Protein AF-0000000085042392 (afdb_homodimer)

Structure (mmCIF, N/CA/C/O backbone):
data_AF-0000000085042392-model_v1
#
loop_
_entity.id
_entity.type
_entity.pdbx_description
1 polymer 'Sialidase domain-containing protein'
#
loop_
_atom_site.group_PDB
_atom_site.id
_atom_site.type_symbol
_atom_site.label_atom_id
_atom_site.label_alt_id
_atom_site.label_comp_id
_atom_site.label_asym_id
_atom_site.label_entity_id
_atom_site.label_seq_id
_atom_site.pdbx_PDB_ins_code
_atom_site.Cartn_x
_atom_site.Cartn_y
_atom_site.Cartn_z
_atom_site.occupancy
_atom_site.B_iso_or_equiv
_atom_site.auth_seq_id
_atom_site.auth_comp_id
_atom_site.auth_asym_id
_atom_site.auth_atom_id
_atom_site.pdbx_PDB_model_num
ATOM 1 N N . MET A 1 1 ? -65.375 1.734 -68.625 1 25.61 1 MET A N 1
ATOM 2 C CA . MET A 1 1 ? -65.062 1.26 -67.25 1 25.61 1 MET A CA 1
ATOM 3 C C . MET A 1 1 ? -64.375 -0.072 -67.312 1 25.61 1 MET A C 1
ATOM 5 O O . MET A 1 1 ? -65 -1.135 -67.375 1 25.61 1 MET A O 1
ATOM 9 N N . ASN A 1 2 ? -63.219 -0.132 -68.188 1 26.47 2 ASN A N 1
ATOM 10 C CA . ASN A 1 2 ? -62.375 -1.138 -68.812 1 26.47 2 ASN A CA 1
ATOM 11 C C . ASN A 1 2 ? -61.531 -1.874 -67.812 1 26.47 2 ASN A C 1
ATOM 13 O O . ASN A 1 2 ? -60.75 -1.254 -67.125 1 26.47 2 ASN A O 1
ATOM 17 N N . GLN A 1 3 ? -61.969 -3.111 -67.312 1 27.36 3 GLN A N 1
ATOM 18 C CA . GLN A 1 3 ? -61.625 -4.137 -66.375 1 27.36 3 GLN A CA 1
ATOM 19 C C . GLN A 1 3 ? -60.312 -4.824 -66.688 1 27.36 3 GLN A C 1
ATOM 21 O O . GLN A 1 3 ? -60.281 -5.738 -67.5 1 27.36 3 GLN A O 1
ATOM 26 N N . ILE A 1 4 ? -59.125 -4.086 -66.812 1 27.56 4 ILE A N 1
ATOM 27 C CA . ILE A 1 4 ? -57.844 -4.637 -67.25 1 27.56 4 ILE A CA 1
ATOM 28 C C . ILE A 1 4 ? -57.344 -5.68 -66.312 1 27.56 4 ILE A C 1
ATOM 30 O O . ILE A 1 4 ? -57.125 -5.371 -65.125 1 27.56 4 ILE A O 1
ATOM 34 N N . LEU A 1 5 ? -57.594 -6.988 -66.5 1 26.55 5 LEU A N 1
ATOM 35 C CA . LEU A 1 5 ? -57.375 -8.242 -65.75 1 26.55 5 LEU A CA 1
ATOM 36 C C . LEU A 1 5 ? -55.906 -8.578 -65.688 1 26.55 5 LEU A C 1
ATOM 38 O O . LEU A 1 5 ? -55.281 -8.898 -66.75 1 26.55 5 LEU A O 1
ATOM 42 N N . MET A 1 6 ? -55 -7.723 -65.062 1 26.56 6 MET A N 1
ATOM 43 C CA . MET A 1 6 ? -53.562 -7.992 -65.188 1 26.56 6 MET A CA 1
ATOM 44 C C . MET A 1 6 ? -53.219 -9.32 -64.5 1 26.56 6 MET A C 1
ATOM 46 O O . MET A 1 6 ? -53.625 -9.578 -63.375 1 26.56 6 MET A O 1
ATOM 50 N N . LYS A 1 7 ? -52.781 -10.445 -65.25 1 25.84 7 LYS A N 1
ATOM 51 C CA . LYS A 1 7 ? -52.344 -11.828 -65.062 1 25.84 7 LYS A CA 1
ATOM 52 C C . LYS A 1 7 ? -51.125 -11.898 -64.125 1 25.84 7 LYS A C 1
ATOM 54 O O . LYS A 1 7 ? -50.062 -11.352 -64.5 1 25.84 7 LYS A O 1
ATOM 59 N N . ARG A 1 8 ? -51.25 -12.055 -62.75 1 28.36 8 ARG A N 1
ATOM 60 C CA . ARG A 1 8 ? -50.25 -12.133 -61.656 1 28.36 8 ARG A CA 1
ATOM 61 C C . ARG A 1 8 ? -49.375 -13.367 -61.781 1 28.36 8 ARG A C 1
ATOM 63 O O . ARG A 1 8 ? -49.875 -14.492 -61.75 1 28.36 8 ARG A O 1
ATOM 70 N N . ASN A 1 9 ? -48.406 -13.383 -62.75 1 26.75 9 ASN A N 1
ATOM 71 C CA . ASN A 1 9 ? -47.594 -14.555 -63.031 1 26.75 9 ASN A CA 1
ATOM 72 C C . ASN A 1 9 ? -46.938 -15.109 -61.75 1 26.75 9 ASN A C 1
ATOM 74 O O . ASN A 1 9 ? -46.25 -14.383 -61.062 1 26.75 9 ASN A O 1
ATOM 78 N N . PRO A 1 10 ? -47.375 -16.297 -61.125 1 31.27 10 PRO A N 1
ATOM 79 C CA . PRO A 1 10 ? -47.094 -17 -59.875 1 31.27 10 PRO A CA 1
ATOM 80 C C . PRO A 1 10 ? -45.656 -17.469 -59.75 1 31.27 10 PRO A C 1
ATOM 82 O O . PRO A 1 10 ? -45.219 -17.922 -58.688 1 31.27 10 PRO A O 1
ATOM 85 N N . ASN A 1 11 ? -44.906 -17.594 -60.875 1 30.03 11 ASN A N 1
ATOM 86 C CA 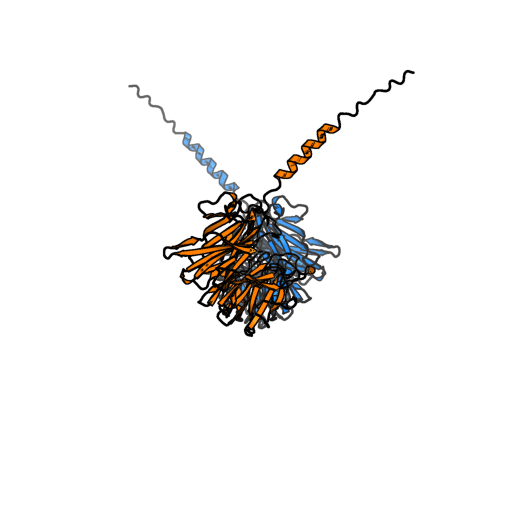. ASN A 1 11 ? -43.875 -18.625 -60.844 1 30.03 11 ASN A CA 1
ATOM 87 C C . ASN A 1 11 ? -42.688 -18.203 -59.969 1 30.03 11 ASN A C 1
ATOM 89 O O . ASN A 1 11 ? -41.656 -18.875 -59.969 1 30.03 11 ASN A O 1
ATOM 93 N N . LEU A 1 12 ? -42.531 -16.938 -59.5 1 32.19 12 LEU A N 1
ATOM 94 C CA . LEU A 1 12 ? -41.188 -16.578 -59.125 1 32.19 12 LEU A CA 1
ATOM 95 C C . LEU A 1 12 ? -40.812 -17.234 -57.812 1 32.19 12 LEU A C 1
ATOM 97 O O . LEU A 1 12 ? -39.75 -16.953 -57.25 1 32.19 12 LEU A O 1
ATOM 101 N N . PHE A 1 13 ? -41.656 -18.156 -57.219 1 31.3 13 PHE A N 1
ATOM 102 C CA . PHE A 1 13 ? -41.375 -18.5 -55.812 1 31.3 13 PHE A CA 1
ATOM 103 C C . PHE A 1 13 ? -40.188 -19.453 -55.719 1 31.3 13 PHE A C 1
ATOM 105 O O . PHE A 1 13 ? -39.75 -19.766 -54.594 1 31.3 13 PHE A O 1
ATOM 112 N N . LEU A 1 14 ? -39.844 -20.188 -56.781 1 32.56 14 LEU A N 1
ATOM 113 C CA . LEU A 1 14 ? -39.094 -21.391 -56.469 1 32.56 14 LEU A CA 1
ATOM 114 C C . LEU A 1 14 ? -37.656 -21.062 -56.062 1 32.56 14 LEU A C 1
ATOM 116 O O . LEU A 1 14 ? -36.969 -21.844 -55.406 1 32.56 14 LEU A O 1
ATOM 120 N N . VAL A 1 15 ? -37.094 -19.984 -56.594 1 33.81 15 VAL A N 1
ATOM 121 C CA . VAL A 1 15 ? -35.625 -19.984 -56.594 1 33.81 15 VAL A CA 1
ATOM 122 C C . VAL A 1 15 ? -35.094 -19.75 -55.188 1 33.81 15 VAL A C 1
ATOM 124 O O . VAL A 1 15 ? -33.875 -19.812 -54.938 1 33.81 15 VAL A O 1
ATOM 127 N N . PHE A 1 16 ? -35.938 -19.328 -54.25 1 33.69 16 PHE A N 1
ATOM 128 C CA . PHE A 1 16 ? -35.25 -18.781 -53.094 1 33.69 16 PHE A CA 1
ATOM 129 C C . PHE A 1 16 ? -34.719 -19.891 -52.188 1 33.69 16 PHE A C 1
ATOM 131 O O . PHE A 1 16 ? -34.094 -19.625 -51.156 1 33.69 16 PHE A O 1
ATOM 138 N N . SER A 1 17 ? -35.188 -21.156 -52.406 1 32.75 17 SER A N 1
ATOM 139 C CA . SER A 1 17 ? -34.938 -22.062 -51.281 1 32.75 17 SER A CA 1
ATOM 140 C C . SER A 1 17 ? -33.469 -22.531 -51.281 1 32.75 17 SER A C 1
ATOM 142 O O . SER A 1 17 ? -33 -23.141 -50.344 1 32.75 17 SER A O 1
ATOM 144 N N . ILE A 1 18 ? -32.875 -22.547 -52.469 1 36.5 18 ILE A N 1
ATOM 145 C CA . ILE A 1 18 ? -31.688 -23.391 -52.5 1 36.5 18 ILE A CA 1
ATOM 146 C C . ILE A 1 18 ? -30.547 -22.703 -51.781 1 36.5 18 ILE A C 1
ATOM 148 O O . ILE A 1 18 ? -29.516 -23.328 -51.469 1 36.5 18 ILE A O 1
ATOM 152 N N . VAL A 1 19 ? -30.594 -21.359 -51.688 1 37.34 19 VAL A N 1
ATOM 153 C CA . VAL A 1 19 ? -29.312 -20.781 -51.281 1 37.34 19 VAL A CA 1
ATOM 154 C C . VAL A 1 19 ? -29.062 -21.031 -49.812 1 37.34 19 VAL A C 1
ATOM 156 O O . VAL A 1 19 ? -27.984 -20.734 -49.281 1 37.34 19 VAL A O 1
ATOM 159 N N . PHE A 1 20 ? -30.094 -21.469 -49.062 1 37.03 20 PHE A N 1
ATOM 160 C CA . PHE A 1 20 ? -29.828 -21.438 -47.625 1 37.03 20 PHE A CA 1
ATOM 161 C C . PHE A 1 20 ? -28.891 -22.578 -47.25 1 37.03 20 PHE A C 1
ATOM 163 O O . PHE A 1 20 ? -28.422 -22.641 -46.094 1 37.03 20 PHE A O 1
ATOM 170 N N . LEU A 1 21 ? -28.844 -23.703 -48.031 1 38.41 21 LEU A N 1
ATOM 171 C CA . LEU A 1 21 ? -28.156 -24.844 -47.469 1 38.41 21 LEU A CA 1
ATOM 172 C C . LEU A 1 21 ? -26.641 -24.641 -47.5 1 38.41 21 LEU A C 1
ATOM 174 O O . LEU A 1 21 ? -25.891 -25.391 -46.875 1 38.41 21 LEU A O 1
ATOM 178 N N . ILE A 1 22 ? -26.156 -23.812 -48.438 1 36.5 22 ILE A N 1
ATOM 179 C CA . ILE A 1 22 ? -24.719 -23.922 -48.594 1 36.5 22 ILE A CA 1
ATOM 180 C C . ILE A 1 22 ? -24.016 -23.219 -47.438 1 36.5 22 ILE A C 1
ATOM 182 O O . ILE A 1 22 ? -22.844 -23.469 -47.156 1 36.5 22 ILE A O 1
ATOM 186 N N . CYS A 1 23 ? -24.641 -22.172 -46.875 1 34.97 23 CYS A N 1
ATOM 187 C CA . CYS A 1 23 ? -23.766 -21.391 -46.031 1 34.97 23 CYS A CA 1
ATOM 188 C C . CYS A 1 23 ? -23.5 -22.109 -44.719 1 34.97 23 CYS A C 1
ATOM 190 O O . CYS A 1 23 ? -22.844 -21.578 -43.812 1 34.97 23 CYS A O 1
ATOM 192 N N . GLN A 1 24 ? -24.266 -23.188 -44.406 1 36.84 24 GLN A N 1
ATOM 193 C CA . GLN A 1 24 ? -24.031 -23.688 -43.062 1 36.84 24 GLN A CA 1
ATOM 194 C C . GLN A 1 24 ? -22.656 -24.359 -42.938 1 36.84 24 GLN A C 1
ATOM 196 O O . GLN A 1 24 ? -22.188 -24.656 -41.844 1 36.84 24 GLN A O 1
ATOM 201 N N . SER A 1 25 ? -22.156 -24.844 -44.062 1 37.88 25 SER A N 1
ATOM 202 C CA . SER A 1 25 ? -21.031 -25.766 -43.906 1 37.88 25 SER A CA 1
ATOM 203 C C . SER A 1 25 ? -19.766 -25.016 -43.5 1 37.88 25 SER A C 1
ATOM 205 O O . SER A 1 25 ? -18.781 -25.625 -43.094 1 37.88 25 SER A O 1
ATOM 207 N N . LEU A 1 26 ? -19.703 -23.781 -43.906 1 36.84 26 LEU A N 1
ATOM 208 C CA . LEU A 1 26 ? -18.344 -23.25 -43.781 1 36.84 26 LEU A CA 1
ATOM 209 C C . LEU A 1 26 ? -17.984 -22.938 -42.344 1 36.84 26 LEU A C 1
ATOM 211 O O . LEU A 1 26 ? -16.828 -22.703 -42.031 1 36.84 26 LEU A O 1
ATOM 215 N N . TYR A 1 27 ? -19.047 -22.625 -41.625 1 37.25 27 TYR A N 1
ATOM 216 C CA . TYR A 1 27 ? -18.578 -22.234 -40.312 1 37.25 27 TYR A CA 1
ATOM 217 C C . TYR A 1 27 ? -18.203 -23.453 -39.469 1 37.25 27 TYR A C 1
ATOM 219 O O . TYR A 1 27 ? -18.156 -23.391 -38.25 1 37.25 27 TYR A O 1
ATOM 227 N N . GLY A 1 28 ? -18.406 -24.656 -40.062 1 35.84 28 GLY A N 1
ATOM 228 C CA . GLY A 1 28 ? -17.812 -25.656 -39.188 1 35.84 28 GLY A CA 1
ATOM 229 C C . GLY A 1 28 ? -16.359 -25.391 -38.875 1 35.84 28 GLY A C 1
ATOM 230 O O . GLY A 1 28 ? -15.469 -25.812 -39.625 1 35.84 28 GLY A O 1
ATOM 231 N N . GLN A 1 29 ? -15.961 -24.203 -38.562 1 38.69 29 GLN A N 1
ATOM 232 C CA . GLN A 1 29 ? -14.594 -24 -38.094 1 38.69 29 GLN A CA 1
ATOM 233 C C . GLN A 1 29 ? -14.094 -25.172 -37.281 1 38.69 29 GLN A C 1
ATOM 235 O O . GLN A 1 29 ? -14.797 -25.656 -36.375 1 38.69 29 GLN A O 1
ATOM 240 N N . ASP A 1 30 ? -13.094 -26.016 -37.719 1 40.88 30 ASP A N 1
ATOM 241 C CA . ASP A 1 30 ? -12.453 -27.203 -37.156 1 40.88 30 ASP A CA 1
ATOM 242 C C . ASP A 1 30 ? -12.234 -27.047 -35.625 1 40.88 30 ASP A C 1
ATOM 244 O O . ASP A 1 30 ? -11.43 -26.219 -35.219 1 40.88 30 ASP A O 1
ATOM 248 N N . LYS A 1 31 ? -13.211 -27.25 -34.781 1 52.38 31 LYS A N 1
ATOM 249 C CA . LYS A 1 31 ? -13.25 -27.422 -33.344 1 52.38 31 LYS A CA 1
ATOM 250 C C . LYS A 1 31 ? -11.992 -28.125 -32.844 1 52.38 31 LYS A C 1
ATOM 252 O O . LYS A 1 31 ? -11.789 -28.25 -31.625 1 52.38 31 LYS A O 1
ATOM 257 N N . ALA A 1 32 ? -11.07 -28.594 -33.719 1 55.59 32 ALA A N 1
ATOM 258 C CA . ALA A 1 32 ? -9.898 -29.312 -33.219 1 55.59 32 ALA A CA 1
ATOM 259 C C . ALA A 1 32 ? -8.633 -28.469 -33.344 1 55.59 32 ALA A C 1
ATOM 261 O O . ALA A 1 32 ? -7.523 -28.969 -33.156 1 55.59 32 ALA A O 1
ATOM 262 N N . ALA A 1 33 ? -8.68 -27.281 -33.812 1 59.25 33 ALA A N 1
ATOM 263 C CA . ALA A 1 33 ? -7.512 -26.422 -34 1 59.25 33 ALA A CA 1
ATOM 264 C C . ALA A 1 33 ? -6.719 -26.266 -32.719 1 59.25 33 ALA A C 1
ATOM 266 O O . ALA A 1 33 ? -5.5 -26.062 -32.75 1 59.25 33 ALA A O 1
ATOM 267 N N . PHE A 1 34 ? -7.414 -26.422 -31.5 1 65.38 34 PHE A N 1
ATOM 268 C CA . PHE A 1 34 ? -6.715 -26.297 -30.219 1 65.38 34 PHE A CA 1
ATOM 269 C C . PHE A 1 34 ? -5.754 -27.453 -30 1 65.38 34 PHE A C 1
ATOM 271 O O . PHE A 1 34 ? -4.891 -27.406 -29.125 1 65.38 34 PHE A O 1
ATOM 278 N N . LEU A 1 35 ? -5.859 -28.359 -30.844 1 68.5 35 LEU A N 1
ATOM 279 C CA . LEU A 1 35 ? -4.973 -29.516 -30.719 1 68.5 35 LEU A CA 1
ATOM 280 C C . LEU A 1 35 ? -3.688 -29.297 -31.516 1 68.5 35 LEU A C 1
ATOM 282 O O . LEU A 1 35 ? -2.723 -30.047 -31.359 1 68.5 35 LEU A O 1
ATOM 286 N N . ASN A 1 36 ? -3.701 -28.297 -32.375 1 72.81 36 ASN A N 1
ATOM 287 C CA . ASN A 1 36 ? -2.471 -28.031 -33.125 1 72.81 36 ASN A CA 1
ATOM 288 C C . ASN A 1 36 ? -1.4 -27.422 -32.219 1 72.81 36 ASN A C 1
ATOM 290 O O . ASN A 1 36 ? -1.707 -26.625 -31.328 1 72.81 36 ASN A O 1
ATOM 294 N N . PRO A 1 37 ? -0.2 -27.969 -32.469 1 76 37 PRO A N 1
ATOM 295 C CA . PRO A 1 37 ? 0.85 -27.375 -31.641 1 76 37 PRO A CA 1
ATOM 296 C C . PRO A 1 37 ? 0.938 -25.859 -31.797 1 76 37 PRO A C 1
ATOM 298 O O . PRO A 1 37 ? 0.854 -25.344 -32.906 1 76 37 PRO A O 1
ATOM 301 N N . PRO A 1 38 ? 1.05 -25.234 -30.703 1 80.12 38 PRO A N 1
ATOM 302 C CA . PRO A 1 38 ? 1.135 -23.766 -30.734 1 80.12 38 PRO A CA 1
ATOM 303 C C . PRO A 1 38 ? 2.455 -23.266 -31.328 1 80.12 38 PRO A C 1
ATOM 305 O O . PRO A 1 38 ? 3.445 -24 -31.328 1 80.12 38 PRO A O 1
ATOM 308 N N . LYS A 1 39 ? 2.42 -22.141 -31.734 1 87.12 39 LYS A N 1
ATOM 309 C CA . LYS A 1 39 ? 3.639 -21.5 -32.188 1 87.12 39 LYS A CA 1
ATOM 310 C C . LYS A 1 39 ? 4.398 -20.844 -31.047 1 87.12 39 LYS A C 1
ATOM 312 O O . LYS A 1 39 ? 3.807 -20.141 -30.234 1 87.12 39 LYS A O 1
ATOM 317 N N . VAL A 1 40 ? 5.621 -21.172 -30.953 1 93.38 40 VAL A N 1
ATOM 318 C CA . VAL A 1 40 ? 6.57 -20.5 -30.078 1 93.38 40 VAL A CA 1
ATOM 319 C C . VAL A 1 40 ? 7.359 -19.453 -30.875 1 93.38 40 VAL A C 1
ATOM 321 O O . VAL A 1 40 ? 8.102 -19.797 -31.797 1 93.38 40 VAL A O 1
ATOM 324 N N . ILE A 1 41 ? 7.203 -18.188 -30.531 1 94.88 41 ILE A N 1
ATOM 325 C CA . ILE A 1 41 ? 7.711 -17.094 -31.344 1 94.88 41 ILE A CA 1
ATOM 326 C C . ILE A 1 41 ? 8.789 -16.328 -30.562 1 94.88 41 ILE A C 1
ATOM 328 O O . ILE A 1 41 ? 8.492 -15.656 -29.578 1 94.88 41 ILE A O 1
ATOM 332 N N . PRO A 1 42 ? 10.008 -16.406 -31.078 1 94.81 42 PRO A N 1
ATOM 333 C CA . PRO A 1 42 ? 11.055 -15.641 -30.406 1 94.81 42 PRO A CA 1
ATOM 334 C C . PRO A 1 42 ? 10.844 -14.133 -30.531 1 94.81 42 PRO A C 1
ATOM 336 O O . PRO A 1 42 ? 10.141 -13.672 -31.438 1 94.81 42 PRO A O 1
ATOM 339 N N . VAL A 1 43 ? 11.469 -13.453 -29.625 1 94.44 43 VAL A N 1
ATOM 340 C CA . VAL A 1 43 ? 11.273 -12.016 -29.531 1 94.44 43 VAL A CA 1
ATOM 341 C C . VAL A 1 43 ? 11.594 -11.359 -30.875 1 94.44 43 VAL A C 1
ATOM 343 O O . VAL A 1 43 ? 10.961 -10.375 -31.266 1 94.44 43 VAL A O 1
ATOM 346 N N . SER A 1 44 ? 12.531 -11.805 -31.656 1 94.06 44 SER A N 1
ATOM 347 C CA . SER A 1 44 ? 12.93 -11.25 -32.938 1 94.06 44 SER A CA 1
ATOM 348 C C . SER A 1 44 ? 11.797 -11.344 -33.969 1 94.06 44 SER A C 1
ATOM 350 O O . SER A 1 44 ? 11.797 -10.625 -34.969 1 94.06 44 SER A O 1
ATOM 352 N N . ASP A 1 45 ? 10.875 -12.211 -33.75 1 95.06 45 ASP A N 1
ATOM 353 C CA . ASP A 1 45 ? 9.82 -12.477 -34.719 1 95.06 45 ASP A CA 1
ATOM 354 C C . ASP A 1 45 ? 8.469 -11.969 -34.219 1 95.06 45 ASP A C 1
ATOM 356 O O . ASP A 1 45 ? 7.426 -12.359 -34.719 1 95.06 45 ASP A O 1
ATOM 360 N N . TYR A 1 46 ? 8.477 -11.148 -33.156 1 94.81 46 TYR A N 1
ATOM 361 C CA . TYR A 1 46 ? 7.246 -10.586 -32.625 1 94.81 46 TYR A CA 1
ATOM 362 C C . TYR A 1 46 ? 6.461 -9.859 -33.719 1 94.81 46 TYR A C 1
ATOM 364 O O . TYR A 1 46 ? 7.035 -9.133 -34.531 1 94.81 46 TYR A O 1
ATOM 372 N N . GLU A 1 47 ? 5.234 -10.062 -33.75 1 93.94 47 GLU A N 1
ATOM 373 C CA . GLU A 1 47 ? 4.328 -9.25 -34.531 1 93.94 47 GLU A CA 1
ATOM 374 C C . GLU A 1 47 ? 3.848 -8.031 -33.75 1 93.94 47 GLU A C 1
ATOM 376 O O . GLU A 1 47 ? 4.102 -7.914 -32.562 1 93.94 47 GLU A O 1
ATOM 381 N N . ASP A 1 48 ? 3.09 -7.199 -34.438 1 93.25 48 ASP A N 1
ATOM 382 C CA . ASP A 1 48 ? 2.633 -5.949 -33.844 1 93.25 48 ASP A CA 1
ATOM 383 C C . ASP A 1 48 ? 1.831 -6.219 -32.562 1 93.25 48 ASP A C 1
ATOM 385 O O . ASP A 1 48 ? 1.988 -5.516 -31.562 1 93.25 48 ASP A O 1
ATOM 389 N N . TRP A 1 49 ? 1.036 -7.172 -32.594 1 92.62 49 TRP A N 1
ATOM 390 C CA . TRP A 1 49 ? 0.129 -7.391 -31.453 1 92.62 49 TRP A CA 1
ATOM 391 C C . TRP A 1 49 ? 0.855 -8.055 -30.297 1 92.62 49 TRP A C 1
ATOM 393 O O . TRP A 1 49 ? 0.292 -8.203 -29.203 1 92.62 49 TRP A O 1
ATOM 403 N N . HIS A 1 50 ? 2.104 -8.484 -30.516 1 94.44 50 HIS A N 1
ATOM 404 C CA . HIS A 1 50 ? 2.906 -9.031 -29.422 1 94.44 50 HIS A CA 1
ATOM 405 C C . HIS A 1 50 ? 3.697 -7.93 -28.719 1 94.44 50 HIS A C 1
ATOM 407 O O . HIS A 1 50 ? 4.234 -8.148 -27.625 1 94.44 50 HIS A O 1
ATOM 413 N N . GLN A 1 51 ? 3.832 -6.789 -29.375 1 94.38 51 GLN A N 1
ATOM 414 C CA . GLN A 1 51 ? 4.652 -5.707 -28.844 1 94.38 51 GLN A CA 1
ATOM 415 C C . GLN A 1 51 ? 4.059 -5.156 -27.547 1 94.38 51 GLN A C 1
ATOM 417 O O . GLN A 1 51 ? 2.844 -4.988 -27.438 1 94.38 51 GLN A O 1
ATOM 422 N N . ILE A 1 52 ? 4.938 -4.883 -26.625 1 94.19 52 ILE A N 1
ATOM 423 C CA . ILE A 1 52 ? 4.531 -4.473 -25.281 1 94.19 52 ILE A CA 1
ATOM 424 C C . ILE A 1 52 ? 3.65 -3.229 -25.375 1 94.19 52 ILE A C 1
ATOM 426 O O . ILE A 1 52 ? 2.668 -3.104 -24.641 1 94.19 52 ILE A O 1
ATOM 430 N N . GLU A 1 53 ? 3.912 -2.293 -26.25 1 91.88 53 GLU A N 1
ATOM 431 C CA . GLU A 1 53 ? 3.209 -1.018 -26.359 1 91.88 53 GLU A CA 1
ATOM 432 C C . GLU A 1 53 ? 1.765 -1.22 -26.812 1 91.88 53 GLU A C 1
ATOM 434 O O . GLU A 1 53 ? 0.924 -0.336 -26.625 1 91.88 53 GLU A O 1
ATOM 439 N N . ASN A 1 54 ? 1.498 -2.338 -27.438 1 94.5 54 ASN A N 1
ATOM 440 C CA . ASN A 1 54 ? 0.169 -2.572 -28 1 94.5 54 ASN A CA 1
ATOM 441 C C . ASN A 1 54 ? -0.683 -3.432 -27.062 1 94.5 54 ASN A C 1
ATOM 443 O O . ASN A 1 54 ? -1.863 -3.66 -27.328 1 94.5 54 ASN A O 1
ATOM 447 N N . ARG A 1 55 ? -0.125 -3.9 -25.984 1 96.19 55 ARG A N 1
ATOM 448 C CA . ARG A 1 55 ? -0.842 -4.77 -25.047 1 96.19 55 ARG A CA 1
ATOM 449 C C . ARG A 1 55 ? -1.864 -3.977 -24.234 1 96.19 55 ARG A C 1
ATOM 451 O O . ARG A 1 55 ? -1.601 -2.844 -23.844 1 96.19 55 ARG A O 1
ATOM 458 N N . LYS A 1 56 ? -3.029 -4.625 -24.016 1 96.81 56 LYS A N 1
ATOM 459 C CA . LYS A 1 56 ? -4.094 -4.016 -23.219 1 96.81 56 LYS A CA 1
ATOM 460 C C . LYS A 1 56 ? -4.449 -4.887 -22.016 1 96.81 56 LYS A C 1
ATOM 462 O O . LYS A 1 56 ? -5.32 -4.527 -21.234 1 96.81 56 LYS A O 1
ATOM 467 N N . PHE A 1 57 ? -3.723 -5.992 -21.953 1 96.75 57 PHE A N 1
ATOM 468 C CA . PHE A 1 57 ? -3.881 -6.926 -20.844 1 96.75 57 PHE A CA 1
ATOM 469 C C . PHE A 1 57 ? -2.553 -7.594 -20.5 1 96.75 57 PHE A C 1
ATOM 471 O O . PHE A 1 57 ? -1.812 -8.008 -21.391 1 96.75 57 PHE A O 1
ATOM 478 N N . SER A 1 58 ? -2.17 -7.73 -19.219 1 98 58 SER A N 1
ATOM 479 C CA . SER A 1 58 ? -1.052 -8.523 -18.719 1 98 58 SER A CA 1
ATOM 480 C C . SER A 1 58 ? -1.301 -8.992 -17.281 1 98 58 SER A C 1
ATOM 482 O O . SER A 1 58 ? -1.666 -8.188 -16.422 1 98 58 SER A O 1
ATOM 484 N N . GLY A 1 59 ? -1.191 -10.289 -17.078 1 97.94 59 GLY A N 1
ATOM 485 C CA . GLY A 1 59 ? -1.364 -10.742 -15.703 1 97.94 59 GLY A CA 1
ATOM 486 C C . GLY A 1 59 ? -1.191 -12.242 -15.547 1 97.94 59 GLY A C 1
ATOM 487 O O . GLY A 1 59 ? -0.827 -12.93 -16.5 1 97.94 59 GLY A O 1
ATOM 488 N N . ILE A 1 60 ? -1.308 -12.695 -14.312 1 98.06 60 ILE A N 1
ATOM 489 C CA . ILE A 1 60 ? -1.289 -14.102 -13.93 1 98.06 60 ILE A CA 1
ATOM 490 C C . ILE A 1 60 ? 0.116 -14.672 -14.117 1 98.06 60 ILE A C 1
ATOM 492 O O . ILE A 1 60 ? 0.324 -15.57 -14.93 1 98.06 60 ILE A O 1
ATOM 496 N N . SER A 1 61 ? 1.009 -14.234 -13.312 1 98.38 61 SER A N 1
ATOM 497 C CA . SER A 1 61 ? 2.428 -14.516 -13.508 1 98.38 61 SER A CA 1
ATOM 498 C C . SER A 1 61 ? 2.867 -15.734 -12.711 1 98.38 61 SER A C 1
ATOM 500 O O . SER A 1 61 ? 2.18 -16.156 -11.773 1 98.38 61 SER A O 1
ATOM 502 N N . SER A 1 62 ? 3.951 -16.281 -13.117 1 98.75 62 SER A N 1
ATOM 503 C CA . SER A 1 62 ? 4.703 -17.328 -12.438 1 98.75 62 SER A CA 1
ATOM 504 C C . SER A 1 62 ? 6.207 -17.062 -12.508 1 98.75 62 SER A C 1
ATOM 506 O O . SER A 1 62 ? 6.672 -16.328 -13.391 1 98.75 62 SER A O 1
ATOM 508 N N . LEU A 1 63 ? 6.938 -17.625 -11.547 1 98.69 63 LEU A N 1
ATOM 509 C CA . LEU A 1 63 ? 8.367 -17.375 -11.422 1 98.69 63 LEU A CA 1
ATOM 510 C C . LEU A 1 63 ? 9.125 -18.672 -11.133 1 98.69 63 LEU A C 1
ATOM 512 O O . LEU A 1 63 ? 8.688 -19.484 -10.32 1 98.69 63 LEU A O 1
ATOM 516 N N . ALA A 1 64 ? 10.188 -18.859 -11.805 1 98.31 64 ALA A N 1
ATOM 517 C CA . ALA A 1 64 ? 11.109 -19.969 -11.531 1 98.31 64 ALA A CA 1
ATOM 518 C C . ALA A 1 64 ? 12.562 -19.5 -11.625 1 98.31 64 ALA A C 1
ATOM 520 O O . ALA A 1 64 ? 12.891 -18.625 -12.438 1 98.31 64 ALA A O 1
ATOM 521 N N . ILE A 1 65 ? 13.422 -20.125 -10.812 1 97.38 65 ILE A N 1
ATOM 522 C CA . ILE A 1 65 ? 14.812 -19.703 -10.742 1 97.38 65 ILE A CA 1
ATOM 523 C C . ILE A 1 65 ? 15.734 -20.891 -10.953 1 97.38 65 ILE A C 1
ATOM 525 O O . ILE A 1 65 ? 15.703 -21.859 -10.172 1 97.38 65 ILE A O 1
ATOM 529 N N . GLN A 1 66 ? 16.5 -20.828 -11.984 1 94.94 66 GLN A N 1
ATOM 530 C CA . GLN A 1 66 ? 17.594 -21.781 -12.195 1 94.94 66 GLN A CA 1
ATOM 531 C C . GLN A 1 66 ? 18.875 -21.297 -11.508 1 94.94 66 GLN A C 1
ATOM 533 O O . GLN A 1 66 ? 19.734 -20.688 -12.133 1 94.94 66 GLN A O 1
ATOM 538 N N . GLU A 1 67 ? 19.031 -21.734 -10.367 1 90.88 67 GLU A N 1
ATOM 539 C CA . GLU A 1 67 ? 20.094 -21.188 -9.531 1 90.88 67 GLU A CA 1
ATOM 540 C C . GLU A 1 67 ? 21.469 -21.516 -10.102 1 90.88 67 GLU A C 1
ATOM 542 O O . GLU A 1 67 ? 22.375 -20.672 -10.094 1 90.88 67 GLU A O 1
ATOM 547 N N . ASP A 1 68 ? 21.656 -22.75 -10.539 1 88.75 68 ASP A N 1
ATOM 548 C CA . ASP A 1 68 ? 22.953 -23.203 -11.031 1 88.75 68 ASP A CA 1
ATOM 549 C C . ASP A 1 68 ? 23.375 -22.375 -12.25 1 88.75 68 ASP A C 1
ATOM 551 O O . ASP A 1 68 ? 24.578 -22.297 -12.555 1 88.75 68 ASP A O 1
ATOM 555 N N . LYS A 1 69 ? 22.406 -21.766 -12.875 1 89 69 LYS A N 1
ATOM 556 C CA . LYS A 1 69 ? 22.688 -20.984 -14.07 1 89 69 LYS A CA 1
ATOM 557 C C . LYS A 1 69 ? 22.562 -19.484 -13.789 1 89 69 LYS A C 1
ATOM 559 O O . LYS A 1 69 ? 22.875 -18.672 -14.656 1 89 69 LYS A O 1
ATOM 564 N N . GLY A 1 70 ? 22.031 -19.172 -12.625 1 90.56 70 GLY A N 1
ATOM 565 C CA . GLY A 1 70 ? 21.812 -17.766 -12.273 1 90.56 70 GLY A CA 1
ATOM 566 C C . GLY A 1 70 ? 20.719 -17.125 -13.109 1 90.56 70 GLY A C 1
ATOM 567 O O . GLY A 1 70 ? 20.734 -15.906 -13.32 1 90.56 70 GLY A O 1
ATOM 568 N N . GLU A 1 71 ? 19.812 -17.875 -13.648 1 94.75 71 GLU A N 1
ATOM 569 C CA . GLU A 1 71 ? 18.766 -17.375 -14.539 1 94.75 71 GLU A CA 1
ATOM 570 C C . GLU A 1 71 ? 17.406 -17.391 -13.859 1 94.75 71 GLU A C 1
ATOM 572 O O . GLU A 1 71 ? 17.016 -18.406 -13.266 1 94.75 71 GLU A O 1
ATOM 577 N N . PHE A 1 72 ? 16.719 -16.234 -13.891 1 97.12 72 PHE A N 1
ATOM 578 C CA . PHE A 1 72 ? 15.336 -16.125 -13.461 1 97.12 72 PHE A CA 1
ATOM 579 C C . PHE A 1 72 ? 14.391 -16.156 -14.656 1 97.12 72 PHE A C 1
ATOM 581 O O . PHE A 1 72 ? 14.688 -15.578 -15.703 1 97.12 72 PHE A O 1
ATOM 588 N N . TRP A 1 73 ? 13.297 -16.859 -14.492 1 97.88 73 TRP A N 1
ATOM 589 C CA . TRP A 1 73 ? 12.258 -16.922 -15.516 1 97.88 73 TRP A CA 1
ATOM 590 C C . TRP A 1 73 ? 10.914 -16.438 -14.969 1 97.88 73 TRP A C 1
ATOM 592 O O . TRP A 1 73 ? 10.531 -16.812 -13.852 1 97.88 73 TRP A O 1
ATOM 602 N N . ALA A 1 74 ? 10.289 -15.609 -15.68 1 98.75 74 ALA A N 1
ATOM 603 C CA . ALA A 1 74 ? 8.914 -15.219 -15.391 1 98.75 74 ALA A CA 1
ATOM 604 C C . ALA A 1 74 ? 8.023 -15.414 -16.609 1 98.75 74 ALA A C 1
ATOM 606 O O . ALA A 1 74 ? 8.43 -15.133 -17.734 1 98.75 74 ALA A O 1
ATOM 607 N N . VAL A 1 75 ? 6.84 -15.891 -16.391 1 98.75 75 VAL A N 1
ATOM 608 C CA . VAL A 1 75 ? 5.836 -16 -17.453 1 98.75 75 VAL A CA 1
ATOM 609 C C . VAL A 1 75 ? 4.547 -15.312 -17.016 1 98.75 75 VAL A C 1
ATOM 611 O O . VAL A 1 75 ? 4.258 -15.227 -15.82 1 98.75 75 VAL A O 1
ATOM 614 N N . TRP A 1 76 ? 3.846 -14.82 -17.922 1 98.62 76 TRP A N 1
ATOM 615 C CA . TRP A 1 76 ? 2.484 -14.32 -17.781 1 98.62 76 TRP A CA 1
ATOM 616 C C . TRP A 1 76 ? 1.747 -14.336 -19.109 1 98.62 76 TRP A C 1
ATOM 618 O O . TRP A 1 76 ? 2.275 -14.828 -20.109 1 98.62 76 TRP A O 1
ATOM 628 N N . TYR A 1 77 ? 0.518 -14.023 -19.109 1 97.31 77 TYR A N 1
ATOM 629 C CA . TYR A 1 77 ? -0.078 -13.875 -20.438 1 97.31 77 TYR A CA 1
ATOM 630 C C . TYR A 1 77 ? -0.583 -12.453 -20.656 1 97.31 77 TYR A C 1
ATOM 632 O O . TYR A 1 77 ? -0.782 -11.703 -19.688 1 97.31 77 TYR A O 1
ATOM 640 N N . ALA A 1 78 ? -0.646 -12.109 -21.906 1 97.12 78 ALA A N 1
ATOM 641 C CA . ALA A 1 78 ? -0.988 -10.773 -22.375 1 97.12 78 ALA A CA 1
ATOM 642 C C . ALA A 1 78 ? -1.954 -10.828 -23.547 1 97.12 78 ALA A C 1
ATOM 644 O O . ALA A 1 78 ? -2.369 -11.914 -23.969 1 97.12 78 ALA A O 1
ATOM 645 N N . GLY A 1 79 ? -2.383 -9.648 -23.984 1 95.44 79 GLY A N 1
ATOM 646 C CA . GLY A 1 79 ? -3.271 -9.57 -25.141 1 95.44 79 GLY A CA 1
ATOM 647 C C . GLY A 1 79 ? -3.498 -8.148 -25.609 1 95.44 79 GLY A C 1
ATOM 648 O O . GLY A 1 79 ? -3.236 -7.191 -24.891 1 95.44 79 GLY A O 1
ATOM 649 N N . ILE A 1 80 ? -4.047 -8.016 -26.797 1 94.25 80 ILE A N 1
ATOM 650 C CA . ILE A 1 80 ? -4.262 -6.715 -27.422 1 94.25 80 ILE A CA 1
ATOM 651 C C . ILE A 1 80 ? -5.66 -6.207 -27.094 1 94.25 80 ILE A C 1
ATOM 653 O O . ILE A 1 80 ? -6.031 -5.09 -27.453 1 94.25 80 ILE A O 1
ATOM 657 N N . SER A 1 81 ? -6.422 -6.996 -26.453 1 93.94 81 SER A N 1
ATOM 658 C CA . SER A 1 81 ? -7.695 -6.582 -25.875 1 93.94 81 SER A CA 1
ATOM 659 C C . SER A 1 81 ? -7.621 -6.531 -24.359 1 93.94 81 SER A C 1
ATOM 661 O O . SER A 1 81 ? -6.84 -7.262 -23.734 1 93.94 81 SER A O 1
ATOM 663 N N . PRO A 1 82 ? -8.375 -5.664 -23.766 1 95.38 82 PRO A N 1
ATOM 664 C CA . PRO A 1 82 ? -8.352 -5.562 -22.312 1 95.38 82 PRO A CA 1
ATOM 665 C C . PRO A 1 82 ? -9.211 -6.621 -21.625 1 95.38 82 PRO A C 1
ATOM 667 O O . PRO A 1 82 ? -10 -6.301 -20.734 1 95.38 82 PRO A O 1
ATOM 670 N N . ASP A 1 83 ? -9.047 -7.871 -22.078 1 92.25 83 ASP A N 1
ATOM 671 C CA . ASP A 1 83 ? -9.906 -8.945 -21.594 1 92.25 83 ASP A CA 1
ATOM 672 C C . ASP A 1 83 ? -9.18 -10.289 -21.641 1 92.25 83 ASP A C 1
ATOM 674 O O . ASP A 1 83 ? -8.141 -10.422 -22.297 1 92.25 83 ASP A O 1
ATOM 678 N N . GLU A 1 84 ? -9.711 -11.242 -20.906 1 92 84 GLU A N 1
ATOM 679 C CA . GLU A 1 84 ? -9.352 -12.641 -21.062 1 92 84 GLU A CA 1
ATOM 680 C C . GLU A 1 84 ? -10.141 -13.289 -22.203 1 92 84 GLU A C 1
ATOM 682 O O . GLU A 1 84 ? -11.242 -13.797 -21.984 1 92 84 GLU A O 1
ATOM 687 N N . ASP A 1 85 ? -9.516 -13.25 -23.391 1 90.94 85 ASP A N 1
ATOM 688 C CA . ASP A 1 85 ? -10.234 -13.703 -24.578 1 90.94 85 ASP A CA 1
ATOM 689 C C . ASP A 1 85 ? -9.281 -14.328 -25.594 1 90.94 85 ASP A C 1
ATOM 691 O O . ASP A 1 85 ? -8.156 -14.703 -25.25 1 90.94 85 ASP A O 1
ATOM 695 N N . GLU A 1 86 ? -9.781 -14.5 -26.781 1 89.06 86 GLU A N 1
ATOM 696 C CA . GLU A 1 86 ? -9.062 -15.234 -27.812 1 89.06 86 GLU A CA 1
ATOM 697 C C . GLU A 1 86 ? -7.766 -14.523 -28.203 1 89.06 86 GLU A C 1
ATOM 699 O O . GLU A 1 86 ? -6.906 -15.109 -28.859 1 89.06 86 GLU A O 1
ATOM 704 N N . ASN A 1 87 ? -7.586 -13.266 -27.766 1 90.94 87 ASN A N 1
ATOM 705 C CA . ASN A 1 87 ? -6.402 -12.492 -28.125 1 90.94 87 ASN A CA 1
ATOM 706 C C . ASN A 1 87 ? -5.254 -12.742 -27.156 1 90.94 87 ASN A C 1
ATOM 708 O O . ASN A 1 87 ? -4.184 -12.141 -27.297 1 90.94 87 ASN A O 1
ATOM 712 N N . ASN A 1 88 ? -5.406 -13.664 -26.281 1 94.44 88 ASN A N 1
ATOM 713 C CA . ASN A 1 88 ? -4.383 -13.875 -25.266 1 94.44 88 ASN A CA 1
ATOM 714 C C . ASN A 1 88 ? -3.27 -14.789 -25.781 1 94.44 88 ASN A C 1
ATOM 716 O O . ASN A 1 88 ? -3.527 -15.727 -26.531 1 94.44 88 ASN A O 1
ATOM 720 N N . TYR A 1 89 ? -2.088 -14.5 -25.312 1 95.94 89 TYR A N 1
ATOM 721 C CA . TYR A 1 89 ? -0.896 -15.305 -25.547 1 95.94 89 TYR A CA 1
ATOM 722 C C . TYR A 1 89 ? 0.017 -15.289 -24.328 1 95.94 89 TYR A C 1
ATOM 724 O O . TYR A 1 89 ? -0.102 -14.414 -23.469 1 95.94 89 TYR A O 1
ATOM 732 N N . VAL A 1 90 ? 0.893 -16.234 -24.234 1 97.75 90 VAL A N 1
ATOM 733 C CA . VAL A 1 90 ? 1.801 -16.359 -23.109 1 97.75 90 VAL A CA 1
ATOM 734 C C . VAL A 1 90 ? 3.107 -15.625 -23.406 1 97.75 90 VAL A C 1
ATOM 736 O O . VAL A 1 90 ? 3.627 -15.703 -24.516 1 97.75 90 VAL A O 1
ATOM 739 N N . VAL A 1 91 ? 3.648 -14.945 -22.422 1 98.44 91 VAL A N 1
ATOM 740 C CA . VAL A 1 91 ? 4.914 -14.227 -22.5 1 98.44 91 VAL A CA 1
ATOM 741 C C . VAL A 1 91 ? 5.934 -14.852 -21.562 1 98.44 91 VAL A C 1
ATOM 743 O O . VAL A 1 91 ? 5.613 -15.172 -20.406 1 98.44 91 VAL A O 1
ATOM 746 N N . LEU A 1 92 ? 7.117 -15.055 -22.062 1 98.31 92 LEU A N 1
ATOM 747 C CA . LEU A 1 92 ? 8.234 -15.523 -21.25 1 98.31 92 LEU A CA 1
ATOM 748 C C . LEU A 1 92 ? 9.344 -14.477 -21.203 1 98.31 92 LEU A C 1
ATOM 750 O O . LEU A 1 92 ? 9.766 -13.969 -22.234 1 98.31 92 LEU A O 1
ATOM 754 N N . SER A 1 93 ? 9.773 -14.148 -20 1 98 93 SER A N 1
ATOM 755 C CA . SER A 1 93 ? 10.883 -13.219 -19.781 1 98 93 SER A CA 1
ATOM 756 C C . SER A 1 93 ? 11.961 -13.852 -18.922 1 98 93 SER A C 1
ATOM 758 O O . SER A 1 93 ? 11.695 -14.789 -18.156 1 98 93 SER A O 1
ATOM 760 N N . SER A 1 94 ? 13.148 -13.344 -19.078 1 96.25 94 SER A N 1
ATOM 761 C CA . SER A 1 94 ? 14.266 -13.867 -18.281 1 96.25 94 SER A CA 1
ATOM 762 C C . SER A 1 94 ? 15.102 -12.734 -17.703 1 96.25 94 SER A C 1
ATOM 764 O O . SER A 1 94 ? 15.047 -11.602 -18.172 1 96.25 94 SER A O 1
ATOM 766 N N . SER A 1 95 ? 15.758 -12.969 -16.625 1 95.81 95 SER A N 1
ATOM 767 C CA . SER A 1 95 ? 16.703 -12.086 -15.945 1 95.81 95 SER A CA 1
ATOM 768 C C . SER A 1 95 ? 17.984 -12.828 -15.57 1 95.81 95 SER A C 1
ATOM 770 O O . SER A 1 95 ? 17.922 -13.953 -15.086 1 95.81 95 SER A O 1
ATOM 772 N N . THR A 1 96 ? 19.141 -12.172 -15.734 1 93.56 96 THR A N 1
ATOM 773 C CA . THR A 1 96 ? 20.438 -12.766 -15.375 1 93.56 96 THR A CA 1
ATOM 774 C C . THR A 1 96 ? 21.109 -11.961 -14.273 1 93.56 96 THR A C 1
ATOM 776 O O . THR A 1 96 ? 22.297 -12.156 -13.992 1 93.56 96 THR A O 1
ATOM 779 N N . ASP A 1 97 ? 20.438 -11.023 -13.742 1 94.69 97 ASP A N 1
ATOM 780 C CA . ASP A 1 97 ? 20.984 -10.172 -12.695 1 94.69 97 ASP A CA 1
ATOM 781 C C . ASP A 1 97 ? 20.094 -10.188 -11.453 1 94.69 97 ASP A C 1
ATOM 783 O O . ASP A 1 97 ? 19.859 -9.148 -10.836 1 94.69 97 ASP A O 1
ATOM 787 N N . LYS A 1 98 ? 19.484 -11.375 -11.211 1 93.62 98 LYS A N 1
ATOM 788 C CA . LYS A 1 98 ? 18.688 -11.648 -10.016 1 93.62 98 LYS A CA 1
ATOM 789 C C . LYS A 1 98 ? 17.422 -10.781 -10 1 93.62 98 LYS A C 1
ATOM 791 O O . LYS A 1 98 ? 17.016 -10.289 -8.945 1 93.62 98 LYS A O 1
ATOM 796 N N . GLY A 1 99 ? 16.891 -10.555 -11.125 1 94.69 99 GLY A N 1
ATOM 797 C CA . GLY A 1 99 ? 15.602 -9.906 -11.234 1 94.69 99 GLY A CA 1
ATOM 798 C C . GLY A 1 99 ? 15.703 -8.398 -11.336 1 94.69 99 GLY A C 1
ATOM 799 O O . GLY A 1 99 ? 14.688 -7.703 -11.367 1 94.69 99 GLY A O 1
ATOM 800 N N . GLU A 1 100 ? 16.875 -7.789 -11.406 1 90.44 100 GLU A N 1
ATOM 801 C CA . GLU A 1 100 ? 17.031 -6.344 -11.531 1 90.44 100 GLU A CA 1
ATOM 802 C C . GLU A 1 100 ? 16.531 -5.855 -12.891 1 90.44 100 GLU A C 1
ATOM 804 O O . GLU A 1 100 ? 15.93 -4.777 -12.984 1 90.44 100 GLU A O 1
ATOM 809 N N . THR A 1 101 ? 16.875 -6.617 -13.945 1 92.31 101 THR A N 1
ATOM 810 C CA . THR A 1 101 ? 16.391 -6.32 -15.281 1 92.31 101 THR A CA 1
ATOM 811 C C . THR A 1 101 ? 15.836 -7.582 -15.945 1 92.31 101 THR A C 1
ATOM 813 O O . THR A 1 101 ? 16.266 -8.695 -15.633 1 92.31 101 THR A O 1
ATOM 816 N N . TRP A 1 102 ? 14.883 -7.344 -16.797 1 95.06 102 TRP A N 1
ATOM 817 C CA . TRP A 1 102 ? 14.203 -8.453 -17.453 1 95.06 102 TRP A CA 1
ATOM 818 C C . TRP A 1 102 ? 14.109 -8.211 -18.969 1 95.06 102 TRP A C 1
ATOM 820 O O . TRP A 1 102 ? 13.992 -7.066 -19.406 1 95.06 102 TRP A O 1
ATOM 830 N N . LYS A 1 103 ? 14.188 -9.258 -19.672 1 93.81 103 LYS A N 1
ATOM 831 C CA . LYS A 1 103 ? 14.008 -9.219 -21.125 1 93.81 103 LYS A CA 1
ATOM 832 C C . LYS A 1 103 ? 13.07 -10.328 -21.594 1 93.81 103 LYS A C 1
ATOM 834 O O . LYS A 1 103 ? 13.219 -11.484 -21.203 1 93.81 103 LYS A O 1
ATOM 839 N N . GLU A 1 104 ? 12.117 -9.93 -22.344 1 96 104 GLU A N 1
ATOM 840 C CA . GLU A 1 104 ? 11.266 -10.945 -22.953 1 96 104 GLU A CA 1
ATOM 841 C C . GLU A 1 104 ? 12.055 -11.828 -23.922 1 96 104 GLU A C 1
ATOM 843 O O . GLU A 1 104 ? 12.922 -11.344 -24.656 1 96 104 GLU A O 1
ATOM 848 N N . THR A 1 105 ? 11.719 -13.086 -23.969 1 95.88 105 THR A N 1
ATOM 849 C CA . THR A 1 105 ? 12.477 -14.023 -24.781 1 95.88 105 THR A CA 1
ATOM 850 C C . THR A 1 105 ? 11.602 -14.602 -25.891 1 95.88 105 THR A C 1
ATOM 852 O O . THR A 1 105 ? 12.062 -14.797 -27.016 1 95.88 105 THR A O 1
ATOM 855 N N . LEU A 1 106 ? 10.414 -14.883 -25.625 1 96.69 106 LEU A N 1
ATOM 856 C CA . LEU A 1 106 ? 9.492 -15.438 -26.609 1 96.69 106 LEU A CA 1
ATOM 857 C C . LEU A 1 106 ? 8.047 -15.258 -26.156 1 96.69 106 LEU A C 1
ATOM 859 O O . LEU A 1 106 ? 7.793 -14.898 -25 1 96.69 106 LEU A O 1
ATOM 863 N N . VAL A 1 107 ? 7.129 -15.469 -27.062 1 97.5 107 VAL A N 1
ATOM 864 C CA . VAL A 1 107 ? 5.715 -15.617 -26.734 1 97.5 107 VAL A CA 1
ATOM 865 C C . VAL A 1 107 ? 5.195 -16.938 -27.297 1 97.5 107 VAL A C 1
ATOM 867 O O . VAL A 1 107 ? 5.773 -17.484 -28.234 1 97.5 107 VAL A O 1
ATOM 870 N N . ILE A 1 108 ? 4.223 -17.453 -26.688 1 96.62 108 ILE A N 1
ATOM 871 C CA . ILE A 1 108 ? 3.479 -18.594 -27.188 1 96.62 108 ILE A CA 1
ATOM 872 C C . ILE A 1 108 ? 2.09 -18.156 -27.641 1 96.62 108 ILE A C 1
ATOM 874 O O . ILE A 1 108 ? 1.253 -17.781 -26.812 1 96.62 108 ILE A O 1
ATOM 878 N N . ASP A 1 109 ? 1.856 -18.203 -28.859 1 93.69 109 ASP A N 1
ATOM 879 C CA . ASP A 1 109 ? 0.621 -17.75 -29.484 1 93.69 109 ASP A CA 1
ATOM 880 C C . ASP A 1 109 ? 0.134 -18.766 -30.531 1 93.69 109 ASP A C 1
ATOM 882 O O . ASP A 1 109 ? 0.625 -18.781 -31.656 1 93.69 109 ASP A O 1
ATOM 886 N N . PRO A 1 110 ? -0.805 -19.547 -30.172 1 86.31 110 PRO A N 1
ATOM 887 C CA . PRO A 1 110 ? -1.179 -20.672 -31.031 1 86.31 110 PRO A CA 1
ATOM 888 C C . PRO A 1 110 ? -1.694 -20.219 -32.406 1 86.31 110 PRO A C 1
ATOM 890 O O . PRO A 1 110 ? -1.465 -20.891 -33.406 1 86.31 110 PRO A O 1
ATOM 893 N N . ASP A 1 111 ? -2.441 -19.188 -32.469 1 80 111 ASP A N 1
ATOM 894 C CA . ASP A 1 111 ? -3.006 -18.984 -33.812 1 80 111 ASP A CA 1
ATOM 895 C C . ASP A 1 111 ? -3.115 -17.5 -34.125 1 80 111 ASP A C 1
ATOM 897 O O . ASP A 1 111 ? -3.889 -17.094 -35 1 80 111 ASP A O 1
ATOM 901 N N . GLY A 1 112 ? -2.344 -16.688 -33.344 1 77.88 112 GLY A N 1
ATOM 902 C CA . GLY A 1 112 ? -2.344 -15.266 -33.625 1 77.88 112 GLY A CA 1
ATOM 903 C C . GLY A 1 112 ? -3.695 -14.617 -33.406 1 77.88 112 GLY A C 1
ATOM 904 O O . GLY A 1 112 ? -4.172 -14.539 -32.281 1 77.88 112 GLY A O 1
ATOM 905 N N . GLY A 1 113 ? -4.375 -14.32 -34.438 1 73.81 113 GLY A N 1
ATOM 906 C CA . GLY A 1 113 ? -5.68 -13.672 -34.375 1 73.81 113 GLY A CA 1
ATOM 907 C C . GLY A 1 113 ? -6.836 -14.656 -34.438 1 73.81 113 GLY A C 1
ATOM 908 O O . GLY A 1 113 ? -7.988 -14.258 -34.594 1 73.81 113 GLY A O 1
ATOM 909 N N . GLY A 1 114 ? -6.5 -15.844 -34.25 1 79.25 114 GLY A N 1
ATOM 910 C CA . GLY A 1 114 ? -7.543 -16.859 -34.312 1 79.25 114 GLY A CA 1
ATOM 911 C C . GLY A 1 114 ? -8.266 -17.031 -32.969 1 79.25 114 GLY A C 1
ATOM 912 O O . GLY A 1 114 ? -8.219 -16.141 -32.125 1 79.25 114 GLY A O 1
ATOM 913 N N . MET A 1 115 ? -8.977 -18.188 -32.812 1 83.31 115 MET A N 1
ATOM 914 C CA . MET A 1 115 ? -9.883 -18.391 -31.672 1 83.31 115 MET A CA 1
ATOM 915 C C . MET A 1 115 ? -9.172 -19.109 -30.531 1 83.31 115 MET A C 1
ATOM 917 O O . MET A 1 115 ? -9.688 -19.172 -29.422 1 83.31 115 MET A O 1
ATOM 921 N N . VAL A 1 116 ? -8.023 -19.688 -30.875 1 87.56 116 VAL A N 1
ATOM 922 C CA . VAL A 1 116 ? -7.324 -20.469 -29.859 1 87.56 116 VAL A CA 1
ATOM 923 C C . VAL A 1 116 ? -6.402 -19.562 -29.047 1 87.56 116 VAL A C 1
ATOM 925 O O . VAL A 1 116 ? -5.547 -18.875 -29.609 1 87.56 116 VAL A O 1
ATOM 928 N N . ARG A 1 117 ? -6.566 -19.547 -27.734 1 90.31 117 ARG A N 1
ATOM 929 C CA . ARG A 1 117 ? -5.715 -18.719 -26.906 1 90.31 117 ARG A CA 1
ATOM 930 C C . ARG A 1 117 ? -4.77 -19.562 -26.062 1 90.31 117 ARG A C 1
ATOM 932 O O . ARG A 1 117 ? -5.047 -20.734 -25.797 1 90.31 117 ARG A O 1
ATOM 939 N N . ALA A 1 118 ? -3.654 -19.047 -25.734 1 94 118 ALA A N 1
ATOM 940 C CA . ALA A 1 118 ? -2.748 -19.547 -24.703 1 94 118 ALA A CA 1
ATOM 941 C C . ALA A 1 118 ? -2.807 -18.672 -23.453 1 94 118 ALA A C 1
ATOM 943 O O . ALA A 1 118 ? -2.732 -17.453 -23.531 1 94 118 ALA A O 1
ATOM 944 N N . PHE A 1 119 ? -2.992 -19.328 -22.359 1 94.31 119 PHE A N 1
ATOM 945 C CA . PHE A 1 119 ? -3.225 -18.547 -21.141 1 94.31 119 PHE A CA 1
ATOM 946 C C . PHE A 1 119 ? -2.873 -19.375 -19.906 1 94.31 119 PHE A C 1
ATOM 948 O O . PHE A 1 119 ? -2.52 -20.547 -20.016 1 94.31 119 PHE A O 1
ATOM 955 N N . ASP A 1 120 ? -2.842 -18.734 -18.703 1 96 120 ASP A N 1
ATOM 956 C CA . ASP A 1 120 ? -2.629 -19.312 -17.391 1 96 120 ASP A CA 1
ATOM 957 C C . ASP A 1 120 ? -1.34 -20.141 -17.359 1 96 120 ASP A C 1
ATOM 959 O O . ASP A 1 120 ? -1.355 -21.312 -17 1 96 120 ASP A O 1
ATOM 963 N N . PRO A 1 121 ? -0.258 -19.469 -17.625 1 98.06 121 PRO A N 1
ATOM 964 C CA . PRO A 1 121 ? 1.008 -20.203 -17.688 1 98.06 121 PRO A CA 1
ATOM 965 C C . PRO A 1 121 ? 1.601 -20.453 -16.297 1 98.06 121 PRO A C 1
ATOM 967 O O . PRO A 1 121 ? 1.201 -19.812 -15.32 1 98.06 121 PRO A O 1
ATOM 970 N N . GLU A 1 122 ? 2.469 -21.391 -16.266 1 98.56 122 GLU A N 1
ATOM 971 C CA . GLU A 1 122 ? 3.309 -21.75 -15.117 1 98.56 122 GLU A CA 1
ATOM 972 C C . GLU A 1 122 ? 4.734 -22.062 -15.555 1 98.56 122 GLU A C 1
ATOM 974 O O . GLU A 1 122 ? 4.945 -22.688 -16.594 1 98.56 122 GLU A O 1
ATOM 979 N N . VAL A 1 123 ? 5.707 -21.562 -14.805 1 98.56 123 VAL A N 1
ATOM 980 C CA . VAL A 1 123 ? 7.094 -21.906 -15.078 1 98.56 123 VAL A CA 1
ATOM 981 C C . VAL A 1 123 ? 7.707 -22.594 -13.859 1 98.56 123 VAL A C 1
ATOM 983 O O . VAL A 1 123 ? 7.434 -22.203 -12.719 1 98.56 123 VAL A O 1
ATOM 986 N N . TRP A 1 124 ? 8.523 -23.625 -14.141 1 98.25 124 TRP A N 1
ATOM 987 C CA . TRP A 1 124 ? 9.016 -24.516 -13.094 1 98.25 124 TRP A CA 1
ATOM 988 C C . TRP A 1 124 ? 10.375 -25.094 -13.461 1 98.25 124 TRP A C 1
ATOM 990 O O . TRP A 1 124 ? 10.633 -25.406 -14.625 1 98.25 124 TRP A O 1
ATOM 1000 N N . VAL A 1 125 ? 11.227 -25.156 -12.484 1 97.06 125 VAL A N 1
ATOM 1001 C CA . VAL A 1 125 ? 12.492 -25.859 -12.664 1 97.06 125 VAL A CA 1
ATOM 1002 C C . VAL A 1 125 ? 12.398 -27.25 -12.039 1 97.06 125 VAL A C 1
ATOM 1004 O O . VAL A 1 125 ? 12.164 -27.391 -10.844 1 97.06 125 VAL A O 1
ATOM 1007 N N . ASP A 1 126 ? 12.648 -28.234 -12.852 1 96.5 126 ASP A N 1
ATOM 1008 C CA . ASP A 1 126 ? 12.539 -29.609 -12.344 1 96.5 126 ASP A CA 1
ATOM 1009 C C . ASP A 1 126 ? 13.805 -30 -11.586 1 96.5 126 ASP A C 1
ATOM 1011 O O . ASP A 1 126 ? 14.781 -29.266 -11.562 1 96.5 126 ASP A O 1
ATOM 1015 N N . PRO A 1 127 ? 13.773 -31.203 -10.953 1 94.19 127 PRO A N 1
ATOM 1016 C CA . PRO A 1 127 ? 14.914 -31.625 -10.133 1 94.19 127 PRO A CA 1
ATOM 1017 C C . PRO A 1 127 ? 16.203 -31.797 -10.945 1 94.19 127 PRO A C 1
ATOM 1019 O O . PRO A 1 127 ? 17.297 -31.766 -10.391 1 94.19 127 PRO A O 1
ATOM 1022 N N . SER A 1 128 ? 16.109 -32 -12.227 1 92.56 128 SER A N 1
ATOM 1023 C CA . SER A 1 128 ? 17.297 -32.156 -13.055 1 92.56 128 SER A CA 1
ATOM 1024 C C . SER A 1 128 ? 17.844 -30.812 -13.516 1 92.56 128 SER A C 1
ATOM 1026 O O . SER A 1 128 ? 18.891 -30.766 -14.156 1 92.56 128 SER A O 1
ATOM 1028 N N . GLY A 1 129 ? 17.078 -29.75 -13.234 1 92.75 129 GLY A N 1
ATOM 1029 C CA . GLY A 1 129 ? 17.562 -28.406 -13.555 1 92.75 129 GLY A CA 1
ATOM 1030 C C . GLY A 1 129 ? 17 -27.875 -14.859 1 92.75 129 GLY A C 1
ATOM 1031 O O . GLY A 1 129 ? 17.344 -26.766 -15.281 1 92.75 129 GLY A O 1
ATOM 1032 N N . LYS A 1 130 ? 16.156 -28.578 -15.469 1 94.88 130 LYS A N 1
ATOM 1033 C CA . LYS A 1 130 ? 15.523 -28.094 -16.703 1 94.88 130 LYS A CA 1
ATOM 1034 C C . LYS A 1 130 ? 14.344 -27.188 -16.391 1 94.88 130 LYS A C 1
ATOM 1036 O O . LYS A 1 130 ? 13.656 -27.375 -15.383 1 94.88 130 LYS A O 1
ATOM 1041 N N . VAL A 1 131 ? 14.133 -26.25 -17.266 1 96.88 131 VAL A N 1
ATOM 1042 C CA . VAL A 1 131 ? 13.031 -25.312 -17.047 1 96.88 131 VAL A CA 1
ATOM 1043 C C . VAL A 1 131 ? 11.828 -25.719 -17.891 1 96.88 131 VAL A C 1
ATOM 1045 O O . VAL A 1 131 ? 11.961 -25.953 -19.094 1 96.88 131 VAL A O 1
ATOM 1048 N N . TRP A 1 132 ? 10.688 -25.859 -17.234 1 98 132 TRP A N 1
ATOM 1049 C CA . TRP A 1 132 ? 9.422 -26.156 -17.891 1 98 132 TRP A CA 1
ATOM 1050 C C . TRP A 1 132 ? 8.547 -24.906 -17.969 1 98 132 TRP A C 1
ATOM 1052 O O . TRP A 1 132 ? 8.438 -24.156 -16.984 1 98 132 TRP A O 1
ATOM 1062 N N . VAL A 1 133 ? 7.977 -24.672 -19.156 1 98.12 133 VAL A N 1
ATOM 1063 C CA . VAL A 1 133 ? 6.906 -23.688 -19.297 1 98.12 133 VAL A CA 1
ATOM 1064 C C . VAL A 1 133 ? 5.602 -24.406 -19.641 1 98.12 133 VAL A C 1
ATOM 1066 O O . VAL A 1 133 ? 5.508 -25.078 -20.672 1 98.12 133 VAL A O 1
ATOM 1069 N N . PHE A 1 134 ? 4.645 -24.281 -18.75 1 98.06 134 PHE A N 1
ATOM 1070 C CA . PHE A 1 134 ? 3.314 -24.828 -18.953 1 98.06 134 PHE A CA 1
ATOM 1071 C C . PHE A 1 134 ? 2.322 -23.75 -19.328 1 98.06 134 PHE A C 1
ATOM 1073 O O . PHE A 1 134 ? 2.463 -22.594 -18.906 1 98.06 134 PHE A O 1
ATOM 1080 N N . TRP A 1 135 ? 1.305 -24.125 -20.141 1 96.5 135 TRP A N 1
ATOM 1081 C CA . TRP A 1 135 ? 0.187 -23.219 -20.391 1 96.5 135 TRP A CA 1
ATOM 1082 C C . TRP A 1 135 ? -1.067 -24 -20.781 1 96.5 135 TRP A C 1
ATOM 1084 O O . TRP A 1 135 ? -0.995 -25.203 -21.078 1 96.5 135 TRP A O 1
ATOM 1094 N N . ALA A 1 136 ? -2.152 -23.297 -20.641 1 94.25 136 ALA A N 1
ATOM 1095 C CA . ALA A 1 136 ? -3.41 -23.828 -21.156 1 94.25 136 ALA A CA 1
ATOM 1096 C C . ALA A 1 136 ? -3.689 -23.297 -22.562 1 94.25 136 ALA A C 1
ATOM 1098 O O . ALA A 1 136 ? -3.42 -22.125 -22.844 1 94.25 136 ALA A O 1
ATOM 1099 N N . GLN A 1 137 ? -4.168 -24.172 -23.344 1 91.31 137 GLN A N 1
ATOM 1100 C CA . GLN A 1 137 ? -4.617 -23.812 -24.688 1 91.31 137 GLN A CA 1
ATOM 1101 C C . GLN A 1 137 ? -6.066 -24.234 -24.922 1 91.31 137 GLN A C 1
ATOM 1103 O O . GLN A 1 137 ? -6.441 -25.375 -24.641 1 91.31 137 GLN A O 1
ATOM 1108 N N . ALA A 1 138 ? -6.855 -23.188 -25.359 1 87.62 138 ALA A N 1
ATOM 1109 C CA . ALA A 1 138 ? -8.273 -23.469 -25.531 1 87.62 138 ALA A CA 1
ATOM 1110 C C . ALA A 1 138 ? -8.906 -22.531 -26.547 1 87.62 138 ALA A C 1
ATOM 1112 O O . ALA A 1 138 ? -8.328 -21.484 -26.875 1 87.62 138 ALA A O 1
ATOM 1113 N N . VAL A 1 139 ? -10.102 -22.812 -27.203 1 79.38 139 VAL A N 1
ATOM 1114 C CA . VAL A 1 139 ? -10.828 -21.969 -28.141 1 79.38 139 VAL A CA 1
ATOM 1115 C C . VAL A 1 139 ? -11.789 -21.062 -27.391 1 79.38 139 VAL A C 1
ATOM 1117 O O . VAL A 1 139 ? -12.031 -19.922 -27.797 1 79.38 139 VAL A O 1
ATOM 1120 N N . ASP A 1 140 ? -12.312 -21.422 -26.266 1 65.69 140 ASP A N 1
ATOM 1121 C CA . ASP A 1 140 ? -13.312 -20.578 -25.625 1 65.69 140 ASP A CA 1
ATOM 1122 C C . ASP A 1 140 ? -12.852 -20.141 -24.234 1 65.69 140 ASP A C 1
ATOM 1124 O O . ASP A 1 140 ? -11.867 -20.656 -23.719 1 65.69 140 ASP A O 1
ATOM 1128 N N . LYS A 1 141 ? -13.539 -18.969 -23.844 1 61.69 141 LYS A N 1
ATOM 1129 C CA . LYS A 1 141 ? -13.203 -18.391 -22.547 1 61.69 141 LYS A CA 1
ATOM 1130 C C . LYS A 1 141 ? -13.375 -19.406 -21.422 1 61.69 141 LYS A C 1
ATOM 1132 O O . LYS A 1 141 ? -12.695 -19.328 -20.391 1 61.69 141 LYS A O 1
ATOM 1137 N N . ASP A 1 142 ? -14.266 -20.281 -21.734 1 61.28 142 ASP A N 1
ATOM 1138 C CA . ASP A 1 142 ? -14.609 -21.188 -20.641 1 61.28 142 ASP A CA 1
ATOM 1139 C C . ASP A 1 142 ? -13.719 -22.422 -20.625 1 61.28 142 ASP A C 1
ATOM 1141 O O . ASP A 1 142 ? -13.758 -23.219 -19.688 1 61.28 142 ASP A O 1
ATOM 1145 N N . ALA A 1 143 ? -12.781 -22.469 -21.594 1 60.62 143 ALA A N 1
ATOM 1146 C CA . ALA A 1 143 ? -11.711 -23.453 -21.688 1 60.62 143 ALA A CA 1
ATOM 1147 C C . ALA A 1 143 ? -12.242 -24.875 -21.469 1 60.62 143 ALA A C 1
ATOM 1149 O O . ALA A 1 143 ? -11.547 -25.734 -20.922 1 60.62 143 ALA A O 1
ATOM 1150 N N . LYS A 1 144 ? -13.531 -25.078 -21.719 1 61.56 144 LYS A N 1
ATOM 1151 C CA . LYS A 1 144 ? -14.109 -26.406 -21.5 1 61.56 144 LYS A CA 1
ATOM 1152 C C . LYS A 1 144 ? -13.422 -27.453 -22.359 1 61.56 144 LYS A C 1
ATOM 1154 O O . LYS A 1 144 ? -13.352 -28.625 -21.984 1 61.56 144 LYS A O 1
ATOM 1159 N N . ILE A 1 145 ? -12.969 -26.953 -23.391 1 65.88 145 ILE A N 1
ATOM 1160 C CA . ILE A 1 145 ? -12.18 -27.797 -24.266 1 65.88 145 ILE A CA 1
ATOM 1161 C C . ILE A 1 145 ? -10.773 -27.234 -24.406 1 65.88 145 ILE A C 1
ATOM 1163 O O . ILE A 1 145 ? -10.586 -26.156 -25 1 65.88 145 ILE A O 1
ATOM 1167 N N . GLY A 1 146 ? -9.93 -27.688 -23.594 1 81.75 146 GLY A N 1
ATOM 1168 C CA . GLY A 1 146 ? -8.555 -27.219 -23.594 1 81.75 146 GLY A CA 1
ATOM 1169 C C . GLY A 1 146 ? -7.582 -28.234 -23.031 1 81.75 146 GLY A C 1
ATOM 1170 O O . GLY A 1 146 ? -7.961 -29.391 -22.766 1 81.75 146 GLY A O 1
ATOM 1171 N N . GLY A 1 147 ? -6.363 -27.953 -23.094 1 90.94 147 GLY A N 1
ATOM 1172 C CA . GLY A 1 147 ? -5.324 -28.828 -22.578 1 90.94 147 GLY A CA 1
ATOM 1173 C C . GLY A 1 147 ? -4.121 -28.078 -22.047 1 90.94 147 GLY A C 1
ATOM 1174 O O . GLY A 1 147 ? -3.902 -26.922 -22.391 1 90.94 147 GLY A O 1
ATOM 1175 N N . VAL A 1 148 ? -3.484 -28.812 -21.156 1 95 148 VAL A N 1
ATOM 1176 C CA . VAL A 1 148 ? -2.219 -28.328 -20.609 1 95 148 VAL A CA 1
ATOM 1177 C C . VAL A 1 148 ? -1.077 -28.703 -21.562 1 95 148 VAL A C 1
ATOM 1179 O O . VAL A 1 148 ? -0.921 -29.875 -21.906 1 95 148 VAL A O 1
ATOM 1182 N N . TRP A 1 149 ? -0.371 -27.703 -21.969 1 95.5 149 TRP A N 1
ATOM 1183 C CA . TRP A 1 149 ? 0.786 -27.875 -22.828 1 95.5 149 TRP A CA 1
ATOM 1184 C C . TRP A 1 149 ? 2.072 -27.469 -22.109 1 95.5 149 TRP A C 1
ATOM 1186 O O . TRP A 1 149 ? 2.033 -26.812 -21.078 1 95.5 149 TRP A O 1
ATOM 1196 N N . ALA A 1 150 ? 3.238 -27.969 -22.688 1 97.12 150 ALA A N 1
ATOM 1197 C CA . ALA A 1 150 ? 4.516 -27.562 -22.109 1 97.12 150 ALA A CA 1
ATOM 1198 C C . ALA A 1 150 ? 5.621 -27.547 -23.156 1 97.12 150 ALA A C 1
ATOM 1200 O O . ALA A 1 150 ? 5.547 -28.266 -24.156 1 97.12 150 ALA A O 1
ATOM 1201 N N . ILE A 1 151 ? 6.566 -26.703 -22.969 1 97.12 151 ILE A N 1
ATOM 1202 C CA . ILE A 1 151 ? 7.887 -26.797 -23.578 1 97.12 151 ILE A CA 1
ATOM 1203 C C . ILE A 1 151 ? 8.953 -26.906 -22.5 1 97.12 151 ILE A C 1
ATOM 1205 O O . ILE A 1 151 ? 8.734 -26.5 -21.359 1 97.12 151 ILE A O 1
ATOM 1209 N N . ILE A 1 152 ? 10.062 -27.531 -22.828 1 97.25 152 ILE A N 1
ATOM 1210 C CA . ILE A 1 152 ? 11.164 -27.766 -21.906 1 97.25 152 ILE A CA 1
ATOM 1211 C C . ILE A 1 152 ? 12.43 -27.062 -22.422 1 97.25 152 ILE A C 1
ATOM 1213 O O . ILE A 1 152 ? 12.82 -27.25 -23.562 1 97.25 152 ILE A O 1
ATOM 1217 N N . GLY A 1 153 ? 12.938 -26.234 -21.547 1 95.5 153 GLY A N 1
ATOM 1218 C CA . GLY A 1 153 ? 14.148 -25.516 -21.891 1 95.5 153 GLY A CA 1
ATOM 1219 C C . GLY A 1 153 ? 15.398 -26.109 -21.266 1 95.5 153 GLY A C 1
ATOM 1220 O O . GLY A 1 153 ? 15.406 -26.453 -20.094 1 95.5 153 GLY A O 1
ATOM 1221 N N . GLU A 1 154 ? 16.391 -26.25 -22.109 1 90.75 154 GLU A N 1
ATOM 1222 C CA . GLU A 1 154 ? 17.719 -26.625 -21.656 1 90.75 154 GLU A CA 1
ATOM 1223 C C . GLU A 1 154 ? 18.719 -25.5 -21.891 1 90.75 154 GLU A C 1
ATOM 1225 O O . GLU A 1 154 ? 18.953 -25.094 -23.031 1 90.75 154 GLU A O 1
ATOM 1230 N N . THR A 1 155 ? 19.141 -24.953 -20.828 1 82.81 155 THR A N 1
ATOM 1231 C CA . THR A 1 155 ? 20.062 -23.828 -20.906 1 82.81 155 THR A CA 1
ATOM 1232 C C . THR A 1 155 ? 21.5 -24.312 -20.984 1 82.81 155 THR A C 1
ATOM 1234 O O . THR A 1 155 ? 21.938 -25.125 -20.172 1 82.81 155 THR A O 1
ATOM 1237 N N . SER A 1 156 ? 22.156 -23.781 -22.062 1 78 156 SER A N 1
ATOM 1238 C CA . SER A 1 156 ? 23.562 -24.156 -22.25 1 78 156 SER A CA 1
ATOM 1239 C C . SER A 1 156 ? 24.484 -23.281 -21.406 1 78 156 SER A C 1
ATOM 1241 O O . SER A 1 156 ? 24.047 -22.266 -20.859 1 78 156 SER A O 1
ATOM 1243 N N . VAL A 1 157 ? 25.656 -23.75 -21.328 1 67.5 157 VAL A N 1
ATOM 1244 C CA . VAL A 1 157 ? 26.672 -23.078 -20.531 1 67.5 157 VAL A CA 1
ATOM 1245 C C . VAL A 1 157 ? 26.984 -21.719 -21.156 1 67.5 157 VAL A C 1
ATOM 1247 O O . VAL A 1 157 ? 27.312 -20.75 -20.438 1 67.5 157 VAL A O 1
ATOM 1250 N N . ASP A 1 158 ? 26.828 -21.547 -22.453 1 65.31 158 ASP A N 1
ATOM 1251 C CA . ASP A 1 158 ? 27.203 -20.312 -23.125 1 65.31 158 ASP A CA 1
ATOM 1252 C C . ASP A 1 158 ? 26.078 -19.281 -23.094 1 65.31 158 ASP A C 1
ATOM 1254 O O . ASP A 1 158 ? 26.188 -18.203 -23.672 1 65.31 158 ASP A O 1
ATOM 1258 N N . GLY A 1 159 ? 25.016 -19.469 -22.375 1 66.62 159 GLY A N 1
ATOM 1259 C CA . GLY A 1 159 ? 24.031 -18.453 -22.047 1 66.62 159 GLY A CA 1
ATOM 1260 C C . GLY A 1 159 ? 22.766 -18.547 -22.891 1 66.62 159 GLY A C 1
ATOM 1261 O O . GLY A 1 159 ? 21.781 -17.859 -22.641 1 66.62 159 GLY A O 1
ATOM 1262 N N . GLY A 1 160 ? 22.578 -19.547 -23.672 1 82.81 160 GLY A N 1
ATOM 1263 C CA . GLY A 1 160 ? 21.391 -19.703 -24.516 1 82.81 160 GLY A CA 1
ATOM 1264 C C . GLY A 1 160 ? 20.516 -20.859 -24.078 1 82.81 160 GLY A C 1
ATOM 1265 O O . GLY A 1 160 ? 20.984 -21.844 -23.5 1 82.81 160 GLY A O 1
ATOM 1266 N N . THR A 1 161 ? 19.188 -20.594 -24.203 1 89.44 161 THR A N 1
ATOM 1267 C CA . THR A 1 161 ? 18.234 -21.656 -23.875 1 89.44 161 THR A CA 1
ATOM 1268 C C . THR A 1 161 ? 17.578 -22.219 -25.141 1 89.44 161 THR A C 1
ATOM 1270 O O . THR A 1 161 ? 17.094 -21.453 -25.969 1 89.44 161 THR A O 1
ATOM 1273 N N . SER A 1 162 ? 17.781 -23.547 -25.297 1 92.5 162 SER A N 1
ATOM 1274 C CA . SER A 1 162 ? 17.062 -24.234 -26.359 1 92.5 162 SER A CA 1
ATOM 1275 C C . SER A 1 162 ? 15.773 -24.859 -25.828 1 92.5 162 SER A C 1
ATOM 1277 O O . SER A 1 162 ? 15.758 -25.469 -24.75 1 92.5 162 SER A O 1
ATOM 1279 N N . TRP A 1 163 ? 14.727 -24.719 -26.625 1 95.5 163 TRP A N 1
ATOM 1280 C CA . TRP A 1 163 ? 13.414 -25.188 -26.172 1 95.5 163 TRP A CA 1
ATOM 1281 C C . TRP A 1 163 ? 12.969 -26.406 -26.984 1 95.5 163 TRP A C 1
ATOM 1283 O O . TRP A 1 163 ? 13.188 -26.453 -28.203 1 95.5 163 TRP A O 1
ATOM 1293 N N . SER A 1 164 ? 12.336 -27.312 -26.359 1 95.69 164 SER A N 1
ATOM 1294 C CA . SER A 1 164 ? 11.734 -28.453 -27.031 1 95.69 164 SER A CA 1
ATOM 1295 C C . SER A 1 164 ? 10.5 -28.047 -27.828 1 95.69 164 SER A C 1
ATOM 1297 O O . SER A 1 164 ? 10.008 -26.922 -27.688 1 95.69 164 SER A O 1
ATOM 1299 N N . ALA A 1 165 ? 10.07 -29.016 -28.641 1 94.25 165 ALA A N 1
ATOM 1300 C CA . ALA A 1 165 ? 8.758 -28.844 -29.25 1 94.25 165 ALA A CA 1
ATOM 1301 C C . ALA A 1 165 ? 7.656 -28.875 -28.188 1 94.25 165 ALA A C 1
ATOM 1303 O O . ALA A 1 165 ? 7.781 -29.578 -27.188 1 94.25 165 ALA A O 1
ATOM 1304 N N . PRO A 1 166 ? 6.578 -28.094 -28.469 1 94.88 166 PRO A N 1
ATOM 1305 C CA . PRO A 1 166 ? 5.453 -28.172 -27.531 1 94.88 166 PRO A CA 1
ATOM 1306 C C . PRO A 1 166 ? 4.832 -29.562 -27.484 1 94.88 166 PRO A C 1
ATOM 1308 O O . PRO A 1 166 ? 4.734 -30.234 -28.5 1 94.88 166 PRO A O 1
ATOM 1311 N N . ARG A 1 167 ? 4.418 -29.922 -26.297 1 93.88 167 ARG A N 1
ATOM 1312 C CA . ARG A 1 167 ? 3.705 -31.188 -26.109 1 93.88 167 ARG A CA 1
ATOM 1313 C C . ARG A 1 167 ? 2.484 -31 -25.219 1 93.88 167 ARG A C 1
ATOM 1315 O O . ARG A 1 167 ? 2.531 -30.234 -24.25 1 93.88 167 ARG A O 1
ATOM 1322 N N . ARG A 1 168 ? 1.446 -31.672 -25.562 1 93.69 168 ARG A N 1
ATOM 1323 C CA . ARG A 1 168 ? 0.247 -31.703 -24.734 1 93.69 168 ARG A CA 1
ATOM 1324 C C . ARG A 1 168 ? 0.373 -32.719 -23.625 1 93.69 168 ARG A C 1
ATOM 1326 O O . ARG A 1 168 ? 0.761 -33.875 -23.875 1 93.69 168 ARG A O 1
ATOM 1333 N N . LEU A 1 169 ? -0.023 -32.375 -22.422 1 95.5 169 LEU A N 1
ATOM 1334 C CA . LEU A 1 169 ? 0.229 -33.25 -21.297 1 95.5 169 LEU A CA 1
ATOM 1335 C C . LEU A 1 169 ? -1.07 -33.844 -20.766 1 95.5 169 LEU A C 1
ATOM 1337 O O . LEU A 1 169 ? -1.105 -35.031 -20.391 1 95.5 169 LEU A O 1
ATOM 1341 N N . THR A 1 170 ? -2.047 -33.125 -20.703 1 93.38 170 THR A N 1
ATOM 1342 C CA . THR A 1 170 ? -3.322 -33.562 -20.141 1 93.38 170 THR A CA 1
ATOM 1343 C C . THR A 1 170 ? -4.43 -32.562 -20.484 1 93.38 170 THR A C 1
ATOM 1345 O O . THR A 1 170 ? -4.156 -31.484 -21 1 93.38 170 THR A O 1
ATOM 1348 N N . ASP A 1 171 ? -5.648 -32.969 -20.234 1 90.62 171 ASP A N 1
ATOM 1349 C CA . ASP A 1 171 ? -6.785 -32.062 -20.375 1 90.62 171 ASP A CA 1
ATOM 1350 C C . ASP A 1 171 ? -6.809 -31.047 -19.25 1 90.62 171 ASP A C 1
ATOM 1352 O O . ASP A 1 171 ? -6.441 -31.359 -18.109 1 90.62 171 ASP A O 1
ATOM 1356 N N . GLY A 1 172 ? -7.242 -29.875 -19.641 1 91.06 172 GLY A N 1
ATOM 1357 C CA . GLY A 1 172 ? -7.566 -28.906 -18.609 1 91.06 172 GLY A CA 1
ATOM 1358 C C . GLY A 1 172 ? -6.633 -27.719 -18.594 1 91.06 172 GLY A C 1
ATOM 1359 O O . GLY A 1 172 ? -6.012 -27.391 -19.609 1 91.06 172 GLY A O 1
ATOM 1360 N N . VAL A 1 173 ? -6.688 -26.984 -17.453 1 92.12 173 VAL A N 1
ATOM 1361 C CA . VAL A 1 173 ? -5.914 -25.781 -17.172 1 92.12 173 VAL A CA 1
ATOM 1362 C C . VAL A 1 173 ? -5.059 -25.984 -15.93 1 92.12 173 VAL A C 1
ATOM 1364 O O . VAL A 1 173 ? -5.523 -26.547 -14.938 1 92.12 173 VAL A O 1
ATOM 1367 N N . MET A 1 174 ? -3.84 -25.625 -16.047 1 90.94 174 MET A N 1
ATOM 1368 C CA . MET A 1 174 ? -2.92 -25.672 -14.914 1 90.94 174 MET A CA 1
ATOM 1369 C C . MET A 1 174 ? -2.152 -24.375 -14.773 1 90.94 174 MET A C 1
ATOM 1371 O O . MET A 1 174 ? -1.479 -23.938 -15.711 1 90.94 174 MET A O 1
ATOM 1375 N N . MET A 1 175 ? -2.266 -23.719 -13.562 1 88.81 175 MET A N 1
ATOM 1376 C CA . MET A 1 175 ? -1.561 -22.453 -13.375 1 88.81 175 MET A CA 1
ATOM 1377 C C . MET A 1 175 ? -0.913 -22.391 -11.992 1 88.81 175 MET A C 1
ATOM 1379 O O . MET A 1 175 ? -0.514 -21.312 -11.539 1 88.81 175 MET A O 1
ATOM 1383 N N . CYS A 1 176 ? -0.898 -23.547 -11.289 1 94.62 176 CYS A N 1
ATOM 1384 C CA . CYS A 1 176 ? -0.222 -23.625 -10 1 94.62 176 CYS A CA 1
ATOM 1385 C C . CYS A 1 176 ? 0.991 -24.547 -10.07 1 94.62 176 CYS A C 1
ATOM 1387 O O . CYS A 1 176 ? 1.024 -25.469 -10.883 1 94.62 176 CYS A O 1
ATOM 1389 N N . LYS A 1 177 ? 1.878 -24.328 -9.18 1 94.94 177 LYS A N 1
ATOM 1390 C CA . LYS A 1 177 ? 3.197 -24.953 -9.234 1 94.94 177 LYS A CA 1
ATOM 1391 C C . LYS A 1 177 ? 3.096 -26.469 -9.109 1 94.94 177 LYS A C 1
ATOM 1393 O O . LYS A 1 177 ? 2.334 -26.984 -8.281 1 94.94 177 LYS A O 1
ATOM 1398 N N . PRO A 1 178 ? 3.9 -27.234 -9.93 1 97.44 178 PRO A N 1
ATOM 1399 C CA . PRO A 1 178 ? 4.039 -28.672 -9.688 1 97.44 178 PRO A CA 1
ATOM 1400 C C . PRO A 1 178 ? 4.625 -28.969 -8.312 1 97.44 178 PRO A C 1
ATOM 1402 O O . PRO A 1 178 ? 5.281 -28.125 -7.707 1 97.44 178 PRO A O 1
ATOM 1405 N N . LEU A 1 179 ? 4.316 -30.188 -7.887 1 96 179 LEU A N 1
ATOM 1406 C CA . LEU A 1 179 ? 4.824 -30.703 -6.621 1 96 179 LEU A CA 1
ATOM 1407 C C . LEU A 1 179 ? 5.578 -32 -6.832 1 96 179 LEU A C 1
ATOM 1409 O O . LEU A 1 179 ? 5.137 -32.875 -7.598 1 96 179 LEU A O 1
ATOM 1413 N N . ILE A 1 180 ? 6.707 -32.125 -6.195 1 97.06 180 ILE A N 1
ATOM 1414 C CA . ILE A 1 180 ? 7.383 -33.406 -6.121 1 97.06 180 ILE A CA 1
ATOM 1415 C C . ILE A 1 180 ? 7.062 -34.062 -4.789 1 97.06 180 ILE A C 1
ATOM 1417 O O . ILE A 1 180 ? 7.371 -33.531 -3.723 1 97.06 180 ILE A O 1
ATOM 1421 N N . LEU A 1 181 ? 6.492 -35.219 -4.875 1 97.06 181 LEU A N 1
ATOM 1422 C CA . LEU A 1 181 ? 6.18 -35.969 -3.664 1 97.06 181 LEU A CA 1
ATOM 1423 C C . LEU A 1 181 ? 7.438 -36.594 -3.086 1 97.06 181 LEU A C 1
ATOM 1425 O O . LEU A 1 181 ? 8.445 -36.75 -3.781 1 97.06 181 LEU A O 1
ATOM 1429 N N . ASN A 1 182 ? 7.328 -37.031 -1.819 1 95.12 182 ASN A N 1
ATOM 1430 C CA . ASN A 1 182 ? 8.445 -37.688 -1.15 1 95.12 182 ASN A CA 1
ATOM 1431 C C . ASN A 1 182 ? 8.875 -38.938 -1.882 1 95.12 182 ASN A C 1
ATOM 1433 O O . ASN A 1 182 ? 10.055 -39.312 -1.865 1 95.12 182 ASN A O 1
ATOM 1437 N N . ASN A 1 183 ? 8.023 -39.562 -2.566 1 95.69 183 ASN A N 1
ATOM 1438 C CA . ASN A 1 183 ? 8.344 -40.812 -3.277 1 95.69 183 ASN A CA 1
ATOM 1439 C C . ASN A 1 183 ? 8.969 -40.531 -4.641 1 95.69 183 ASN A C 1
ATOM 1441 O O . ASN A 1 183 ? 9.25 -41.469 -5.402 1 95.69 183 ASN A O 1
ATOM 1445 N N . GLY A 1 184 ? 9.039 -39.25 -5.016 1 96.62 184 GLY A N 1
ATOM 1446 C CA . GLY A 1 184 ? 9.703 -38.875 -6.25 1 96.62 184 GLY A CA 1
ATOM 1447 C C . GLY A 1 184 ? 8.742 -38.594 -7.383 1 96.62 184 GLY A C 1
ATOM 1448 O O . GLY A 1 184 ? 9.148 -38.062 -8.43 1 96.62 184 GLY A O 1
ATOM 1449 N N . ASP A 1 185 ? 7.484 -38.906 -7.18 1 97.81 185 ASP A N 1
ATOM 1450 C CA . ASP A 1 185 ? 6.5 -38.625 -8.219 1 97.81 185 ASP A CA 1
ATOM 1451 C C . ASP A 1 185 ? 6.312 -37.125 -8.414 1 97.81 185 ASP A C 1
ATOM 1453 O O . ASP A 1 185 ? 6.332 -36.344 -7.449 1 97.81 185 ASP A O 1
ATOM 1457 N N . TRP A 1 186 ? 6.129 -36.75 -9.695 1 98.31 186 TRP A N 1
ATOM 1458 C CA . TRP A 1 186 ? 5.789 -35.375 -10.023 1 98.31 186 TRP A CA 1
ATOM 1459 C C . TRP A 1 186 ? 4.277 -35.188 -10.102 1 98.31 186 TRP A C 1
ATOM 1461 O O . TRP A 1 186 ? 3.576 -36 -10.688 1 98.31 186 TRP A O 1
ATOM 1471 N N . VAL A 1 187 ? 3.777 -34.125 -9.539 1 98.38 187 VAL A N 1
ATOM 1472 C CA . VAL A 1 187 ? 2.338 -33.906 -9.5 1 98.38 187 VAL A CA 1
ATOM 1473 C C . VAL A 1 187 ? 2.016 -32.562 -10.164 1 98.38 187 VAL A C 1
ATOM 1475 O O . VAL A 1 187 ? 2.631 -31.547 -9.844 1 98.38 187 VAL A O 1
ATOM 1478 N N . LEU A 1 188 ? 1.076 -32.562 -11.086 1 97.94 188 LEU A N 1
ATOM 1479 C CA . LEU A 1 188 ? 0.494 -31.359 -11.672 1 97.94 188 LEU A CA 1
ATOM 1480 C C . LEU A 1 188 ? -0.93 -31.156 -11.172 1 97.94 188 LEU A C 1
ATOM 1482 O O . LEU A 1 188 ? -1.761 -32.062 -11.242 1 97.94 188 LEU A O 1
ATOM 1486 N N . PRO A 1 189 ? -1.238 -29.953 -10.656 1 97.88 189 PRO A N 1
ATOM 1487 C CA . PRO A 1 189 ? -2.633 -29.609 -10.383 1 97.88 189 PRO A CA 1
ATOM 1488 C C . PRO A 1 189 ? -3.371 -29.094 -11.617 1 97.88 189 PRO A C 1
ATOM 1490 O O . PRO A 1 189 ? -3.268 -27.906 -11.953 1 97.88 189 PRO A O 1
ATOM 1493 N N . ALA A 1 190 ? -4.156 -29.891 -12.312 1 95.38 190 ALA A N 1
ATOM 1494 C CA . ALA A 1 190 ? -4.871 -29.516 -13.523 1 95.38 190 ALA A CA 1
ATOM 1495 C C . ALA A 1 190 ? -6.383 -29.625 -13.328 1 95.38 190 ALA A C 1
ATOM 1497 O O . ALA A 1 190 ? -6.863 -30.578 -12.711 1 95.38 190 ALA A O 1
ATOM 1498 N N . SER A 1 191 ? -7.051 -28.641 -13.852 1 93.44 191 SER A N 1
ATOM 1499 C CA . SER A 1 191 ? -8.508 -28.641 -13.727 1 93.44 191 SER A CA 1
ATOM 1500 C C . SER A 1 191 ? -9.18 -28.5 -15.086 1 93.44 191 SER A C 1
ATOM 1502 O O . SER A 1 191 ? -8.734 -27.703 -15.922 1 93.44 191 SER A O 1
ATOM 1504 N N . THR A 1 192 ? -10.297 -29.172 -15.297 1 89.25 192 THR A N 1
ATOM 1505 C CA . THR A 1 192 ? -11.078 -29 -16.516 1 89.25 192 THR A CA 1
ATOM 1506 C C . THR A 1 192 ? -12.211 -28 -16.297 1 89.25 192 THR A C 1
ATOM 1508 O O . THR A 1 192 ? -12.992 -27.734 -17.219 1 89.25 192 THR A O 1
ATOM 1511 N N . TRP A 1 193 ? -12.352 -27.406 -15.203 1 79.06 193 TRP A N 1
ATOM 1512 C CA . TRP A 1 193 ? -13.328 -26.406 -14.797 1 79.06 193 TRP A CA 1
ATOM 1513 C C . TRP A 1 193 ? -14.742 -26.859 -15.117 1 79.06 193 TRP A C 1
ATOM 1515 O O . TRP A 1 193 ? -15.672 -26.047 -15.164 1 79.06 193 TRP A O 1
ATOM 1525 N N . ARG A 1 194 ? -14.93 -28.016 -15.523 1 72.25 194 ARG A N 1
ATOM 1526 C CA . ARG A 1 194 ? -16.25 -28.531 -15.852 1 72.25 194 ARG A CA 1
ATOM 1527 C C . ARG A 1 194 ? -17.094 -28.734 -14.594 1 72.25 194 ARG A C 1
ATOM 1529 O O . ARG A 1 194 ? -16.562 -28.938 -13.508 1 72.25 194 ARG A O 1
ATOM 1536 N N . GLU A 1 195 ? -18.375 -28.375 -14.906 1 65.94 195 GLU A N 1
ATOM 1537 C CA . GLU A 1 195 ? -19.328 -28.547 -13.812 1 65.94 195 GLU A CA 1
ATOM 1538 C C . GLU A 1 195 ? -19.516 -30.016 -13.477 1 65.94 195 GLU A C 1
ATOM 1540 O O . GLU A 1 195 ? -20.344 -30.359 -12.641 1 65.94 195 GLU A O 1
ATOM 1545 N N . THR A 1 196 ? -18.625 -30.781 -14.242 1 64.88 196 THR A N 1
ATOM 1546 C CA . THR A 1 196 ? -18.688 -32.188 -13.906 1 64.88 196 THR A CA 1
ATOM 1547 C C . THR A 1 196 ? -17.828 -32.5 -12.688 1 64.88 196 THR A C 1
ATOM 1549 O O . THR A 1 196 ? -16.984 -31.703 -12.297 1 64.88 196 THR A O 1
ATOM 1552 N N . ASP A 1 197 ? -18 -33.719 -12.008 1 67.38 197 ASP A N 1
ATOM 1553 C CA . ASP A 1 197 ? -17.453 -34.062 -10.711 1 67.38 197 ASP A CA 1
ATOM 1554 C C . ASP A 1 197 ? -15.961 -34.406 -10.812 1 67.38 197 ASP A C 1
ATOM 1556 O O . ASP A 1 197 ? -15.484 -34.812 -11.867 1 67.38 197 ASP A O 1
ATOM 1560 N N . HIS A 1 198 ? -15.078 -34.031 -10.047 1 82.06 198 HIS A N 1
ATOM 1561 C CA . HIS A 1 198 ? -13.68 -34.312 -9.727 1 82.06 198 HIS A CA 1
ATOM 1562 C C . HIS A 1 198 ? -12.742 -33.625 -10.7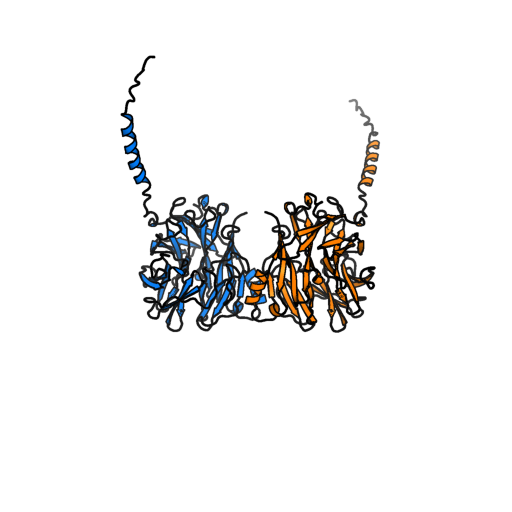11 1 82.06 198 HIS A C 1
ATOM 1564 O O . HIS A 1 198 ? -11.789 -34.219 -11.195 1 82.06 198 HIS A O 1
ATOM 1570 N N . SER A 1 199 ? -13.188 -32.375 -11.141 1 89.5 199 SER A N 1
ATOM 1571 C CA . SER A 1 199 ? -12.453 -31.625 -12.148 1 89.5 199 SER A CA 1
ATOM 1572 C C . SER A 1 199 ? -11.141 -31.078 -11.594 1 89.5 199 SER A C 1
ATOM 1574 O O . SER A 1 199 ? -10.234 -30.719 -12.352 1 89.5 199 SER A O 1
ATOM 1576 N N . ALA A 1 200 ? -11 -30.953 -10.344 1 95 200 ALA A N 1
ATOM 1577 C CA . ALA A 1 200 ? -9.727 -30.562 -9.742 1 95 200 ALA A CA 1
ATOM 1578 C C . ALA A 1 200 ? -8.797 -31.766 -9.602 1 95 200 ALA A C 1
ATOM 1580 O O . ALA A 1 200 ? -8.672 -32.344 -8.523 1 95 200 ALA A O 1
ATOM 1581 N N . LYS A 1 201 ? -8.055 -32.031 -10.641 1 95.81 201 LYS A N 1
ATOM 1582 C CA . LYS A 1 201 ? -7.379 -33.312 -10.812 1 95.81 201 LYS A CA 1
ATOM 1583 C C . LYS A 1 201 ? -5.957 -33.25 -10.266 1 95.81 201 LYS A C 1
ATOM 1585 O O . LYS A 1 201 ? -5.324 -32.188 -10.266 1 95.81 201 LYS A O 1
ATOM 1590 N N . MET A 1 202 ? -5.566 -34.406 -9.797 1 97.81 202 MET A N 1
ATOM 1591 C CA . MET A 1 202 ? -4.156 -34.688 -9.555 1 97.81 202 MET A CA 1
ATOM 1592 C C . MET A 1 202 ? -3.566 -35.531 -10.688 1 97.81 202 MET A C 1
ATOM 1594 O O . MET A 1 202 ? -3.906 -36.688 -10.836 1 97.81 202 MET A O 1
ATOM 1598 N N . VAL A 1 203 ? -2.711 -34.875 -11.477 1 98.12 203 VAL A N 1
ATOM 1599 C CA . VAL A 1 203 ? -2.047 -35.531 -12.594 1 98.12 203 VAL A CA 1
ATOM 1600 C C . VAL A 1 203 ? -0.61 -35.875 -12.211 1 98.12 203 VAL A C 1
ATOM 1602 O O . VAL A 1 203 ? 0.142 -35.031 -11.75 1 98.12 203 VAL A O 1
ATOM 1605 N N . VAL A 1 204 ? -0.238 -37.125 -12.445 1 98.5 204 VAL A N 1
ATOM 1606 C CA . VAL A 1 204 ? 1.008 -37.594 -11.852 1 98.5 204 VAL A CA 1
ATOM 1607 C C . VAL A 1 204 ? 1.916 -38.156 -12.945 1 98.5 204 VAL A C 1
ATOM 1609 O O . VAL A 1 204 ? 1.448 -38.844 -13.852 1 98.5 204 VAL A O 1
ATOM 1612 N N . SER A 1 205 ? 3.141 -37.844 -12.875 1 98.62 205 SER A N 1
ATOM 1613 C CA . SER A 1 205 ? 4.195 -38.5 -13.641 1 98.62 205 SER A CA 1
ATOM 1614 C C . SER A 1 205 ? 5.121 -39.312 -12.734 1 98.62 205 SER A C 1
ATOM 1616 O O . SER A 1 205 ? 5.664 -38.781 -11.766 1 98.62 205 SER A O 1
ATOM 1618 N N . LYS A 1 206 ? 5.348 -40.562 -13.086 1 97.81 206 LYS A N 1
ATOM 1619 C CA . LYS A 1 206 ? 6.246 -41.438 -12.344 1 97.81 206 LYS A CA 1
ATOM 1620 C C . LYS A 1 206 ? 7.574 -41.594 -13.07 1 97.81 206 LYS A C 1
ATOM 1622 O O . LYS A 1 206 ? 8.438 -42.375 -12.633 1 97.81 206 LYS A O 1
ATOM 1627 N N . ASP A 1 207 ? 7.754 -40.969 -14.219 1 98.06 207 ASP A N 1
ATOM 1628 C CA . ASP A 1 207 ? 8.938 -41.125 -15.055 1 98.06 207 ASP A CA 1
ATOM 1629 C C . ASP A 1 207 ? 9.555 -39.781 -15.414 1 98.06 207 ASP A C 1
ATOM 1631 O O . ASP A 1 207 ? 10 -39.594 -16.547 1 98.06 207 ASP A O 1
ATOM 1635 N N . GLN A 1 208 ? 9.438 -38.875 -14.492 1 96.75 208 GLN A N 1
ATOM 1636 C CA . GLN A 1 208 ? 10.102 -37.562 -14.57 1 96.75 208 GLN A CA 1
ATOM 1637 C C . GLN A 1 208 ? 9.586 -36.75 -15.766 1 96.75 208 GLN A C 1
ATOM 1639 O O . GLN A 1 208 ? 10.367 -36.188 -16.531 1 96.75 208 GLN A O 1
ATOM 1644 N N . GLY A 1 209 ? 8.289 -36.812 -15.945 1 97.12 209 GLY A N 1
ATOM 1645 C CA . GLY A 1 209 ? 7.625 -35.906 -16.859 1 97.12 209 GLY A CA 1
ATOM 1646 C C . GLY A 1 209 ? 7.434 -36.5 -18.25 1 97.12 209 GLY A C 1
ATOM 1647 O O . GLY A 1 209 ? 6.926 -35.812 -19.156 1 97.12 209 GLY A O 1
ATOM 1648 N N . LYS A 1 210 ? 7.812 -37.75 -18.5 1 96.69 210 LYS A N 1
ATOM 1649 C CA . LYS A 1 210 ? 7.641 -38.344 -19.828 1 96.69 210 LYS A CA 1
ATOM 1650 C C . LYS A 1 210 ? 6.176 -38.656 -20.094 1 96.69 210 LYS A C 1
ATOM 1652 O O . LYS A 1 210 ? 5.672 -38.438 -21.188 1 96.69 210 LYS A O 1
ATOM 1657 N N . THR A 1 211 ? 5.578 -39.25 -19.141 1 97.56 211 THR A N 1
ATOM 1658 C CA . THR A 1 211 ? 4.156 -39.562 -19.25 1 97.56 211 THR A CA 1
ATOM 1659 C C . THR A 1 211 ? 3.398 -39.062 -18.016 1 97.56 211 THR A C 1
ATOM 1661 O O . THR A 1 211 ? 3.984 -38.906 -16.953 1 97.56 211 THR A O 1
ATOM 1664 N N . TRP A 1 212 ? 2.139 -38.812 -18.188 1 97.69 212 TRP A N 1
ATOM 1665 C CA . TRP A 1 212 ? 1.284 -38.25 -17.141 1 97.69 212 TRP A CA 1
ATOM 1666 C C . TRP A 1 212 ? -0.052 -38.969 -17.094 1 97.69 212 TRP A C 1
ATOM 1668 O O . TRP A 1 212 ? -0.629 -39.312 -18.125 1 97.69 212 TRP A O 1
ATOM 1678 N N . GLU A 1 213 ? -0.534 -39.219 -15.93 1 97.44 213 GLU A N 1
ATOM 1679 C CA . GLU A 1 213 ? -1.821 -39.875 -15.734 1 97.44 213 GLU A CA 1
ATOM 1680 C C . GLU A 1 213 ? -2.615 -39.219 -14.609 1 97.44 213 GLU A C 1
ATOM 1682 O O . GLU A 1 213 ? -2.047 -38.844 -13.586 1 97.44 213 GLU A O 1
ATOM 1687 N N . VAL A 1 214 ? -3.906 -39.125 -14.766 1 96.56 214 VAL A N 1
ATOM 1688 C CA . VAL A 1 214 ? -4.789 -38.656 -13.711 1 96.56 214 VAL A CA 1
ATOM 1689 C C . VAL A 1 214 ? -4.934 -39.75 -12.633 1 96.56 214 VAL A C 1
ATOM 1691 O O . VAL A 1 214 ? -5.355 -40.875 -12.93 1 96.56 214 VAL A O 1
ATOM 1694 N N . VAL A 1 215 ? -4.648 -39.406 -11.422 1 97.25 215 VAL A N 1
ATOM 1695 C CA . VAL A 1 215 ? -4.715 -40.375 -10.344 1 97.25 215 VAL A CA 1
ATOM 1696 C C . VAL A 1 215 ? -6 -40.156 -9.539 1 97.25 215 VAL A C 1
ATOM 1698 O O . VAL A 1 215 ? -6.555 -41.125 -8.984 1 97.25 215 VAL A O 1
ATOM 1701 N N . GLY A 1 216 ? -6.461 -39.062 -9.5 1 95.75 216 GLY A N 1
ATOM 1702 C CA . GLY A 1 216 ? -7.648 -38.656 -8.766 1 95.75 216 GLY A CA 1
ATOM 1703 C C . GLY A 1 216 ? -7.996 -37.188 -8.953 1 95.75 216 GLY A C 1
ATOM 1704 O O . GLY A 1 216 ? -7.402 -36.5 -9.789 1 95.75 216 GLY A O 1
ATOM 1705 N N . GLY A 1 217 ? -9.055 -36.812 -8.211 1 95.88 217 GLY A N 1
ATOM 1706 C CA . GLY A 1 217 ? -9.508 -35.438 -8.266 1 95.88 217 GLY A CA 1
ATOM 1707 C C . GLY A 1 217 ? -10.469 -35.062 -7.145 1 95.88 217 GLY A C 1
ATOM 1708 O O . GLY A 1 217 ? -11.273 -35.906 -6.723 1 95.88 217 GLY A O 1
ATOM 1709 N N . VAL A 1 218 ? -10.367 -33.875 -6.707 1 96.5 218 VAL A N 1
ATOM 1710 C CA . VAL A 1 218 ? -11.281 -33.375 -5.68 1 96.5 218 VAL A CA 1
ATOM 1711 C C . VAL A 1 218 ? -12.625 -33.031 -6.309 1 96.5 218 VAL A C 1
ATOM 1713 O O . VAL A 1 218 ? -12.68 -32.344 -7.34 1 96.5 218 VAL A O 1
ATOM 1716 N N . HIS A 1 219 ? -13.68 -33.5 -5.691 1 95 219 HIS A N 1
ATOM 1717 C CA . HIS A 1 219 ? -15.008 -33.062 -6.105 1 95 219 HIS A CA 1
ATOM 1718 C C . HIS A 1 219 ? -15.352 -31.688 -5.531 1 95 219 HIS A C 1
ATOM 1720 O O . HIS A 1 219 ? -15.352 -31.5 -4.312 1 95 219 HIS A O 1
ATOM 1726 N N . VAL A 1 220 ? -15.633 -30.812 -6.418 1 95.19 220 VAL A N 1
ATOM 1727 C CA . VAL A 1 220 ? -16.109 -29.484 -6.023 1 95.19 220 VAL A CA 1
ATOM 1728 C C . VAL A 1 220 ? -17.562 -29.297 -6.438 1 95.19 220 VAL A C 1
ATOM 1730 O O . VAL A 1 220 ? -17.875 -29.25 -7.629 1 95.19 220 VAL A O 1
ATOM 1733 N N . PRO A 1 221 ? -18.422 -29.141 -5.473 1 92.94 221 PRO A N 1
ATOM 1734 C CA . PRO A 1 221 ? -19.828 -28.906 -5.84 1 92.94 221 PRO A CA 1
ATOM 1735 C C . PRO A 1 221 ? -20.016 -27.656 -6.699 1 92.94 221 PRO A C 1
ATOM 1737 O O . PRO A 1 221 ? -19.344 -26.641 -6.48 1 92.94 221 PRO A O 1
ATOM 1740 N N . LYS A 1 222 ? -20.938 -27.766 -7.609 1 91.44 222 LYS A N 1
ATOM 1741 C CA . LYS A 1 222 ? -21.203 -26.719 -8.586 1 91.44 222 LYS A CA 1
ATOM 1742 C C . LYS A 1 222 ? -21.453 -25.375 -7.898 1 91.44 222 LYS A C 1
ATOM 1744 O O . LYS A 1 222 ? -21 -24.328 -8.375 1 91.44 222 LYS A O 1
ATOM 1749 N N . GLU A 1 223 ? -22.094 -25.406 -6.832 1 92.12 223 GLU A N 1
ATOM 1750 C CA . GLU A 1 223 ? -22.516 -24.172 -6.156 1 92.12 223 GLU A CA 1
ATOM 1751 C C . GLU A 1 223 ? -21.328 -23.422 -5.582 1 92.12 223 GLU A C 1
ATOM 1753 O O . GLU A 1 223 ? -21.406 -22.219 -5.316 1 92.12 223 GLU A O 1
ATOM 1758 N N . PHE A 1 224 ? -20.234 -24.172 -5.438 1 93.69 224 PHE A N 1
ATOM 1759 C CA . PHE A 1 224 ? -19.062 -23.562 -4.82 1 93.69 224 PHE A CA 1
ATOM 1760 C C . PHE A 1 224 ? -17.938 -23.375 -5.836 1 93.69 224 PHE A C 1
ATOM 1762 O O . PHE A 1 224 ? -16.938 -22.734 -5.547 1 93.69 224 PHE A O 1
ATOM 1769 N N . ARG A 1 225 ? -18.031 -23.875 -6.973 1 93.06 225 ARG A N 1
ATOM 1770 C CA . ARG A 1 225 ? -16.922 -23.984 -7.91 1 93.06 225 ARG A CA 1
ATOM 1771 C C . ARG A 1 225 ? -16.547 -22.609 -8.469 1 93.06 225 ARG A C 1
ATOM 1773 O O . ARG A 1 225 ? -17.422 -21.844 -8.867 1 93.06 225 ARG A O 1
ATOM 1780 N N . SER A 1 226 ? -15.328 -22.297 -8.43 1 93.81 226 SER A N 1
ATOM 1781 C CA . SER A 1 226 ? -14.734 -21.141 -9.078 1 93.81 226 SER A CA 1
ATOM 1782 C C . SER A 1 226 ? -13.312 -21.422 -9.539 1 93.81 226 SER A C 1
ATOM 1784 O O . SER A 1 226 ? -12.352 -21.078 -8.852 1 93.81 226 SER A O 1
ATOM 1786 N N . PHE A 1 227 ? -13.047 -22 -10.625 1 91.75 227 PHE A N 1
ATOM 1787 C CA . PHE A 1 227 ? -11.82 -22.203 -11.406 1 91.75 227 PHE A CA 1
ATOM 1788 C C . PHE A 1 227 ? -10.859 -23.141 -10.68 1 91.75 227 PHE A C 1
ATOM 1790 O O . PHE A 1 227 ? -9.805 -23.484 -11.211 1 91.75 227 PHE A O 1
ATOM 1797 N N . ASP A 1 228 ? -11.047 -23.5 -9.414 1 94.56 228 ASP A N 1
ATOM 1798 C CA . ASP A 1 228 ? -10.305 -24.5 -8.648 1 94.56 228 ASP A CA 1
ATOM 1799 C C . ASP A 1 228 ? -8.906 -24 -8.297 1 94.56 228 ASP A C 1
ATOM 1801 O O . ASP A 1 228 ? -8.656 -23.562 -7.172 1 94.56 228 ASP A O 1
ATOM 1805 N N . GLU A 1 229 ? -8.047 -23.844 -9.297 1 96.44 229 GLU A N 1
ATOM 1806 C CA . GLU A 1 229 ? -6.688 -23.344 -9.094 1 96.44 229 GLU A CA 1
ATOM 1807 C C . GLU A 1 229 ? -6.047 -23.984 -7.855 1 96.44 229 GLU A C 1
ATOM 1809 O O . GLU A 1 229 ? -5.535 -23.266 -6.988 1 96.44 229 GLU A O 1
ATOM 1814 N N . HIS A 1 230 ? -6.078 -25.344 -7.824 1 97.81 230 HIS A N 1
ATOM 1815 C CA . HIS A 1 230 ? -5.762 -26.047 -6.594 1 97.81 230 HIS A CA 1
ATOM 1816 C C . HIS A 1 230 ? -4.254 -26.234 -6.434 1 97.81 230 HIS A C 1
ATOM 1818 O O . HIS A 1 230 ? -3.527 -26.312 -7.426 1 97.81 230 HIS A O 1
ATOM 1824 N N . HIS A 1 231 ? -3.844 -26.266 -5.195 1 98.12 231 HIS A N 1
ATOM 1825 C CA . HIS A 1 231 ? -2.518 -26.641 -4.715 1 98.12 231 HIS A CA 1
ATOM 1826 C C . HIS A 1 231 ? -2.561 -27.953 -3.938 1 98.12 231 HIS A C 1
ATOM 1828 O O . HIS A 1 231 ? -3.586 -28.281 -3.34 1 98.12 231 HIS A O 1
ATOM 1834 N N . PHE A 1 232 ? -1.438 -28.625 -3.979 1 98.19 232 PHE A N 1
ATOM 1835 C CA . PHE A 1 232 ? -1.265 -29.781 -3.111 1 98.19 232 PHE A CA 1
ATOM 1836 C C . PHE A 1 232 ? -0.113 -29.562 -2.137 1 98.19 232 PHE A C 1
ATOM 1838 O O . PHE A 1 232 ? 0.913 -28.984 -2.5 1 98.19 232 PHE A O 1
ATOM 1845 N N . VAL A 1 233 ? -0.293 -30.062 -0.95 1 98.38 233 VAL A N 1
ATOM 1846 C CA . VAL A 1 233 ? 0.752 -30.141 0.065 1 98.38 233 VAL A CA 1
ATOM 1847 C C . VAL A 1 233 ? 0.854 -31.562 0.597 1 98.38 233 VAL A C 1
ATOM 1849 O O . VAL A 1 233 ? -0.159 -32.188 0.943 1 98.38 233 VAL A O 1
ATOM 1852 N N . GLU A 1 234 ? 2.016 -32.094 0.502 1 98.25 234 GLU A N 1
ATOM 1853 C CA . GLU A 1 234 ? 2.244 -33.344 1.233 1 98.25 234 GLU A CA 1
ATOM 1854 C C . GLU A 1 234 ? 2.559 -33.062 2.701 1 98.25 234 GLU A C 1
ATOM 1856 O O . GLU A 1 234 ? 3.631 -32.531 3.029 1 98.25 234 GLU A O 1
ATOM 1861 N N . LYS A 1 235 ? 1.646 -33.438 3.525 1 98.12 235 LYS A N 1
ATOM 1862 C CA . LYS A 1 235 ? 1.781 -33.188 4.953 1 98.12 235 LYS A CA 1
ATOM 1863 C C . LYS A 1 235 ? 2.822 -34.094 5.594 1 98.12 235 LYS A C 1
ATOM 1865 O O . LYS A 1 235 ? 3.186 -35.125 5.02 1 98.12 235 LYS A O 1
ATOM 1870 N N . GLU A 1 236 ? 3.236 -33.781 6.816 1 96.06 236 GLU A N 1
ATOM 1871 C CA . GLU A 1 236 ? 4.266 -34.531 7.523 1 96.06 236 GLU A CA 1
ATOM 1872 C C . GLU A 1 236 ? 3.777 -35.938 7.883 1 96.06 236 GLU A C 1
ATOM 1874 O O . GLU A 1 236 ? 4.57 -36.875 7.949 1 96.06 236 GLU A O 1
ATOM 1879 N N . ASP A 1 237 ? 2.533 -36.094 8.047 1 96.12 237 ASP A N 1
ATOM 1880 C CA . ASP A 1 237 ? 1.982 -37.375 8.414 1 96.12 237 ASP A CA 1
ATOM 1881 C C . ASP A 1 237 ? 1.739 -38.25 7.18 1 96.12 237 ASP A C 1
ATOM 1883 O O . ASP A 1 237 ? 1.187 -39.344 7.281 1 96.12 237 ASP A O 1
ATOM 1887 N N . GLY A 1 238 ? 2.021 -37.688 6.027 1 94.75 238 GLY A N 1
ATOM 1888 C CA . GLY A 1 238 ? 1.927 -38.438 4.797 1 94.75 238 GLY A CA 1
ATOM 1889 C C . GLY A 1 238 ? 0.652 -38.188 4.02 1 94.75 238 GLY A C 1
ATOM 1890 O O . GLY A 1 238 ? 0.547 -38.531 2.846 1 94.75 238 GLY A O 1
ATOM 1891 N N . LYS A 1 239 ? -0.302 -37.562 4.637 1 97.62 239 LYS A N 1
ATOM 1892 C CA . LYS A 1 239 ? -1.528 -37.219 3.928 1 97.62 239 LYS A CA 1
ATOM 1893 C C . LYS A 1 239 ? -1.275 -36.094 2.916 1 97.62 239 LYS A C 1
ATOM 1895 O O . LYS A 1 239 ? -0.378 -35.281 3.104 1 97.62 239 LYS A O 1
ATOM 1900 N N . LEU A 1 240 ? -2.078 -36.188 1.844 1 98.56 240 LEU A N 1
ATOM 1901 C CA . LEU A 1 240 ? -2.074 -35.062 0.905 1 98.56 240 LEU A CA 1
ATOM 1902 C C . LEU A 1 240 ? -3.18 -34.094 1.242 1 98.56 240 LEU A C 1
ATOM 1904 O O . LEU A 1 240 ? -4.309 -34.469 1.543 1 98.56 240 LEU A O 1
ATOM 1908 N N . TRP A 1 241 ? -2.809 -32.844 1.332 1 98.81 241 TRP A N 1
ATOM 1909 C CA . TRP A 1 241 ? -3.695 -31.719 1.576 1 98.81 241 TRP A CA 1
ATOM 1910 C C . TRP A 1 241 ? -3.9 -30.906 0.304 1 98.81 241 TRP A C 1
ATOM 1912 O O . TRP A 1 241 ? -2.934 -30.438 -0.303 1 98.81 241 TRP A O 1
ATOM 1922 N N . ALA A 1 242 ? -5.18 -30.859 -0.172 1 98.56 242 ALA A N 1
ATOM 1923 C CA . ALA A 1 242 ? -5.527 -30.016 -1.317 1 98.56 242 ALA A CA 1
ATOM 1924 C C . ALA A 1 242 ? -6.211 -28.734 -0.869 1 98.56 242 ALA A C 1
ATOM 1926 O O . ALA A 1 242 ? -7.113 -28.766 -0.027 1 98.56 242 ALA A O 1
ATOM 1927 N N . LEU A 1 243 ? -5.746 -27.625 -1.357 1 98.69 243 LEU A N 1
ATOM 1928 C CA . LEU A 1 243 ? -6.383 -26.312 -1.188 1 98.69 243 LEU A CA 1
ATOM 1929 C C . LEU A 1 243 ? -6.82 -25.75 -2.533 1 98.69 243 LEU A C 1
ATOM 1931 O O . LEU A 1 243 ? -6.039 -25.719 -3.486 1 98.69 243 LEU A O 1
ATOM 1935 N N . LEU A 1 244 ? -8.094 -25.297 -2.57 1 97.88 244 LEU A N 1
ATOM 1936 C CA . LEU A 1 244 ? -8.672 -24.906 -3.854 1 97.88 244 LEU A CA 1
ATOM 1937 C C . LEU A 1 244 ? -9.289 -23.516 -3.781 1 97.88 244 LEU A C 1
ATOM 1939 O O . LEU A 1 244 ? -9.766 -23.094 -2.723 1 97.88 244 LEU A O 1
ATOM 1943 N N . ARG A 1 245 ? -9.297 -22.844 -4.918 1 97.88 245 ARG A N 1
ATOM 1944 C CA . ARG A 1 245 ? -10.117 -21.641 -5.082 1 97.88 245 ARG A CA 1
ATOM 1945 C C . ARG A 1 245 ? -11.586 -22.016 -5.262 1 97.88 245 ARG A C 1
ATOM 1947 O O . ARG A 1 245 ? -11.93 -22.812 -6.129 1 97.88 245 ARG A O 1
ATOM 1954 N N . THR A 1 246 ? -12.445 -21.469 -4.484 1 96.88 246 THR A N 1
ATOM 1955 C CA . THR A 1 246 ? -13.891 -21.609 -4.594 1 96.88 246 THR A CA 1
ATOM 1956 C C . THR A 1 246 ? -14.578 -20.25 -4.512 1 96.88 246 THR A C 1
ATOM 1958 O O . THR A 1 246 ? -13.906 -19.234 -4.348 1 96.88 246 THR A O 1
ATOM 1961 N N . LYS A 1 247 ? -15.891 -20.297 -4.641 1 96.62 247 LYS A N 1
ATOM 1962 C CA . LYS A 1 247 ? -16.656 -19.062 -4.574 1 96.62 247 LYS A CA 1
ATOM 1963 C C . LYS A 1 247 ? -16.516 -18.391 -3.209 1 96.62 247 LYS A C 1
ATOM 1965 O O . LYS A 1 247 ? -16.5 -17.172 -3.107 1 96.62 247 LYS A O 1
ATOM 1970 N N . TYR A 1 248 ? -16.312 -19.188 -2.189 1 96.88 248 TYR A N 1
ATOM 1971 C CA . TYR A 1 248 ? -16.234 -18.625 -0.849 1 96.88 248 TYR A CA 1
ATOM 1972 C C . TYR A 1 248 ? -14.781 -18.391 -0.438 1 96.88 248 TYR A C 1
ATOM 1974 O O . TYR A 1 248 ? -14.508 -17.953 0.685 1 96.88 248 TYR A O 1
ATOM 1982 N N . GLY A 1 249 ? -13.867 -18.688 -1.257 1 97.94 249 GLY A N 1
ATOM 1983 C CA . GLY A 1 249 ? -12.453 -18.547 -0.947 1 97.94 249 GLY A CA 1
ATOM 1984 C C . GLY A 1 249 ? -11.688 -19.844 -1.059 1 97.94 249 GLY A C 1
ATOM 1985 O O . GLY A 1 249 ? -11.742 -20.516 -2.092 1 97.94 249 GLY A O 1
ATOM 1986 N N . ILE A 1 250 ? -11.008 -20.219 0.03 1 98.62 250 ILE A N 1
ATOM 1987 C CA . ILE A 1 250 ? -10.195 -21.438 -0.018 1 98.62 250 ILE A CA 1
ATOM 1988 C C . ILE A 1 250 ? -11 -22.625 0.502 1 98.62 250 ILE A C 1
ATOM 1990 O O . ILE A 1 250 ? -11.508 -22.594 1.627 1 98.62 250 ILE A O 1
ATOM 1994 N N . GLY A 1 251 ? -11.195 -23.578 -0.362 1 98.38 251 GLY A N 1
ATOM 1995 C CA . GLY A 1 251 ? -11.656 -24.891 0.062 1 98.38 251 GLY A CA 1
ATOM 1996 C C . GLY A 1 251 ? -10.523 -25.859 0.306 1 98.38 251 GLY A C 1
ATOM 1997 O O . GLY A 1 251 ? -9.445 -25.734 -0.272 1 98.38 251 GLY A O 1
ATOM 1998 N N . GLU A 1 252 ? -10.789 -26.891 1.15 1 98.56 252 GLU A N 1
ATOM 1999 C CA . GLU A 1 252 ? -9.727 -27.859 1.428 1 98.56 252 GLU A CA 1
ATOM 2000 C C . GLU A 1 252 ? -10.273 -29.281 1.425 1 98.56 252 GLU A C 1
ATOM 2002 O O . GLU A 1 252 ? -11.453 -29.516 1.704 1 98.56 252 GLU A O 1
ATOM 2007 N N . SER A 1 253 ? -9.523 -30.156 1.055 1 98.5 253 SER A N 1
ATOM 2008 C CA . SER A 1 253 ? -9.766 -31.594 1.014 1 98.5 253 SER A CA 1
ATOM 2009 C C . SER A 1 253 ? -8.484 -32.375 1.304 1 98.5 253 SER A C 1
ATOM 2011 O O . SER A 1 253 ? -7.383 -31.844 1.165 1 98.5 253 SER A O 1
ATOM 2013 N N . TYR A 1 254 ? -8.68 -33.656 1.678 1 98.62 254 TYR A N 1
ATOM 2014 C CA . TYR A 1 254 ? -7.535 -34.469 2.08 1 98.62 254 TYR A CA 1
ATOM 2015 C C . TYR A 1 254 ? -7.586 -35.844 1.419 1 98.62 254 TYR A C 1
ATOM 2017 O O . TYR A 1 254 ? -8.664 -36.375 1.146 1 98.62 254 TYR A O 1
ATOM 2025 N N . SER A 1 255 ? -6.457 -36.375 1.162 1 98.69 255 SER A N 1
ATOM 2026 C CA . SER A 1 255 ? -6.312 -37.719 0.674 1 98.69 255 SER A CA 1
ATOM 2027 C C . SER A 1 255 ? -5.367 -38.531 1.559 1 98.69 255 SER A C 1
ATOM 2029 O O . SER A 1 255 ? -4.281 -38.062 1.906 1 98.69 255 SER A O 1
ATOM 2031 N N . SER A 1 256 ? -5.75 -39.781 1.865 1 98 256 SER A N 1
ATOM 2032 C CA . SER A 1 256 ? -4.922 -40.688 2.658 1 98 256 SER A CA 1
ATOM 2033 C C . SER A 1 256 ? -4.383 -41.812 1.809 1 98 256 SER A C 1
ATOM 2035 O O . SER A 1 256 ? -3.748 -42.75 2.328 1 98 256 SER A O 1
ATOM 2037 N N . ASP A 1 257 ? -4.641 -41.812 0.532 1 97.62 257 ASP A N 1
ATOM 2038 C CA . ASP A 1 257 ? -4.227 -42.906 -0.348 1 97.62 257 ASP A CA 1
ATOM 2039 C C . ASP A 1 257 ? -3.475 -42.375 -1.565 1 97.62 257 ASP A C 1
ATOM 2041 O O . ASP A 1 257 ? -3.715 -42.812 -2.691 1 97.62 257 ASP A O 1
ATOM 2045 N N . SER A 1 258 ? -2.682 -41.344 -1.332 1 95.5 258 SER A N 1
ATOM 2046 C CA . SER A 1 258 ? -1.753 -40.781 -2.307 1 95.5 258 SER A CA 1
ATOM 2047 C C . SER A 1 258 ? -2.496 -40.156 -3.482 1 95.5 258 SER A C 1
ATOM 2049 O O . SER A 1 258 ? -2.072 -40.281 -4.633 1 95.5 258 SER A O 1
ATOM 2051 N N . GLY A 1 259 ? -3.67 -39.594 -3.236 1 97.38 259 GLY A N 1
ATOM 2052 C CA . GLY A 1 259 ? -4.359 -38.781 -4.207 1 97.38 259 GLY A CA 1
ATOM 2053 C C . GLY A 1 259 ? -5.438 -39.5 -4.973 1 97.38 259 GLY A C 1
ATOM 2054 O O . GLY A 1 259 ? -6.133 -38.938 -5.805 1 97.38 259 GLY A O 1
ATOM 2055 N N . LYS A 1 260 ? -5.68 -40.781 -4.707 1 97.12 260 LYS A N 1
ATOM 2056 C CA . LYS A 1 260 ? -6.676 -41.562 -5.441 1 97.12 260 LYS A CA 1
ATOM 2057 C C . LYS A 1 260 ? -8.094 -41.156 -5.062 1 97.12 260 LYS A C 1
ATOM 2059 O O . LYS A 1 260 ? -8.969 -41.062 -5.926 1 97.12 260 LYS A O 1
ATOM 2064 N N . THR A 1 261 ? -8.258 -41 -3.803 1 97.5 261 THR A N 1
ATOM 2065 C CA . THR A 1 261 ? -9.539 -40.5 -3.316 1 97.5 261 THR A CA 1
ATOM 2066 C C . THR A 1 261 ? -9.344 -39.312 -2.375 1 97.5 261 THR A C 1
ATOM 2068 O O . THR A 1 261 ? -8.281 -39.188 -1.766 1 97.5 261 THR A O 1
ATOM 2071 N N . TRP A 1 262 ? -10.391 -38.5 -2.318 1 98.06 262 TRP A N 1
ATOM 2072 C CA . TRP A 1 262 ? -10.312 -37.281 -1.544 1 98.06 262 TRP A CA 1
ATOM 2073 C C . TRP A 1 262 ? -11.555 -37.094 -0.681 1 98.06 262 TRP A C 1
ATOM 2075 O O . TRP A 1 262 ? -12.656 -37.469 -1.078 1 98.06 262 TRP A O 1
ATOM 2085 N N . SER A 1 263 ? -11.359 -36.5 0.501 1 98.12 263 SER A N 1
ATOM 2086 C CA . SER A 1 263 ? -12.492 -36.188 1.369 1 98.12 263 SER A CA 1
ATOM 2087 C C . SER A 1 263 ? -13.375 -35.125 0.752 1 98.12 263 SER A C 1
ATOM 2089 O O . SER A 1 263 ? -12.969 -34.438 -0.201 1 98.12 263 SER A O 1
ATOM 2091 N N . ALA A 1 264 ? -14.562 -34.969 1.309 1 97 264 ALA A N 1
ATOM 2092 C CA . ALA A 1 264 ? -15.461 -33.906 0.862 1 97 264 ALA A CA 1
ATOM 2093 C C . ALA A 1 264 ? -14.82 -32.531 1.049 1 97 264 ALA A C 1
ATOM 2095 O O . ALA A 1 264 ? -14.125 -32.312 2.039 1 97 264 ALA A O 1
ATOM 2096 N N . LEU A 1 265 ? -15.125 -31.688 0.093 1 97.06 265 LEU A N 1
ATOM 2097 C CA . LEU A 1 265 ? -14.594 -30.328 0.155 1 97.06 265 LEU A CA 1
ATOM 2098 C C . LEU A 1 265 ? -15.195 -29.562 1.323 1 97.06 265 LEU A C 1
ATOM 2100 O O . LEU A 1 265 ? -16.406 -29.594 1.529 1 97.06 265 LEU A O 1
ATOM 2104 N N . GLU A 1 266 ? -14.352 -28.859 2.086 1 98 266 GLU A N 1
ATOM 2105 C CA . GLU A 1 266 ? -14.789 -28.016 3.184 1 98 266 GLU A CA 1
ATOM 2106 C C . GLU A 1 266 ? -14.18 -26.609 3.068 1 98 266 GLU A C 1
ATOM 2108 O O . GLU A 1 266 ? -13.062 -26.453 2.58 1 98 266 GLU A O 1
ATOM 2113 N N . GLU A 1 267 ? -14.945 -25.672 3.502 1 98 267 GLU A N 1
ATOM 2114 C CA . GLU A 1 267 ? -14.398 -24.312 3.545 1 98 267 GLU A CA 1
ATOM 2115 C C . GLU A 1 267 ? -13.266 -24.203 4.559 1 98 267 GLU A C 1
ATOM 2117 O O . GLU A 1 267 ? -13.398 -24.656 5.699 1 98 267 GLU A O 1
ATOM 2122 N N . SER A 1 268 ? -12.164 -23.688 4.176 1 98.31 268 SER A N 1
ATOM 2123 C CA . SER A 1 268 ? -11.008 -23.516 5.059 1 98.31 268 SER A CA 1
ATOM 2124 C C . SER A 1 268 ? -11.234 -22.375 6.035 1 98.31 268 SER A C 1
ATOM 2126 O O . SER A 1 268 ? -11.961 -21.422 5.734 1 98.31 268 SER A O 1
ATOM 2128 N N . PHE A 1 269 ? -10.531 -22.406 7.195 1 97.5 269 PHE A N 1
ATOM 2129 C CA . PHE A 1 269 ? -10.547 -21.281 8.133 1 97.5 269 PHE A CA 1
ATOM 2130 C C . PHE A 1 269 ? -9.695 -20.125 7.613 1 97.5 269 PHE A C 1
ATOM 2132 O O . PHE A 1 269 ? -9.766 -19.016 8.133 1 97.5 269 PHE A O 1
ATOM 2139 N N . ILE A 1 270 ? -8.836 -20.375 6.656 1 97.75 270 ILE A N 1
ATOM 2140 C CA . ILE A 1 270 ? -8.031 -19.344 6.012 1 97.75 270 ILE A CA 1
ATOM 2141 C C . ILE A 1 270 ? -8.922 -18.484 5.117 1 97.75 270 ILE A C 1
ATOM 2143 O O . ILE A 1 270 ? -9.305 -18.906 4.023 1 97.75 270 ILE A O 1
ATOM 2147 N N . ALA A 1 271 ? -9.18 -17.266 5.559 1 96.56 271 ALA A N 1
ATOM 2148 C CA . ALA A 1 271 ? -10.031 -16.359 4.793 1 96.56 271 ALA A CA 1
ATOM 2149 C C . ALA A 1 271 ? -9.312 -15.828 3.562 1 96.56 271 ALA A C 1
ATOM 2151 O O . ALA A 1 271 ? -8.18 -15.344 3.662 1 96.56 271 ALA A O 1
ATOM 2152 N N . HIS A 1 272 ? -9.922 -15.922 2.441 1 98.06 272 HIS A N 1
ATOM 2153 C CA . HIS A 1 272 ? -9.328 -15.516 1.173 1 98.06 272 HIS A CA 1
ATOM 2154 C C . HIS A 1 272 ? -10.406 -15.211 0.132 1 98.06 272 HIS A C 1
ATOM 2156 O O . HIS A 1 272 ? -11.469 -15.836 0.141 1 98.06 272 HIS A O 1
ATOM 2162 N N . PRO A 1 273 ? -10.188 -14.18 -0.688 1 98.06 273 PRO A N 1
ATOM 2163 C CA . PRO A 1 273 ? -11.141 -14.023 -1.791 1 98.06 273 PRO A CA 1
ATOM 2164 C C . PRO A 1 273 ? -11.062 -15.172 -2.797 1 98.06 273 PRO A C 1
ATOM 2166 O O . PRO A 1 273 ? -10.156 -16 -2.727 1 98.06 273 PRO A O 1
ATOM 2169 N N . SER A 1 274 ? -12.055 -15.219 -3.707 1 98 274 SER A N 1
ATOM 2170 C CA . SER A 1 274 ? -12.008 -16.188 -4.793 1 98 274 SER A CA 1
ATOM 2171 C C . SER A 1 274 ? -10.898 -15.852 -5.785 1 98 274 SER A C 1
ATOM 2173 O O . SER A 1 274 ? -11.156 -15.242 -6.828 1 98 274 SER A O 1
ATOM 2175 N N . ALA A 1 275 ? -9.711 -16.219 -5.473 1 97.81 275 ALA A N 1
ATOM 2176 C CA . ALA A 1 275 ? -8.516 -15.914 -6.254 1 97.81 275 ALA A CA 1
ATOM 2177 C C . ALA A 1 275 ? -7.398 -16.906 -5.953 1 97.81 275 ALA A C 1
ATOM 2179 O O . ALA A 1 275 ? -7.457 -17.641 -4.965 1 97.81 275 ALA A O 1
ATOM 2180 N N . ARG A 1 276 ? -6.414 -16.859 -6.793 1 97.81 276 ARG A N 1
ATOM 2181 C CA . ARG A 1 276 ? -5.254 -17.734 -6.609 1 97.81 276 ARG A CA 1
ATOM 2182 C C . ARG A 1 276 ? -4.426 -17.281 -5.41 1 97.81 276 ARG A C 1
ATOM 2184 O O . ARG A 1 276 ? -4.223 -16.094 -5.191 1 97.81 276 ARG A O 1
ATOM 2191 N N . PHE A 1 277 ? -3.975 -18.188 -4.605 1 98.62 277 PHE A N 1
ATOM 2192 C CA . PHE A 1 277 ? -2.979 -18.047 -3.551 1 98.62 277 PHE A CA 1
ATOM 2193 C C . PHE A 1 277 ? -1.764 -18.922 -3.824 1 98.62 277 PHE A C 1
ATOM 2195 O O . PHE A 1 277 ? -1.67 -19.547 -4.883 1 98.62 277 PHE A O 1
ATOM 2202 N N . PHE A 1 278 ? -0.741 -18.859 -2.967 1 98.69 278 PHE A N 1
ATOM 2203 C CA . PHE A 1 278 ? 0.471 -19.656 -3.125 1 98.69 278 PHE A CA 1
ATOM 2204 C C . PHE A 1 278 ? 0.847 -20.344 -1.817 1 98.69 278 PHE A C 1
ATOM 2206 O O . PHE A 1 278 ? 0.871 -19.703 -0.762 1 98.69 278 PHE A O 1
ATOM 2213 N N . ILE A 1 279 ? 1.104 -21.609 -1.85 1 98.81 279 ILE A N 1
ATOM 2214 C CA . ILE A 1 279 ? 1.515 -22.344 -0.66 1 98.81 279 ILE A CA 1
ATOM 2215 C C . ILE A 1 279 ? 2.586 -23.375 -1.031 1 98.81 279 ILE A C 1
ATOM 2217 O O . ILE A 1 279 ? 2.455 -24.078 -2.029 1 98.81 279 ILE A O 1
ATOM 2221 N N . ARG A 1 280 ? 3.615 -23.406 -0.206 1 98 280 ARG A N 1
ATOM 2222 C CA . ARG A 1 280 ? 4.715 -24.344 -0.432 1 98 280 ARG A CA 1
ATOM 2223 C C . ARG A 1 280 ? 5.438 -24.656 0.872 1 98 280 ARG A C 1
ATOM 2225 O O . ARG A 1 280 ? 5.473 -23.844 1.789 1 98 280 ARG A O 1
ATOM 2232 N N . ARG A 1 281 ? 5.977 -25.906 0.897 1 98.06 281 ARG A N 1
ATOM 2233 C CA . ARG A 1 281 ? 6.898 -26.234 1.977 1 98.06 281 ARG A CA 1
ATOM 2234 C C . ARG A 1 281 ? 8.273 -25.641 1.725 1 98.06 281 ARG A C 1
ATOM 2236 O O . ARG A 1 281 ? 8.812 -25.75 0.622 1 98.06 281 ARG A O 1
ATOM 2243 N N . LEU A 1 282 ? 8.812 -25 2.764 1 98.25 282 LEU A N 1
ATOM 2244 C CA . LEU A 1 282 ? 10.133 -24.391 2.676 1 98.25 282 LEU A CA 1
ATOM 2245 C C . LEU A 1 282 ? 11.219 -25.375 3.104 1 98.25 282 LEU A C 1
ATOM 2247 O O . LEU A 1 282 ? 10.914 -26.453 3.613 1 98.25 282 LEU A O 1
ATOM 2251 N N . GLN A 1 283 ? 12.492 -24.953 2.891 1 97.25 283 GLN A N 1
ATOM 2252 C CA . GLN A 1 283 ? 13.641 -25.781 3.248 1 97.25 283 GLN A CA 1
ATOM 2253 C C . GLN A 1 283 ? 13.672 -26.062 4.746 1 97.25 283 GLN A C 1
ATOM 2255 O O . GLN A 1 283 ? 14.109 -27.125 5.172 1 97.25 283 GLN A O 1
ATOM 2260 N N . SER A 1 284 ? 13.18 -25.188 5.531 1 97.88 284 SER A N 1
ATOM 2261 C CA . SER A 1 284 ? 13.148 -25.344 6.98 1 97.88 284 SER A CA 1
ATOM 2262 C C . SER A 1 284 ? 12.164 -26.422 7.402 1 97.88 284 SER A C 1
ATOM 2264 O O . SER A 1 284 ? 12.195 -26.875 8.547 1 97.88 284 SER A O 1
ATOM 2266 N N . GLY A 1 285 ? 11.281 -26.797 6.52 1 97.94 285 GLY A N 1
ATOM 2267 C CA . GLY A 1 285 ? 10.172 -27.688 6.84 1 97.94 285 GLY A CA 1
ATOM 2268 C C . GLY A 1 285 ? 8.883 -26.938 7.125 1 97.94 285 GLY A C 1
ATOM 2269 O O . GLY A 1 285 ? 7.805 -27.547 7.133 1 97.94 285 GLY A O 1
ATOM 2270 N N . ASN A 1 286 ? 8.977 -25.656 7.34 1 98.44 286 ASN A N 1
ATOM 2271 C CA . ASN A 1 286 ? 7.777 -24.844 7.566 1 98.44 286 ASN A CA 1
ATOM 2272 C C . ASN A 1 286 ? 6.996 -24.625 6.277 1 98.44 286 ASN A C 1
ATOM 2274 O O . ASN A 1 286 ? 7.531 -24.812 5.184 1 98.44 286 ASN A O 1
ATOM 2278 N N . LEU A 1 287 ? 5.699 -24.281 6.422 1 98.69 287 LEU A N 1
ATOM 2279 C CA . LEU A 1 287 ? 4.887 -23.938 5.258 1 98.69 287 LEU A CA 1
ATOM 2280 C C . LEU A 1 287 ? 4.844 -22.438 5.047 1 98.69 287 LEU A C 1
ATOM 2282 O O . LEU A 1 287 ? 4.68 -21.672 6.008 1 98.69 287 LEU A O 1
ATOM 2286 N N . LEU A 1 288 ? 5.043 -22.047 3.838 1 98.62 288 LEU A N 1
ATOM 2287 C CA . LEU A 1 288 ? 4.809 -20.672 3.389 1 98.62 288 LEU A CA 1
ATOM 2288 C C . LEU A 1 288 ? 3.434 -20.547 2.74 1 98.62 288 LEU A C 1
ATOM 2290 O O . LEU A 1 288 ? 3.059 -21.375 1.902 1 98.62 288 LEU A O 1
ATOM 2294 N N . LEU A 1 289 ? 2.668 -19.562 3.141 1 98.62 289 LEU A N 1
ATOM 2295 C CA . LEU A 1 289 ? 1.414 -19.188 2.5 1 98.62 289 LEU A CA 1
ATOM 2296 C C . LEU A 1 289 ? 1.448 -17.719 2.074 1 98.62 289 LEU A C 1
ATOM 2298 O O . LEU A 1 289 ? 1.776 -16.844 2.877 1 98.62 289 LEU A O 1
ATOM 2302 N N . VAL A 1 290 ? 1.249 -17.422 0.835 1 98.5 290 VAL A N 1
ATOM 2303 C CA . VAL A 1 290 ? 1.062 -16.078 0.335 1 98.5 290 VAL A CA 1
ATOM 2304 C C . VAL A 1 290 ? -0.379 -15.883 -0.133 1 98.5 290 VAL A C 1
ATOM 2306 O O . VAL A 1 290 ? -0.844 -16.594 -1.027 1 98.5 290 VAL A O 1
ATOM 2309 N N . LYS A 1 291 ? -1.07 -14.969 0.445 1 98.12 291 LYS A N 1
ATOM 2310 C CA . LYS A 1 291 ? -2.49 -14.758 0.177 1 98.12 291 LYS A CA 1
ATOM 2311 C C . LYS A 1 291 ? -2.879 -13.297 0.393 1 98.12 291 LYS A C 1
ATOM 2313 O O . LYS A 1 291 ? -2.033 -12.477 0.742 1 98.12 291 LYS A O 1
ATOM 2318 N N . HIS A 1 292 ? -4.176 -13.094 0.077 1 97.31 292 HIS A N 1
ATOM 2319 C CA . HIS A 1 292 ? -4.695 -11.75 0.299 1 97.31 292 HIS A CA 1
ATOM 2320 C C . HIS A 1 292 ? -5.227 -11.586 1.719 1 97.31 292 HIS A C 1
ATOM 2322 O O . HIS A 1 292 ? -6.012 -12.414 2.189 1 97.31 292 HIS A O 1
ATOM 2328 N N . GLY A 1 293 ? -4.734 -10.516 2.412 1 94.31 293 GLY A N 1
ATOM 2329 C CA . GLY A 1 293 ? -5.246 -10.148 3.723 1 94.31 293 GLY A CA 1
ATOM 2330 C C . GLY A 1 293 ? -4.723 -11.031 4.84 1 94.31 293 GLY A C 1
ATOM 2331 O O . GLY A 1 293 ? -4.082 -12.047 4.582 1 94.31 293 GLY A O 1
ATOM 2332 N N . PRO A 1 294 ? -5.012 -10.703 6.086 1 92.75 294 PRO A N 1
ATOM 2333 C CA . PRO A 1 294 ? -4.691 -11.539 7.238 1 92.75 294 PRO A CA 1
ATOM 2334 C C . PRO A 1 294 ? -5.414 -12.883 7.211 1 92.75 294 PRO A C 1
ATOM 2336 O O . PRO A 1 294 ? -6.398 -13.047 6.484 1 92.75 294 PRO A O 1
ATOM 2339 N N . ILE A 1 295 ? -4.961 -13.773 8.016 1 94.25 295 ILE A N 1
ATOM 2340 C CA . ILE A 1 295 ? -5.43 -15.156 7.973 1 94.25 295 ILE A CA 1
ATOM 2341 C C . ILE A 1 295 ? -6.945 -15.195 8.148 1 94.25 295 ILE A C 1
ATOM 2343 O O . ILE A 1 295 ? -7.633 -15.984 7.504 1 94.25 295 ILE A O 1
ATOM 2347 N N . SER A 1 296 ? -7.5 -14.273 9 1 92.44 296 SER A N 1
ATOM 2348 C CA . SER A 1 296 ? -8.906 -14.391 9.375 1 92.44 296 SER A CA 1
ATOM 2349 C C . SER A 1 296 ? -9.742 -13.281 8.742 1 92.44 296 SER A C 1
ATOM 2351 O O . SER A 1 296 ? -10.906 -13.086 9.109 1 92.44 296 SER A O 1
ATOM 2353 N N . VAL A 1 297 ? -9.148 -12.539 7.871 1 92.31 297 VAL A N 1
ATOM 2354 C CA . VAL A 1 297 ? -9.852 -11.406 7.273 1 92.31 297 VAL A CA 1
ATOM 2355 C C . VAL A 1 297 ? -9.898 -11.57 5.758 1 92.31 297 VAL A C 1
ATOM 2357 O O . VAL A 1 297 ? -8.867 -11.766 5.117 1 92.31 297 VAL A O 1
ATOM 2360 N N . LYS A 1 298 ? -11.039 -11.531 5.234 1 93.25 298 LYS A N 1
ATOM 2361 C CA . LYS A 1 298 ? -11.203 -11.562 3.783 1 93.25 298 LYS A CA 1
ATOM 2362 C C . LYS A 1 298 ? -11.109 -10.164 3.191 1 93.25 298 LYS A C 1
ATOM 2364 O O . LYS A 1 298 ? -11.805 -9.25 3.635 1 93.25 298 LYS A O 1
ATOM 2369 N N . THR A 1 299 ? -10.219 -10.023 2.375 1 93.12 299 THR A N 1
ATOM 2370 C CA . THR A 1 299 ? -10.125 -8.812 1.568 1 93.12 299 THR A CA 1
ATOM 2371 C C . THR A 1 299 ? -10.461 -9.109 0.109 1 93.12 299 THR A C 1
ATOM 2373 O O . THR A 1 299 ? -10.727 -10.25 -0.254 1 93.12 299 THR A O 1
ATOM 2376 N N . GLY A 1 300 ? -10.586 -8.133 -0.757 1 94.94 300 GLY A N 1
ATOM 2377 C CA . GLY A 1 300 ? -10.484 -8.367 -2.189 1 94.94 300 GLY A CA 1
ATOM 2378 C C . GLY A 1 300 ? -9.07 -8.633 -2.65 1 94.94 300 GLY A C 1
ATOM 2379 O O . GLY A 1 300 ? -8.211 -9.016 -1.849 1 94.94 300 GLY A O 1
ATOM 2380 N N . ARG A 1 301 ? -8.852 -8.547 -3.848 1 96.62 301 ARG A N 1
ATOM 2381 C CA . ARG A 1 301 ? -7.5 -8.688 -4.383 1 96.62 301 ARG A CA 1
ATOM 2382 C C . ARG A 1 301 ? -6.637 -7.488 -4.012 1 96.62 301 ARG A C 1
ATOM 2384 O O . ARG A 1 301 ? -6.352 -6.637 -4.855 1 96.62 301 ARG A O 1
ATOM 2391 N N . SER A 1 302 ? -6.316 -7.477 -2.771 1 94.94 302 SER A N 1
ATOM 2392 C CA . SER A 1 302 ? -5.473 -6.461 -2.154 1 94.94 302 SER A CA 1
ATOM 2393 C C . SER A 1 302 ? -4.73 -7.016 -0.943 1 94.94 302 SER A C 1
ATOM 2395 O O . SER A 1 302 ? -4.977 -8.148 -0.525 1 94.94 302 SER A O 1
ATOM 2397 N N . HIS A 1 303 ? -3.771 -6.273 -0.358 1 93.75 303 HIS A N 1
ATOM 2398 C CA . HIS A 1 303 ? -3.049 -6.629 0.857 1 93.75 303 HIS A CA 1
ATOM 2399 C C . HIS A 1 303 ? -2.416 -8.008 0.738 1 93.75 303 HIS A C 1
ATOM 2401 O O . HIS A 1 303 ? -2.627 -8.875 1.595 1 93.75 303 HIS A O 1
ATOM 2407 N N . MET A 1 304 ? -1.624 -8.156 -0.229 1 95.81 304 MET A N 1
ATOM 2408 C CA . MET A 1 304 ? -0.923 -9.43 -0.353 1 95.81 304 MET A CA 1
ATOM 2409 C C . MET A 1 304 ? 0.058 -9.625 0.798 1 95.81 304 MET A C 1
ATOM 2411 O O . MET A 1 304 ? 0.9 -8.766 1.055 1 95.81 304 MET A O 1
ATOM 2415 N N . MET A 1 305 ? -0.04 -10.773 1.455 1 94.94 305 MET A N 1
ATOM 2416 C CA . MET A 1 305 ? 0.761 -11.047 2.645 1 94.94 305 MET A CA 1
ATOM 2417 C C . MET A 1 305 ? 1.376 -12.438 2.58 1 94.94 305 MET A C 1
ATOM 2419 O O . MET A 1 305 ? 0.862 -13.312 1.884 1 94.94 305 MET A O 1
ATOM 2423 N N . ALA A 1 306 ? 2.443 -12.594 3.305 1 95.62 306 ALA A N 1
ATOM 2424 C CA . ALA A 1 306 ? 3.105 -13.891 3.457 1 95.62 306 ALA A CA 1
ATOM 2425 C C . ALA A 1 306 ? 3.047 -14.367 4.906 1 95.62 306 ALA A C 1
ATOM 2427 O O . ALA A 1 306 ? 3.242 -13.578 5.836 1 95.62 306 ALA A O 1
ATOM 2428 N N . PHE A 1 307 ? 2.793 -15.672 5.082 1 96 307 PHE A N 1
ATOM 2429 C CA . PHE A 1 307 ? 2.668 -16.281 6.398 1 96 307 PHE A CA 1
ATOM 2430 C C . PHE A 1 307 ? 3.521 -17.547 6.496 1 96 307 PHE A C 1
ATOM 2432 O O . PHE A 1 307 ? 3.791 -18.188 5.488 1 96 307 PHE A O 1
ATOM 2439 N N . ILE A 1 308 ? 3.877 -17.891 7.73 1 96.94 308 ILE A N 1
ATOM 2440 C CA . ILE A 1 308 ? 4.598 -19.125 8.023 1 96.94 308 ILE A CA 1
ATOM 2441 C C . ILE A 1 308 ? 3.775 -20 8.977 1 96.94 308 ILE A C 1
ATOM 2443 O O . ILE A 1 308 ? 3.191 -19.484 9.938 1 96.94 308 ILE A O 1
ATOM 2447 N N . SER A 1 309 ? 3.648 -21.234 8.672 1 98.31 309 SER A N 1
ATOM 2448 C CA . SER A 1 309 ? 3.148 -22.234 9.617 1 98.31 309 SER A CA 1
ATOM 2449 C C . SER A 1 309 ? 4.254 -23.188 10.055 1 98.31 309 SER A C 1
ATOM 2451 O O . SER A 1 309 ? 4.93 -23.781 9.219 1 98.31 309 SER A O 1
ATOM 2453 N N . LYS A 1 310 ? 4.371 -23.391 11.352 1 97.81 310 LYS A N 1
ATOM 2454 C CA . LYS A 1 310 ? 5.371 -24.297 11.906 1 97.81 310 LYS A CA 1
ATOM 2455 C C . LYS A 1 310 ? 4.742 -25.625 12.297 1 97.81 310 LYS A C 1
ATOM 2457 O O . LYS A 1 310 ? 5.438 -26.531 12.75 1 97.81 310 LYS A O 1
ATOM 2462 N N . ASP A 1 311 ? 3.436 -25.688 12.117 1 98.38 311 ASP A N 1
ATOM 2463 C CA . ASP A 1 311 ? 2.729 -26.891 12.57 1 98.38 311 ASP A CA 1
ATOM 2464 C C . ASP A 1 311 ? 1.879 -27.484 11.453 1 98.38 311 ASP A C 1
ATOM 2466 O O . ASP A 1 311 ? 0.748 -27.906 11.68 1 98.38 311 ASP A O 1
ATOM 2470 N N . ASP A 1 312 ? 2.352 -27.344 10.258 1 98 312 ASP A N 1
ATOM 2471 C CA . ASP A 1 312 ? 1.824 -28.047 9.086 1 98 312 ASP A CA 1
ATOM 2472 C C . ASP A 1 312 ? 0.439 -27.531 8.719 1 98 312 ASP A C 1
ATOM 2474 O O . ASP A 1 312 ? -0.431 -28.297 8.305 1 98 312 ASP A O 1
ATOM 2478 N N . GLY A 1 313 ? 0.198 -26.266 8.93 1 97.88 313 GLY A N 1
ATOM 2479 C CA . GLY A 1 313 ? -0.979 -25.578 8.414 1 97.88 313 GLY A CA 1
ATOM 2480 C C . GLY A 1 313 ? -2.061 -25.375 9.453 1 97.88 313 GLY A C 1
ATOM 2481 O O . GLY A 1 313 ? -3.111 -24.812 9.164 1 97.88 313 GLY A O 1
ATOM 2482 N N . ALA A 1 314 ? -1.78 -25.766 10.703 1 97.69 314 ALA A N 1
ATOM 2483 C CA . ALA A 1 314 ? -2.789 -25.609 11.75 1 97.69 314 ALA A CA 1
ATOM 2484 C C . ALA A 1 314 ? -2.867 -24.172 12.227 1 97.69 314 ALA A C 1
ATOM 2486 O O . ALA A 1 314 ? -3.955 -23.656 12.516 1 97.69 314 ALA A O 1
ATOM 2487 N N . THR A 1 315 ? -1.75 -23.562 12.43 1 97 315 THR A N 1
ATOM 2488 C CA . THR A 1 315 ? -1.684 -22.156 12.797 1 97 315 THR A CA 1
ATOM 2489 C C . THR A 1 315 ? -0.694 -21.406 11.906 1 97 315 THR A C 1
ATOM 2491 O O . THR A 1 315 ? 0.135 -22.031 11.234 1 97 315 THR A O 1
ATOM 2494 N N . TRP A 1 316 ? -0.852 -20.156 11.875 1 95 316 TRP A N 1
ATOM 2495 C CA . TRP A 1 316 ? -0.038 -19.328 11 1 95 316 TRP A CA 1
ATOM 2496 C C . TRP A 1 316 ? 0.493 -18.109 11.75 1 95 316 TRP A C 1
ATOM 2498 O O . TRP A 1 316 ? -0.12 -17.656 12.719 1 95 316 TRP A O 1
ATOM 2508 N N . SER A 1 317 ? 1.627 -17.562 11.312 1 91.56 317 SER A N 1
ATOM 2509 C CA . SER A 1 317 ? 2.213 -16.344 11.867 1 91.56 317 SER A CA 1
ATOM 2510 C C . SER A 1 317 ? 1.323 -15.133 11.602 1 91.56 317 SER A C 1
ATOM 2512 O O . SER A 1 317 ? 0.341 -15.227 10.859 1 91.56 317 SER A O 1
ATOM 2514 N N . LYS A 1 318 ? 1.676 -13.977 12.18 1 84.25 318 LYS A N 1
ATOM 2515 C CA . LYS A 1 318 ? 0.921 -12.742 11.992 1 84.25 318 LYS A CA 1
ATOM 2516 C C . LYS A 1 318 ? 0.992 -12.266 10.547 1 84.25 318 LYS A C 1
ATOM 2518 O O . LYS A 1 318 ? 0.053 -11.648 10.039 1 84.25 318 LYS A O 1
ATOM 2523 N N . GLY A 1 319 ? 2.188 -12.531 9.938 1 88.69 319 GLY A N 1
ATOM 2524 C CA . GLY A 1 319 ? 2.303 -12.297 8.508 1 88.69 319 GLY A CA 1
ATOM 2525 C C . GLY A 1 319 ? 3.129 -11.07 8.172 1 88.69 319 GLY A C 1
ATOM 2526 O O . GLY A 1 319 ? 3.371 -10.219 9.039 1 88.69 319 GLY A O 1
ATOM 2527 N N . LEU A 1 320 ? 3.621 -10.984 6.996 1 89.88 320 LEU A N 1
ATOM 2528 C CA . LEU A 1 320 ? 4.391 -9.898 6.406 1 89.88 320 LEU A CA 1
ATOM 2529 C C . LEU A 1 320 ? 3.652 -9.297 5.215 1 89.88 320 LEU A C 1
ATOM 2531 O O . LEU A 1 320 ? 3.334 -10.008 4.258 1 89.88 320 LEU A O 1
ATOM 2535 N N . LEU A 1 321 ? 3.365 -7.969 5.281 1 91 321 LEU A N 1
ATOM 2536 C CA . LEU A 1 321 ? 2.709 -7.293 4.168 1 91 321 LEU A CA 1
ATOM 2537 C C . LEU A 1 321 ? 3.676 -7.105 3.002 1 91 321 LEU A C 1
ATOM 2539 O O . LEU A 1 321 ? 4.734 -6.492 3.16 1 91 321 LEU A O 1
ATOM 2543 N N . LEU A 1 322 ? 3.318 -7.633 1.869 1 92.75 322 LEU A N 1
ATOM 2544 C CA . LEU A 1 322 ? 4.148 -7.516 0.676 1 92.75 322 LEU A CA 1
ATOM 2545 C C . LEU A 1 322 ? 3.713 -6.328 -0.176 1 92.75 322 LEU A C 1
ATOM 2547 O O . LEU A 1 322 ? 4.555 -5.586 -0.69 1 92.75 322 LEU A O 1
ATOM 2551 N N . ASP A 1 323 ? 2.471 -6.148 -0.317 1 93.19 323 ASP A N 1
ATOM 2552 C CA . ASP A 1 323 ? 1.901 -5.098 -1.157 1 93.19 323 ASP A CA 1
ATOM 2553 C C . ASP A 1 323 ? 0.472 -4.77 -0.732 1 93.19 323 ASP A C 1
ATOM 2555 O O . ASP A 1 323 ? -0.432 -5.594 -0.889 1 93.19 323 ASP A O 1
ATOM 2559 N N . GLN A 1 324 ? 0.22 -3.586 -0.278 1 92.5 324 GLN A N 1
ATOM 2560 C CA . GLN A 1 324 ? -1.058 -3.172 0.293 1 92.5 324 GLN A CA 1
ATOM 2561 C C . GLN A 1 324 ? -2.057 -2.805 -0.801 1 92.5 324 GLN A C 1
ATOM 2563 O O . GLN A 1 324 ? -3.264 -2.752 -0.555 1 92.5 324 GLN A O 1
ATOM 2568 N N . ARG A 1 325 ? -1.699 -2.479 -2.004 1 93.12 325 ARG A N 1
ATOM 2569 C CA . ARG A 1 325 ? -2.496 -1.827 -3.037 1 93.12 325 ARG A CA 1
ATOM 2570 C C . ARG A 1 325 ? -3.637 -2.729 -3.498 1 93.12 325 ARG A C 1
ATOM 2572 O O . ARG A 1 325 ? -3.6 -3.943 -3.285 1 93.12 325 ARG A O 1
ATOM 2579 N N . ILE A 1 326 ? -4.621 -2.09 -4.152 1 93 326 ILE A N 1
ATOM 2580 C CA . ILE A 1 326 ? -5.727 -2.828 -4.758 1 93 326 ILE A CA 1
ATOM 2581 C C . ILE A 1 326 ? -5.281 -3.42 -6.094 1 93 326 ILE A C 1
ATOM 2583 O O . ILE A 1 326 ? -4.344 -2.922 -6.719 1 93 326 ILE A O 1
ATOM 2587 N N . ASN A 1 327 ? -5.922 -4.508 -6.512 1 95.88 327 ASN A N 1
ATOM 2588 C CA . ASN A 1 327 ? -5.734 -5.188 -7.789 1 95.88 327 ASN A CA 1
ATOM 2589 C C . ASN A 1 327 ? -4.359 -5.844 -7.883 1 95.88 327 ASN A C 1
ATOM 2591 O O . ASN A 1 327 ? -3.758 -5.883 -8.953 1 95.88 327 ASN A O 1
ATOM 2595 N N . VAL A 1 328 ? -3.779 -6.172 -6.762 1 96.62 328 VAL A N 1
ATOM 2596 C CA . VAL A 1 328 ? -2.637 -7.078 -6.711 1 96.62 328 VAL A CA 1
ATOM 2597 C C . VAL A 1 328 ? -3.127 -8.523 -6.613 1 96.62 328 VAL A C 1
ATOM 2599 O O . VAL A 1 328 ? -4.07 -8.812 -5.879 1 96.62 328 VAL A O 1
ATOM 2602 N N . SER A 1 329 ? -2.496 -9.391 -7.43 1 97.44 329 SER A N 1
ATOM 2603 C CA . SER A 1 329 ? -3.076 -10.727 -7.383 1 97.44 329 SER A CA 1
ATOM 2604 C C . SER A 1 329 ? -2.111 -11.766 -7.941 1 97.44 329 SER A C 1
ATOM 2606 O O . SER A 1 329 ? -1.11 -11.422 -8.57 1 97.44 329 SER A O 1
ATOM 2608 N N . TYR A 1 330 ? -2.402 -13.008 -7.598 1 98.19 330 TYR A N 1
ATOM 2609 C CA . TYR A 1 330 ? -1.891 -14.227 -8.211 1 98.19 330 TYR A CA 1
ATOM 2610 C C . TYR A 1 330 ? -0.407 -14.406 -7.914 1 98.19 330 TYR A C 1
ATOM 2612 O O . TYR A 1 330 ? 0.415 -14.461 -8.828 1 98.19 330 TYR A O 1
ATOM 2620 N N . PRO A 1 331 ? -0.124 -14.633 -6.703 1 98.62 331 PRO A N 1
ATOM 2621 C CA . PRO A 1 331 ? 1.265 -14.891 -6.312 1 98.62 331 PRO A CA 1
ATOM 2622 C C . PRO A 1 331 ? 1.764 -16.25 -6.773 1 98.62 331 PRO A C 1
ATOM 2624 O O . PRO A 1 331 ? 0.99 -17.219 -6.82 1 98.62 331 PRO A O 1
ATOM 2627 N N . ASP A 1 332 ? 2.979 -16.281 -7.094 1 98.69 332 ASP A N 1
ATOM 2628 C CA . ASP A 1 332 ? 3.773 -17.469 -7.363 1 98.69 332 ASP A CA 1
ATOM 2629 C C . ASP A 1 332 ? 5.246 -17.234 -7.043 1 98.69 332 ASP A C 1
ATOM 2631 O O . ASP A 1 332 ? 5.688 -16.094 -6.938 1 98.69 332 ASP A O 1
ATOM 2635 N N . GLY A 1 333 ? 5.984 -18.375 -6.824 1 98.25 333 GLY A N 1
ATOM 2636 C CA . GLY A 1 333 ? 7.363 -18.078 -6.477 1 98.25 333 GLY A CA 1
ATOM 2637 C C . GLY A 1 333 ? 8.203 -19.312 -6.238 1 98.25 333 GLY A C 1
ATOM 2638 O O . GLY A 1 333 ? 7.809 -20.422 -6.613 1 98.25 333 GLY A O 1
ATOM 2639 N N . GLN A 1 334 ? 9.367 -19.062 -5.68 1 98.25 334 GLN A N 1
ATOM 2640 C CA . GLN A 1 334 ? 10.367 -20.094 -5.398 1 98.25 334 GLN A CA 1
ATOM 2641 C C . GLN A 1 334 ? 11.336 -19.641 -4.312 1 98.25 334 GLN A C 1
ATOM 2643 O O . GLN A 1 334 ? 11.766 -18.484 -4.301 1 98.25 334 GLN A O 1
ATOM 2648 N N . GLN A 1 335 ? 11.664 -20.547 -3.422 1 98.12 335 GLN A N 1
ATOM 2649 C CA . GLN A 1 335 ? 12.773 -20.328 -2.508 1 98.12 335 GLN A CA 1
ATOM 2650 C C . GLN A 1 335 ? 14.086 -20.812 -3.107 1 98.12 335 GLN A C 1
ATOM 2652 O O . GLN A 1 335 ? 14.148 -21.906 -3.668 1 98.12 335 GLN A O 1
ATOM 2657 N N . THR A 1 336 ? 15.117 -20.031 -2.984 1 97.5 336 THR A N 1
ATOM 2658 C CA . THR A 1 336 ? 16.438 -20.438 -3.451 1 97.5 336 THR A CA 1
ATOM 2659 C C . THR A 1 336 ? 17.234 -21.109 -2.326 1 97.5 336 THR A C 1
ATOM 2661 O O . THR A 1 336 ? 16.812 -21.094 -1.169 1 97.5 336 THR A O 1
ATOM 2664 N N . ALA A 1 337 ? 18.391 -21.641 -2.645 1 96.25 337 ALA A N 1
ATOM 2665 C CA . ALA A 1 337 ? 19.188 -22.453 -1.727 1 96.25 337 ALA A CA 1
ATOM 2666 C C . ALA A 1 337 ? 19.656 -21.625 -0.528 1 96.25 337 ALA A C 1
ATOM 2668 O O . ALA A 1 337 ? 19.781 -22.141 0.58 1 96.25 337 ALA A O 1
ATOM 2669 N N . ASP A 1 338 ? 19.859 -20.359 -0.706 1 95.94 338 ASP A N 1
ATOM 2670 C CA . ASP A 1 338 ? 20.359 -19.5 0.37 1 95.94 338 ASP A CA 1
ATOM 2671 C C . ASP A 1 338 ? 19.219 -19.094 1.306 1 95.94 338 ASP A C 1
ATOM 2673 O O . ASP A 1 338 ? 19.438 -18.344 2.252 1 95.94 338 ASP A O 1
ATOM 2677 N N . GLY A 1 339 ? 18.047 -19.547 0.99 1 97.38 339 GLY A N 1
ATOM 2678 C CA . GLY A 1 339 ? 16.922 -19.312 1.871 1 97.38 339 GLY A CA 1
ATOM 2679 C C . GLY A 1 339 ? 16.062 -18.125 1.441 1 97.38 339 GLY A C 1
ATOM 2680 O O . GLY A 1 339 ? 15.023 -17.859 2.043 1 97.38 339 GLY A O 1
ATOM 2681 N N . THR A 1 340 ? 16.438 -17.438 0.408 1 96.5 340 THR A N 1
ATOM 2682 C CA . THR A 1 340 ? 15.656 -16.312 -0.065 1 96.5 340 THR A CA 1
ATOM 2683 C C . THR A 1 340 ? 14.391 -16.781 -0.775 1 96.5 340 THR A C 1
ATOM 2685 O O . THR A 1 340 ? 14.445 -17.719 -1.58 1 96.5 340 THR A O 1
ATOM 2688 N N . ILE A 1 341 ? 13.289 -16.188 -0.427 1 98.19 341 ILE A N 1
ATOM 2689 C CA . ILE A 1 341 ? 12 -16.484 -1.052 1 98.19 341 ILE A CA 1
ATOM 2690 C C . ILE A 1 341 ? 11.664 -15.391 -2.062 1 98.19 341 ILE A C 1
ATOM 2692 O O . ILE A 1 341 ? 11.547 -14.219 -1.702 1 98.19 341 ILE A O 1
ATOM 2696 N N . TYR A 1 342 ? 11.516 -15.758 -3.322 1 98.25 342 TYR A N 1
ATOM 2697 C CA . TYR A 1 342 ? 11.109 -14.844 -4.387 1 98.25 342 TYR A CA 1
ATOM 2698 C C . TYR A 1 342 ? 9.648 -15.062 -4.762 1 98.25 342 TYR A C 1
ATOM 2700 O O . TYR A 1 342 ? 9.211 -16.203 -4.941 1 98.25 342 TYR A O 1
ATOM 2708 N N . ILE A 1 343 ? 8.859 -13.953 -4.816 1 98.62 343 ILE A N 1
ATOM 2709 C CA . ILE A 1 343 ? 7.449 -14.016 -5.172 1 98.62 343 ILE A CA 1
ATOM 2710 C C . ILE A 1 343 ? 7.16 -13.062 -6.328 1 98.62 343 ILE A C 1
ATOM 2712 O O . ILE A 1 343 ? 7.602 -11.906 -6.312 1 98.62 343 ILE A O 1
ATOM 2716 N N . THR A 1 344 ? 6.5 -13.523 -7.367 1 98.69 344 THR A N 1
ATOM 2717 C CA . THR A 1 344 ? 5.949 -12.656 -8.406 1 98.69 344 THR A CA 1
ATOM 2718 C C . THR A 1 344 ? 4.441 -12.508 -8.234 1 98.69 344 THR A C 1
ATOM 2720 O O . THR A 1 344 ? 3.787 -13.359 -7.637 1 98.69 344 THR A O 1
ATOM 2723 N N . TYR A 1 345 ? 3.887 -11.477 -8.688 1 98.62 345 TYR A N 1
ATOM 2724 C CA . TYR A 1 345 ? 2.455 -11.203 -8.727 1 98.62 345 TYR A CA 1
ATOM 2725 C C . TYR A 1 345 ? 2.139 -10.094 -9.727 1 98.62 345 TYR A C 1
ATOM 2727 O O . TYR A 1 345 ? 3.043 -9.406 -10.203 1 98.62 345 TYR A O 1
ATOM 2735 N N . ASP A 1 346 ? 0.887 -10 -10.117 1 98.38 346 ASP A N 1
ATOM 2736 C CA . ASP A 1 346 ? 0.498 -8.961 -11.07 1 98.38 346 ASP A CA 1
ATOM 2737 C C . ASP A 1 346 ? -0.322 -7.871 -10.391 1 98.38 346 ASP A C 1
ATOM 2739 O O . ASP A 1 346 ? -0.795 -8.055 -9.266 1 98.38 346 ASP A O 1
ATOM 2743 N N . ARG A 1 347 ? -0.43 -6.766 -11.023 1 96.88 347 ARG A N 1
ATOM 2744 C CA . ARG A 1 347 ? -1.276 -5.676 -10.555 1 96.88 347 ARG A CA 1
ATOM 2745 C C . ARG A 1 347 ? -1.884 -4.91 -11.727 1 96.88 347 ARG A C 1
ATOM 2747 O O . ARG A 1 347 ? -1.189 -4.594 -12.695 1 96.88 347 ARG A O 1
ATOM 2754 N N . SER A 1 348 ? -3.217 -4.547 -11.633 1 95.88 348 SER A N 1
ATOM 2755 C CA . SER A 1 348 ? -3.895 -3.668 -12.578 1 95.88 348 SER A CA 1
ATOM 2756 C C . SER A 1 348 ? -3.752 -4.184 -14.008 1 95.88 348 SER A C 1
ATOM 2758 O O . SER A 1 348 ? -3.238 -3.48 -14.883 1 95.88 348 SER A O 1
ATOM 2760 N N . ARG A 1 349 ? -4.371 -5.344 -14.273 1 97.56 349 ARG A N 1
ATOM 2761 C CA . ARG A 1 349 ? -4.137 -6.16 -15.461 1 97.56 349 ARG A CA 1
ATOM 2762 C C . ARG A 1 349 ? -4.508 -5.402 -16.734 1 97.56 349 ARG A C 1
ATOM 2764 O O . ARG A 1 349 ? -3.965 -5.672 -17.797 1 97.56 349 ARG A O 1
ATOM 2771 N N . THR A 1 350 ? -5.434 -4.465 -16.672 1 96.75 350 THR A N 1
ATOM 2772 C CA . THR A 1 350 ? -5.867 -3.76 -17.875 1 96.75 350 THR A CA 1
ATOM 2773 C C . THR A 1 350 ? -5.543 -2.271 -17.766 1 96.75 350 THR A C 1
ATOM 2775 O O . THR A 1 350 ? -5.809 -1.509 -18.703 1 96.75 350 THR A O 1
ATOM 2778 N N . GLY A 1 351 ? -5.078 -1.821 -16.641 1 93.69 351 GLY A N 1
ATOM 2779 C CA . GLY A 1 351 ? -4.664 -0.441 -16.438 1 93.69 351 GLY A CA 1
ATOM 2780 C C . GLY A 1 351 ? -3.162 -0.248 -16.547 1 93.69 351 GLY A C 1
ATOM 2781 O O . GLY A 1 351 ? -2.635 -0.026 -17.625 1 93.69 351 GLY A O 1
ATOM 2782 N N . ASP A 1 352 ? -2.439 -0.55 -15.461 1 90.19 352 ASP A N 1
ATOM 2783 C CA . ASP A 1 352 ? -0.995 -0.335 -15.43 1 90.19 352 ASP A CA 1
ATOM 2784 C C . ASP A 1 352 ? -0.249 -1.534 -16.016 1 90.19 352 ASP A C 1
ATOM 2786 O O . ASP A 1 352 ? 0.92 -1.422 -16.391 1 90.19 352 ASP A O 1
ATOM 2790 N N . GLN A 1 353 ? -0.873 -2.736 -15.992 1 96.38 353 GLN A N 1
ATOM 2791 C CA . GLN A 1 353 ? -0.326 -3.967 -16.562 1 96.38 353 GLN A CA 1
ATOM 2792 C C . GLN A 1 353 ? 1.053 -4.27 -15.977 1 96.38 353 GLN A C 1
ATOM 2794 O O . GLN A 1 353 ? 2.01 -4.488 -16.734 1 96.38 353 GLN A O 1
ATOM 2799 N N . GLU A 1 354 ? 1.116 -4.387 -14.641 1 96.75 354 GLU A N 1
ATOM 2800 C CA . GLU A 1 354 ? 2.4 -4.574 -13.977 1 96.75 354 GLU A CA 1
ATOM 2801 C C . GLU A 1 354 ? 2.604 -6.027 -13.562 1 96.75 354 GLU A C 1
ATOM 2803 O O . GLU A 1 354 ? 1.694 -6.656 -13.016 1 96.75 354 GLU A O 1
ATOM 2808 N N . ILE A 1 355 ? 3.709 -6.52 -13.875 1 98.31 355 ILE A N 1
ATOM 2809 C CA . ILE A 1 355 ? 4.199 -7.773 -13.312 1 98.31 355 ILE A CA 1
ATOM 2810 C C . ILE A 1 355 ? 5.352 -7.492 -12.352 1 98.31 355 ILE A C 1
ATOM 2812 O O . ILE A 1 355 ? 6.371 -6.922 -12.742 1 98.31 355 ILE A O 1
ATOM 2816 N N . TRP A 1 356 ? 5.172 -7.934 -11.117 1 97.56 356 TRP A N 1
ATOM 2817 C CA . TRP A 1 356 ? 6.125 -7.594 -10.062 1 97.56 356 TRP A CA 1
ATOM 2818 C C . TRP A 1 356 ? 6.848 -8.836 -9.562 1 97.56 356 TRP A C 1
ATOM 2820 O O . TRP A 1 356 ? 6.332 -9.953 -9.672 1 97.56 356 TRP A O 1
ATOM 2830 N N . MET A 1 357 ? 8.039 -8.578 -9.031 1 97.81 357 MET A N 1
ATOM 2831 C CA . MET A 1 357 ? 8.75 -9.539 -8.195 1 97.81 357 MET A CA 1
ATOM 2832 C C . MET A 1 357 ? 9.234 -8.891 -6.906 1 97.81 357 MET A C 1
ATOM 2834 O O . MET A 1 357 ? 9.656 -7.734 -6.91 1 97.81 357 MET A O 1
ATOM 2838 N N . THR A 1 358 ? 9.234 -9.57 -5.832 1 96.25 358 THR A N 1
ATOM 2839 C CA . THR A 1 358 ? 9.852 -9.156 -4.578 1 96.25 358 THR A CA 1
ATOM 2840 C C . THR A 1 358 ? 10.523 -10.336 -3.891 1 96.25 358 THR A C 1
ATOM 2842 O O . THR A 1 358 ? 10.477 -11.461 -4.391 1 96.25 358 THR A O 1
ATOM 2845 N N . HIS A 1 359 ? 11.297 -10.078 -2.828 1 96.44 359 HIS A N 1
ATOM 2846 C CA . HIS A 1 359 ? 11.93 -11.18 -2.109 1 96.44 359 HIS A CA 1
ATOM 2847 C C . HIS A 1 359 ? 12.102 -10.844 -0.631 1 96.44 359 HIS A C 1
ATOM 2849 O O . HIS A 1 359 ? 12.148 -9.672 -0.259 1 96.44 359 HIS A O 1
ATOM 2855 N N . PHE A 1 360 ? 12.133 -11.844 0.191 1 94.56 360 PHE A N 1
ATOM 2856 C CA . PHE A 1 360 ? 12.281 -11.812 1.641 1 94.56 360 PHE A CA 1
ATOM 2857 C C . PHE A 1 360 ? 12.75 -13.164 2.168 1 94.56 360 PHE A C 1
ATOM 2859 O O . PHE A 1 360 ? 12.992 -14.086 1.391 1 94.56 360 PHE A O 1
ATOM 2866 N N . THR A 1 361 ? 12.961 -13.266 3.477 1 94.44 361 THR A N 1
ATOM 2867 C CA . THR A 1 361 ? 13.336 -14.516 4.137 1 94.44 361 THR A CA 1
ATOM 2868 C C . THR A 1 361 ? 12.281 -14.922 5.164 1 94.44 361 THR A C 1
ATOM 2870 O O . THR A 1 361 ? 11.391 -14.141 5.488 1 94.44 361 THR A O 1
ATOM 2873 N N . GLU A 1 362 ? 12.414 -16.156 5.582 1 94.69 362 GLU A N 1
ATOM 2874 C CA . GLU A 1 362 ? 11.539 -16.594 6.66 1 94.69 362 GLU A CA 1
ATOM 2875 C C . GLU A 1 362 ? 11.648 -15.688 7.879 1 94.69 362 GLU A C 1
ATOM 2877 O O . GLU A 1 362 ? 10.648 -15.391 8.531 1 94.69 362 GLU A O 1
ATOM 2882 N N . ASP A 1 363 ? 12.812 -15.266 8.188 1 89.94 363 ASP A N 1
ATOM 2883 C CA . ASP A 1 363 ? 13.055 -14.406 9.344 1 89.94 363 ASP A CA 1
ATOM 2884 C C . ASP A 1 363 ? 12.336 -13.07 9.188 1 89.94 363 ASP A C 1
ATOM 2886 O O . ASP A 1 363 ? 11.891 -12.484 10.172 1 89.94 363 ASP A O 1
ATOM 2890 N N . ASP A 1 364 ? 12.273 -12.578 7.98 1 88.69 364 ASP A N 1
ATOM 2891 C CA . ASP A 1 364 ? 11.547 -11.336 7.742 1 88.69 364 ASP A CA 1
ATOM 2892 C C . ASP A 1 364 ? 10.086 -11.469 8.141 1 88.69 364 ASP A C 1
ATOM 2894 O O . ASP A 1 364 ? 9.469 -10.508 8.609 1 88.69 364 ASP A O 1
ATOM 2898 N N . ILE A 1 365 ? 9.469 -12.594 7.953 1 89.75 365 ILE A N 1
ATOM 2899 C CA . ILE A 1 365 ? 8.062 -12.836 8.258 1 89.75 365 ILE A CA 1
ATOM 2900 C C . ILE A 1 365 ? 7.887 -13.008 9.766 1 89.75 365 ILE A C 1
ATOM 2902 O O . ILE A 1 365 ? 6.914 -12.508 10.344 1 89.75 365 ILE A O 1
ATOM 2906 N N . LEU A 1 366 ? 8.766 -13.711 10.453 1 84.81 366 LEU A N 1
ATOM 2907 C CA . LEU A 1 366 ? 8.578 -14.203 11.812 1 84.81 366 LEU A CA 1
ATOM 2908 C C . LEU A 1 366 ? 8.945 -13.125 12.828 1 84.81 366 LEU A C 1
ATOM 2910 O O . LEU A 1 366 ? 8.445 -13.125 13.953 1 84.81 366 LEU A O 1
ATOM 2914 N N . TYR A 1 367 ? 9.766 -12.203 12.57 1 73.31 367 TYR A N 1
ATOM 2915 C CA . TYR A 1 367 ? 10.297 -11.352 13.625 1 73.31 367 TYR A CA 1
ATOM 2916 C C . TYR A 1 367 ? 9.523 -10.039 13.711 1 73.31 367 TYR A C 1
ATOM 2918 O O . TYR A 1 367 ? 8.938 -9.594 12.719 1 73.31 367 TYR A O 1
ATOM 2926 N N . ALA A 1 368 ? 9.5 -9.492 15.07 1 56.97 368 ALA A N 1
ATOM 2927 C CA . ALA A 1 368 ? 8.75 -8.375 15.641 1 56.97 368 ALA A CA 1
ATOM 2928 C C . ALA A 1 368 ? 9.031 -7.086 14.875 1 56.97 368 ALA A C 1
ATOM 2930 O O . ALA A 1 368 ? 8.219 -6.156 14.898 1 56.97 368 ALA A O 1
ATOM 2931 N N . SER A 1 369 ? 10.109 -7.098 14.133 1 63.5 369 SER A N 1
ATOM 2932 C CA . SER A 1 369 ? 10.398 -5.836 13.461 1 63.5 369 SER A CA 1
ATOM 2933 C C . SER A 1 369 ? 9.578 -5.691 12.18 1 63.5 369 SER A C 1
ATOM 2935 O O . SER A 1 369 ? 10.094 -5.234 11.156 1 63.5 369 SER A O 1
ATOM 2937 N N . TYR A 1 370 ? 8.344 -6.082 12.336 1 61.47 370 TYR A N 1
ATOM 2938 C CA . TYR A 1 370 ? 7.426 -6.195 11.211 1 61.47 370 TYR A CA 1
ATOM 2939 C C . TYR A 1 370 ? 7.402 -4.91 10.391 1 61.47 370 TYR A C 1
ATOM 2941 O O . TYR A 1 370 ? 7.5 -4.941 9.164 1 61.47 370 TYR A O 1
ATOM 2949 N N . ASP A 1 371 ? 7.566 -3.961 11.156 1 66 371 ASP A N 1
ATOM 2950 C CA . ASP A 1 371 ? 7.371 -2.697 10.453 1 66 371 ASP A CA 1
ATOM 2951 C C . ASP A 1 371 ? 8.586 -2.357 9.594 1 66 371 ASP A C 1
ATOM 2953 O O . ASP A 1 371 ? 8.438 -1.854 8.477 1 66 371 ASP A O 1
ATOM 2957 N N . GLU A 1 372 ? 9.703 -2.752 10.109 1 75.94 372 GLU A N 1
ATOM 2958 C CA . GLU A 1 372 ? 10.906 -2.498 9.32 1 75.94 372 GLU A CA 1
ATOM 2959 C C . GLU A 1 372 ? 10.984 -3.438 8.117 1 75.94 372 GLU A C 1
ATOM 2961 O O . GLU A 1 372 ? 11.43 -3.041 7.039 1 75.94 372 GLU A O 1
ATOM 2966 N N . GLN A 1 373 ? 10.461 -4.574 8.391 1 79.56 373 GLN A N 1
ATOM 2967 C CA . GLN A 1 373 ? 10.539 -5.574 7.336 1 79.56 373 GLN A CA 1
ATOM 2968 C C . GLN A 1 373 ? 9.586 -5.242 6.191 1 79.56 373 GLN A C 1
ATOM 2970 O O . GLN A 1 373 ? 9.875 -5.523 5.027 1 79.56 373 GLN A O 1
ATOM 2975 N N . MET A 1 374 ? 8.508 -4.637 6.562 1 80.81 374 MET A N 1
ATOM 2976 C CA . MET A 1 374 ? 7.559 -4.27 5.516 1 80.81 374 MET A CA 1
ATOM 2977 C C . MET A 1 374 ? 8.172 -3.248 4.562 1 80.81 374 MET A C 1
ATOM 2979 O O . MET A 1 374 ? 7.953 -3.312 3.352 1 80.81 374 MET A O 1
ATOM 2983 N N . VAL A 1 375 ? 8.969 -2.32 5.074 1 84.19 375 VAL A N 1
ATOM 2984 C CA . VAL A 1 375 ? 9.617 -1.303 4.254 1 84.19 375 VAL A CA 1
ATOM 2985 C C . VAL A 1 375 ? 10.688 -1.952 3.381 1 84.19 375 VAL A C 1
ATOM 2987 O O . VAL A 1 375 ? 10.797 -1.649 2.189 1 84.19 375 VAL A O 1
ATOM 2990 N N . LYS A 1 376 ? 11.438 -2.822 4.023 1 82.69 376 LYS A N 1
ATOM 2991 C CA . LYS A 1 376 ? 12.484 -3.527 3.291 1 82.69 376 LYS A CA 1
ATOM 2992 C C . LYS A 1 376 ? 11.906 -4.285 2.1 1 82.69 376 LYS A C 1
ATOM 2994 O O . LYS A 1 376 ? 12.391 -4.156 0.976 1 82.69 376 LYS A O 1
ATOM 2999 N N . VAL A 1 377 ? 10.906 -5.031 2.309 1 84.88 377 VAL A N 1
ATOM 3000 C CA . VAL A 1 377 ? 10.328 -5.867 1.264 1 84.88 377 VAL A CA 1
ATOM 3001 C C . VAL A 1 377 ? 9.703 -4.984 0.183 1 84.88 377 VAL A C 1
ATOM 3003 O O . VAL A 1 377 ? 9.805 -5.285 -1.008 1 84.88 377 VAL A O 1
ATOM 3006 N N . PHE A 1 378 ? 9.039 -3.91 0.601 1 85.75 378 PHE A N 1
ATOM 3007 C CA . PHE A 1 378 ? 8.508 -2.953 -0.361 1 85.75 378 PHE A CA 1
ATOM 3008 C C . PHE A 1 378 ? 9.609 -2.426 -1.268 1 85.75 378 PHE A C 1
ATOM 3010 O O . PHE A 1 378 ? 9.453 -2.371 -2.488 1 85.75 378 PHE A O 1
ATOM 3017 N N . ASN A 1 379 ? 10.75 -2.076 -0.667 1 84.56 379 ASN A N 1
ATOM 3018 C CA . ASN A 1 379 ? 11.859 -1.507 -1.422 1 84.56 379 ASN A CA 1
ATOM 3019 C C . ASN A 1 379 ? 12.531 -2.555 -2.307 1 84.56 379 ASN A C 1
ATOM 3021 O O . ASN A 1 379 ? 13.203 -2.211 -3.283 1 84.56 379 ASN A O 1
ATOM 3025 N N . ASN A 1 380 ? 12.375 -3.838 -1.957 1 86.31 380 ASN A N 1
ATOM 3026 C CA . ASN A 1 380 ? 12.938 -4.938 -2.736 1 86.31 380 ASN A CA 1
ATOM 3027 C C . ASN A 1 380 ? 12.133 -5.191 -4.008 1 86.31 380 ASN A C 1
ATOM 3029 O O . ASN A 1 380 ? 12.555 -5.965 -4.871 1 86.31 380 ASN A O 1
ATOM 3033 N N . ARG A 1 381 ? 10.992 -4.59 -4.113 1 87.38 381 ARG A N 1
ATOM 3034 C CA . ARG A 1 381 ? 10.156 -4.844 -5.281 1 87.38 381 ARG A CA 1
ATOM 3035 C C . ARG A 1 381 ? 10.836 -4.359 -6.559 1 87.38 381 ARG A C 1
ATOM 3037 O O . ARG A 1 381 ? 11.414 -3.271 -6.586 1 87.38 381 ARG A O 1
ATOM 3044 N N . LYS A 1 382 ? 10.789 -5.281 -7.551 1 86.75 382 LYS A N 1
ATOM 3045 C CA . LYS A 1 382 ? 11.297 -5.012 -8.898 1 86.75 382 LYS A CA 1
ATOM 3046 C C . LYS A 1 382 ? 10.211 -5.234 -9.945 1 86.75 382 LYS A C 1
ATOM 3048 O O . LYS A 1 382 ? 9.375 -6.133 -9.805 1 86.75 382 LYS A O 1
ATOM 3053 N N . ILE A 1 383 ? 10.219 -4.414 -10.953 1 86.62 383 ILE A N 1
ATOM 3054 C CA . ILE A 1 383 ? 9.242 -4.535 -12.031 1 86.62 383 ILE A CA 1
ATOM 3055 C C . ILE A 1 383 ? 9.773 -5.496 -13.094 1 86.62 383 ILE A C 1
ATOM 3057 O O . ILE A 1 383 ? 10.906 -5.367 -13.547 1 86.62 383 ILE A O 1
ATOM 3061 N N . ILE A 1 384 ? 8.969 -6.453 -13.391 1 93.81 384 ILE A N 1
ATOM 3062 C CA . ILE A 1 384 ? 9.273 -7.375 -14.477 1 93.81 384 ILE A CA 1
ATOM 3063 C C . ILE A 1 384 ? 8.766 -6.801 -15.797 1 93.81 384 ILE A C 1
ATOM 3065 O O . ILE A 1 384 ? 9.477 -6.82 -16.812 1 93.81 384 ILE A O 1
ATOM 3069 N N . SER A 1 385 ? 7.586 -6.316 -15.773 1 90.31 385 SER A N 1
ATOM 3070 C CA . SER A 1 385 ? 6.953 -5.746 -16.953 1 90.31 385 SER A CA 1
ATOM 3071 C C . SER A 1 385 ? 5.891 -4.723 -16.578 1 90.31 385 SER A C 1
ATOM 3073 O O . SER A 1 385 ? 5.195 -4.887 -15.57 1 90.31 385 SER A O 1
ATOM 3075 N N . LYS A 1 386 ? 5.785 -3.746 -17.359 1 87.94 386 LYS A N 1
ATOM 3076 C CA . LYS A 1 386 ? 4.723 -2.758 -17.203 1 87.94 386 LYS A CA 1
ATOM 3077 C C . LYS A 1 386 ? 4.324 -2.162 -18.547 1 87.94 386 LYS A C 1
ATOM 3079 O O . LYS A 1 386 ? 5.086 -2.23 -19.516 1 87.94 386 LYS A O 1
ATOM 3084 N N . LYS A 1 387 ? 3.15 -1.615 -18.531 1 83.5 387 LYS A N 1
ATOM 3085 C CA . LYS A 1 387 ? 2.666 -0.923 -19.719 1 83.5 387 LYS A CA 1
ATOM 3086 C C . LYS A 1 387 ? 3.607 0.21 -20.125 1 83.5 387 LYS A C 1
ATOM 3088 O O . LYS A 1 387 ? 4.09 0.954 -19.266 1 83.5 387 LYS A O 1
ATOM 3093 N N . LYS A 1 388 ? 3.906 0.249 -21.328 1 72.62 388 LYS A N 1
ATOM 3094 C CA . LYS A 1 388 ? 4.707 1.366 -21.828 1 72.62 388 LYS A CA 1
ATOM 3095 C C . LYS A 1 388 ? 3.826 2.574 -22.141 1 72.62 388 LYS A C 1
ATOM 3097 O O . LYS A 1 388 ? 2.73 2.426 -22.688 1 72.62 388 LYS A O 1
ATOM 3102 N N . GLU A 1 389 ? 3.99 3.855 -21.328 1 65 389 GLU A N 1
ATOM 3103 C CA . GLU A 1 389 ? 3.238 5.086 -21.562 1 65 389 GLU A CA 1
ATOM 3104 C C . GLU A 1 389 ? 3.373 5.535 -23.016 1 65 389 GLU A C 1
ATOM 3106 O O . GLU A 1 389 ? 4.41 5.328 -23.641 1 65 389 GLU A O 1
ATOM 3111 N N . MET B 1 1 ? 47.562 60.812 -57.906 1 25.56 1 MET B N 1
ATOM 3112 C CA . MET B 1 1 ? 47.219 59.75 -56.969 1 25.56 1 MET B CA 1
ATOM 3113 C C . MET B 1 1 ? 46.531 60.281 -55.719 1 25.56 1 MET B C 1
ATOM 3115 O O . MET B 1 1 ? 47.188 60.688 -54.75 1 25.56 1 MET B O 1
ATOM 3119 N N . ASN B 1 2 ? 45.406 61.094 -55.938 1 26.12 2 ASN B N 1
ATOM 3120 C CA . ASN B 1 2 ? 44.594 62.062 -55.219 1 26.12 2 ASN B CA 1
ATOM 3121 C C . ASN B 1 2 ? 43.781 61.375 -54.125 1 26.12 2 ASN B C 1
ATOM 3123 O O . ASN B 1 2 ? 42.938 60.5 -54.406 1 26.12 2 ASN B O 1
ATOM 3127 N N . GLN B 1 3 ? 44.312 61.25 -52.875 1 27.95 3 GLN B N 1
ATOM 3128 C CA . GLN B 1 3 ? 44 60.688 -51.562 1 27.95 3 GLN B CA 1
ATOM 3129 C C . GLN B 1 3 ? 42.781 61.375 -50.938 1 27.95 3 GLN B C 1
ATOM 3131 O O . GLN B 1 3 ? 42.844 62.5 -50.469 1 27.95 3 GLN B O 1
ATOM 3136 N N . ILE B 1 4 ? 41.531 61.188 -51.562 1 27.23 4 ILE B N 1
ATOM 3137 C CA . ILE B 1 4 ? 40.312 61.844 -51.156 1 27.23 4 ILE B CA 1
ATOM 3138 C C . ILE B 1 4 ? 39.9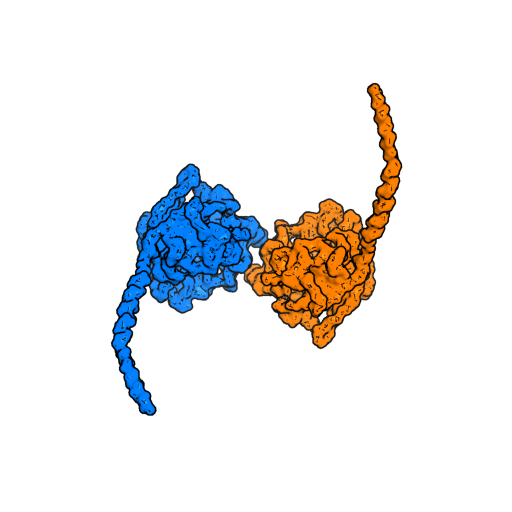38 61.406 -49.75 1 27.23 4 ILE B C 1
ATOM 3140 O O . ILE B 1 4 ? 39.781 60.219 -49.469 1 27.23 4 ILE B O 1
ATOM 3144 N N . LEU B 1 5 ? 40.25 62.188 -48.688 1 26.45 5 LEU B N 1
ATOM 3145 C CA . LEU B 1 5 ? 40.125 62.219 -47.219 1 26.45 5 LEU B CA 1
ATOM 3146 C C . LEU B 1 5 ? 38.656 62.281 -46.812 1 26.45 5 LEU B C 1
ATOM 3148 O O . LEU B 1 5 ? 38 63.281 -47.062 1 26.45 5 LEU B O 1
ATOM 3152 N N . MET B 1 6 ? 37.812 61.188 -47.094 1 26.16 6 MET B N 1
ATOM 3153 C CA . MET B 1 6 ? 36.375 61.312 -46.812 1 26.16 6 MET B CA 1
ATOM 3154 C C . MET B 1 6 ? 36.156 61.5 -45.312 1 26.16 6 MET B C 1
ATOM 3156 O O . MET B 1 6 ? 36.625 60.719 -44.5 1 26.16 6 MET B O 1
ATOM 3160 N N . LYS B 1 7 ? 35.75 62.688 -44.75 1 25.36 7 LYS B N 1
ATOM 3161 C CA . LYS B 1 7 ? 35.438 63.25 -43.438 1 25.36 7 LYS B CA 1
ATOM 3162 C C . LYS B 1 7 ? 34.219 62.562 -42.812 1 25.36 7 LYS B C 1
ATOM 3164 O O . LYS B 1 7 ? 33.094 62.719 -43.312 1 25.36 7 LYS B O 1
ATOM 3169 N N . ARG B 1 8 ? 34.344 61.281 -42.25 1 29.34 8 ARG B N 1
ATOM 3170 C CA . ARG B 1 8 ? 33.25 60.531 -41.625 1 29.34 8 ARG B CA 1
ATOM 3171 C C . ARG B 1 8 ? 32.625 61.312 -40.469 1 29.34 8 ARG B C 1
ATOM 3173 O O . ARG B 1 8 ? 33.312 61.719 -39.562 1 29.34 8 ARG B O 1
ATOM 3180 N N . ASN B 1 9 ? 31.531 62.094 -40.719 1 26.3 9 ASN B N 1
ATOM 3181 C CA . ASN B 1 9 ? 30.812 62.969 -39.812 1 26.3 9 ASN B CA 1
ATOM 3182 C C . ASN B 1 9 ? 30.375 62.219 -38.531 1 26.3 9 ASN B C 1
ATOM 3184 O O . ASN B 1 9 ? 29.734 61.156 -38.656 1 26.3 9 ASN B O 1
ATOM 3188 N N . PRO B 1 10 ? 30.969 62.406 -37.25 1 31.3 10 PRO B N 1
ATOM 3189 C CA . PRO B 1 10 ? 30.891 61.812 -35.938 1 31.3 10 PRO B CA 1
ATOM 3190 C C . PRO B 1 10 ? 29.516 61.938 -35.281 1 31.3 10 PRO B C 1
ATOM 3192 O O . PRO B 1 10 ? 29.281 61.438 -34.188 1 31.3 10 PRO B O 1
ATOM 3195 N N . ASN B 1 11 ? 28.594 62.781 -35.844 1 29.72 11 ASN B N 1
ATOM 3196 C CA . ASN B 1 11 ? 27.641 63.344 -34.875 1 29.72 11 ASN B CA 1
ATOM 3197 C C . ASN B 1 11 ? 26.594 62.312 -34.469 1 29.72 11 ASN B C 1
ATOM 3199 O O . ASN B 1 11 ? 25.656 62.625 -33.75 1 29.72 11 ASN B O 1
ATOM 3203 N N . LEU B 1 12 ? 26.344 61.219 -35.219 1 33.06 12 LEU B N 1
ATOM 3204 C CA . LEU B 1 12 ? 25.047 60.594 -35 1 33.06 12 LEU B CA 1
ATOM 3205 C C . LEU B 1 12 ? 25 59.875 -33.656 1 33.06 12 LEU B C 1
ATOM 3207 O O . LEU B 1 12 ? 24.031 59.188 -33.344 1 33.06 12 LEU B O 1
ATOM 3211 N N . PHE B 1 13 ? 26.016 60.031 -32.75 1 31.33 13 PHE B N 1
ATOM 3212 C CA . PHE B 1 13 ? 26.062 59.156 -31.578 1 31.33 13 PHE B CA 1
ATOM 3213 C C . PHE B 1 13 ? 25.016 59.562 -30.547 1 31.33 13 PHE B C 1
ATOM 3215 O O . PHE B 1 13 ? 24.781 58.844 -29.578 1 31.33 13 PHE B O 1
ATOM 3222 N N . LEU B 1 14 ? 24.547 60.844 -30.531 1 33.06 14 LEU B N 1
ATOM 3223 C CA . LEU B 1 14 ? 24.047 61.281 -29.234 1 33.06 14 LEU B CA 1
ATOM 3224 C C . LEU B 1 14 ? 22.641 60.719 -28.984 1 33.06 14 LEU B C 1
ATOM 3226 O O . LEU B 1 14 ? 22.203 60.625 -27.844 1 33.06 14 LEU B O 1
ATOM 3230 N N . VAL B 1 15 ? 21.844 60.5 -30.016 1 34.44 15 VAL B N 1
ATOM 3231 C CA . VAL B 1 15 ? 20.422 60.469 -29.703 1 34.44 15 VAL B CA 1
ATOM 3232 C C . VAL B 1 15 ? 20.078 59.156 -28.984 1 34.44 15 VAL B C 1
ATOM 3234 O O . VAL B 1 15 ? 18.984 59 -28.438 1 34.44 15 VAL B O 1
ATOM 3237 N N . PHE B 1 16 ? 20.922 58.125 -29.094 1 34.56 16 PHE B N 1
ATOM 3238 C CA . PHE B 1 16 ? 20.297 56.844 -28.703 1 34.56 16 PHE B CA 1
ATOM 3239 C C . PHE B 1 16 ? 20.25 56.719 -27.188 1 34.56 16 PHE B C 1
ATOM 3241 O O . PHE B 1 16 ? 19.812 55.688 -26.656 1 34.56 16 PHE B O 1
ATOM 3248 N N . SER B 1 17 ? 20.859 57.688 -26.406 1 32.75 17 SER B N 1
ATOM 3249 C CA . SER B 1 17 ? 21 57.375 -25 1 32.75 17 SER B CA 1
ATOM 3250 C C . SER B 1 17 ? 19.688 57.531 -24.25 1 32.75 17 SER B C 1
ATOM 3252 O O . SER B 1 17 ? 19.547 57.094 -23.109 1 32.75 17 SER B O 1
ATOM 3254 N N . ILE B 1 18 ? 18.797 58.375 -24.781 1 37.41 18 ILE B N 1
ATOM 3255 C CA . ILE B 1 18 ? 17.766 58.812 -23.828 1 37.41 18 ILE B CA 1
ATOM 3256 C C . ILE B 1 18 ? 16.734 57.719 -23.641 1 37.41 18 ILE B C 1
ATOM 3258 O O . ILE B 1 18 ? 15.961 57.75 -22.688 1 37.41 18 ILE B O 1
ATOM 3262 N N . VAL B 1 19 ? 16.562 56.844 -24.641 1 38.16 19 VAL B N 1
ATOM 3263 C CA . VAL B 1 19 ? 15.344 56.062 -24.516 1 38.16 19 VAL B CA 1
ATOM 3264 C C . VAL B 1 19 ? 15.531 55 -23.422 1 38.16 19 VAL B C 1
ATOM 3266 O O . VAL B 1 19 ? 14.578 54.312 -23.047 1 38.16 19 VAL B O 1
ATOM 3269 N N . PHE B 1 20 ? 16.797 54.75 -22.984 1 36.91 20 PHE B N 1
ATOM 3270 C CA . PHE B 1 20 ? 16.922 53.594 -22.109 1 36.91 20 PHE B CA 1
ATOM 3271 C C . PHE B 1 20 ? 16.359 53.906 -20.719 1 36.91 20 PHE B C 1
ATOM 3273 O O . PHE B 1 20 ? 16.25 53 -19.891 1 36.91 20 PHE B O 1
ATOM 3280 N N . LEU B 1 21 ? 16.297 55.219 -20.297 1 38.28 21 LEU B N 1
ATOM 3281 C CA . LEU B 1 21 ? 16.031 55.406 -18.875 1 38.28 21 LEU B CA 1
ATOM 3282 C C . LEU B 1 21 ? 14.555 55.156 -18.578 1 38.28 21 LEU B C 1
ATOM 3284 O O . LEU B 1 21 ? 14.172 55.031 -17.406 1 38.28 21 LEU B O 1
ATOM 3288 N N . ILE B 1 22 ? 13.656 55.344 -19.562 1 36.94 22 ILE B N 1
ATOM 3289 C CA . ILE B 1 22 ? 12.273 55.375 -19.094 1 36.94 22 ILE B CA 1
ATOM 3290 C C . ILE B 1 22 ? 11.789 53.969 -18.766 1 36.94 22 ILE B C 1
ATOM 3292 O O . ILE B 1 22 ? 10.812 53.812 -18.031 1 36.94 22 ILE B O 1
ATOM 3296 N N . CYS B 1 23 ? 12.312 52.938 -19.469 1 35.19 23 CYS B N 1
ATOM 3297 C CA . CYS B 1 23 ? 11.57 51.688 -19.266 1 35.19 23 CYS B CA 1
ATOM 3298 C C . CYS B 1 23 ? 11.844 51.094 -17.891 1 35.19 23 CYS B C 1
ATOM 3300 O O . CYS B 1 23 ? 11.398 50 -17.594 1 35.19 23 CYS B O 1
ATOM 3302 N N . GLN B 1 24 ? 12.836 51.656 -17.156 1 36.41 24 GLN B N 1
ATOM 3303 C CA . GLN B 1 24 ? 13.094 50.906 -15.922 1 36.41 24 GLN B CA 1
ATOM 3304 C C . GLN B 1 24 ? 11.953 51.125 -14.922 1 36.41 24 GLN B C 1
ATOM 3306 O O . GLN B 1 24 ? 11.883 50.406 -13.914 1 36.41 24 GLN B O 1
ATOM 3311 N N . SER B 1 25 ? 11.234 52.219 -15.039 1 37.66 25 SER B N 1
ATOM 3312 C CA . SER B 1 25 ? 10.406 52.531 -13.875 1 37.66 25 SER B CA 1
ATOM 3313 C C . SER B 1 25 ? 9.188 51.625 -13.805 1 37.66 25 SER B C 1
ATOM 3315 O O . SER B 1 25 ? 8.492 51.594 -12.789 1 37.66 25 SER B O 1
ATOM 3317 N N . LEU B 1 26 ? 8.75 51.125 -14.914 1 36.84 26 LEU B N 1
ATOM 3318 C CA . LEU B 1 26 ? 7.41 50.562 -14.812 1 36.84 26 LEU B CA 1
ATOM 3319 C C . LEU B 1 26 ? 7.441 49.219 -14.117 1 36.84 26 LEU B C 1
ATOM 3321 O O . LEU B 1 26 ? 6.395 48.688 -13.75 1 36.84 26 LEU B O 1
ATOM 3325 N N . TYR B 1 27 ? 8.555 48.594 -14.32 1 37.47 27 TYR B N 1
ATOM 3326 C CA . TYR B 1 27 ? 8.43 47.281 -13.688 1 37.47 27 TYR B CA 1
ATOM 3327 C C . TYR B 1 27 ? 8.547 47.406 -12.172 1 37.47 27 TYR B C 1
ATOM 3329 O O . TYR B 1 27 ? 8.891 46.406 -11.5 1 37.47 27 TYR B O 1
ATOM 3337 N N . GLY B 1 28 ? 8.734 48.594 -11.695 1 35.75 28 GLY B N 1
ATOM 3338 C CA . GLY B 1 28 ? 8.617 48.5 -10.25 1 35.75 28 GLY B CA 1
ATOM 3339 C C . GLY B 1 28 ? 7.312 47.875 -9.797 1 35.75 28 GLY B C 1
ATOM 3340 O O . GLY B 1 28 ? 6.312 48.562 -9.602 1 35.75 28 GLY B O 1
ATOM 3341 N N . GLN B 1 29 ? 6.875 46.812 -10.359 1 38.72 29 GLN B N 1
ATOM 3342 C CA . GLN B 1 29 ? 5.727 46.094 -9.805 1 38.72 29 GLN B CA 1
ATOM 3343 C C . GLN B 1 29 ? 5.699 46.188 -8.289 1 38.72 29 GLN B C 1
ATOM 3345 O O . GLN B 1 29 ? 6.719 46 -7.625 1 38.72 29 GLN B O 1
ATOM 3350 N N . ASP B 1 30 ? 4.742 46.906 -7.609 1 40.91 30 ASP B N 1
ATOM 3351 C CA . ASP B 1 30 ? 4.508 47.188 -6.195 1 40.91 30 ASP B CA 1
ATOM 3352 C C . ASP B 1 30 ? 4.773 45.969 -5.336 1 40.91 30 ASP B C 1
ATOM 3354 O O . ASP B 1 30 ? 4.031 44.969 -5.41 1 40.91 30 ASP B O 1
ATOM 3358 N N . LYS B 1 31 ? 5.953 45.625 -4.984 1 52.12 31 LYS B N 1
ATOM 3359 C CA . LYS B 1 31 ? 6.473 44.688 -3.994 1 52.12 31 LYS B CA 1
ATOM 3360 C C . LYS B 1 31 ? 5.551 44.594 -2.781 1 52.12 31 LYS B C 1
ATOM 3362 O O . LYS B 1 31 ? 5.75 43.75 -1.9 1 52.12 31 LYS B O 1
ATOM 3367 N N . ALA B 1 32 ? 4.457 45.406 -2.645 1 56.25 32 ALA B N 1
ATOM 3368 C CA . ALA B 1 32 ? 3.623 45.344 -1.446 1 56.25 32 ALA B CA 1
ATOM 3369 C C . ALA B 1 32 ? 2.268 44.719 -1.752 1 56.25 32 ALA B C 1
ATOM 3371 O O . ALA B 1 32 ? 1.361 44.719 -0.915 1 56.25 32 ALA B O 1
ATOM 3372 N N . ALA B 1 33 ? 1.977 44.25 -2.922 1 59.31 33 ALA B N 1
ATOM 3373 C CA . ALA B 1 33 ? 0.694 43.656 -3.299 1 59.31 33 ALA B CA 1
ATOM 3374 C C . ALA B 1 33 ? 0.348 42.469 -2.402 1 59.31 33 ALA B C 1
ATOM 3376 O O . ALA B 1 33 ? -0.828 42.188 -2.174 1 59.31 33 ALA B O 1
ATOM 3377 N N . PHE B 1 34 ? 1.401 41.812 -1.803 1 65.06 34 PHE B N 1
ATOM 3378 C CA . PHE B 1 34 ? 1.147 40.688 -0.931 1 65.06 34 PHE B CA 1
ATOM 3379 C C . PHE B 1 34 ? 0.498 41.125 0.373 1 65.06 34 PHE B C 1
ATOM 3381 O O . PHE B 1 34 ? -0.034 40.312 1.122 1 65.06 34 PHE B O 1
ATOM 3388 N N . LEU B 1 35 ? 0.452 42.375 0.53 1 68.25 35 LEU B N 1
ATOM 3389 C CA . LEU B 1 35 ? -0.161 42.875 1.745 1 68.25 35 LEU B CA 1
ATOM 3390 C C . LEU B 1 35 ? -1.648 43.156 1.533 1 68.25 35 LEU B C 1
ATOM 3392 O O . LEU B 1 35 ? -2.387 43.375 2.496 1 68.25 35 LEU B O 1
ATOM 3396 N N . ASN B 1 36 ? -2.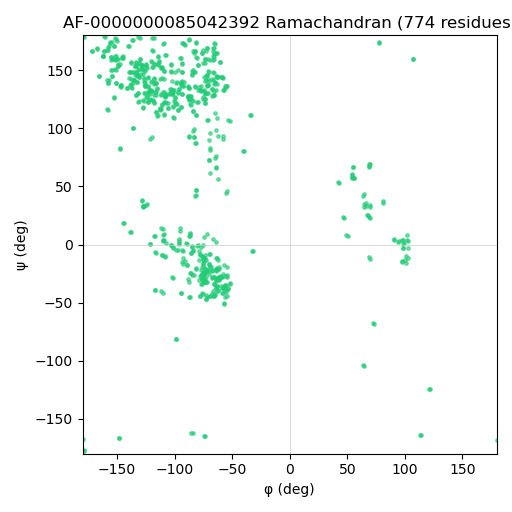051 43.125 0.26 1 73.25 36 ASN B N 1
ATOM 3397 C CA . ASN B 1 36 ? -3.479 43.312 0.019 1 73.25 36 ASN B CA 1
ATOM 3398 C C . ASN B 1 36 ? -4.281 42.094 0.449 1 73.25 36 ASN B C 1
ATOM 3400 O O . ASN B 1 36 ? -3.836 40.969 0.263 1 73.25 36 ASN B O 1
ATOM 3404 N N . PRO B 1 37 ? -5.395 42.469 1.111 1 75.69 37 PRO B N 1
ATOM 3405 C CA . PRO B 1 37 ? -6.199 41.281 1.491 1 75.69 37 PRO B CA 1
ATOM 3406 C C . PRO B 1 37 ? -6.566 40.406 0.298 1 75.69 37 PRO B C 1
ATOM 3408 O O . PRO B 1 37 ? -6.914 40.938 -0.769 1 75.69 37 PRO B O 1
ATOM 3411 N N . PRO B 1 38 ? -6.43 39.188 0.519 1 79.81 38 PRO B N 1
ATOM 3412 C CA . PRO B 1 38 ? -6.746 38.25 -0.558 1 79.81 38 PRO B CA 1
ATOM 3413 C C . PRO B 1 38 ? -8.242 38.156 -0.851 1 79.81 38 PRO B C 1
ATOM 3415 O O . PRO B 1 38 ? -9.062 38.5 -0.002 1 79.81 38 PRO B O 1
ATOM 3418 N N . LYS B 1 39 ? -8.508 37.719 -1.938 1 87.12 39 LYS B N 1
ATOM 3419 C CA . LYS B 1 39 ? -9.898 37.469 -2.307 1 87.12 39 LYS B CA 1
ATOM 3420 C C . LYS B 1 39 ? -10.344 36.094 -1.857 1 87.12 39 LYS B C 1
ATOM 3422 O O . LYS B 1 39 ? -9.641 35.094 -2.09 1 87.12 39 LYS B O 1
ATOM 3427 N N . VAL B 1 40 ? -11.422 36.031 -1.168 1 93.44 40 VAL B N 1
ATOM 3428 C CA . VAL B 1 40 ? -12.133 34.812 -0.845 1 93.44 40 VAL B CA 1
ATOM 3429 C C . VAL B 1 40 ? -13.273 34.594 -1.834 1 93.44 40 VAL B C 1
ATOM 3431 O O . VAL B 1 40 ? -14.211 35.406 -1.896 1 93.44 40 VAL B O 1
ATOM 3434 N N . ILE B 1 41 ? -13.203 33.531 -2.611 1 94.94 41 ILE B N 1
ATOM 3435 C CA . ILE B 1 41 ? -14.102 33.344 -3.742 1 94.94 41 ILE B CA 1
ATOM 3436 C C . ILE B 1 41 ? -14.977 32.094 -3.494 1 94.94 41 ILE B C 1
ATOM 3438 O O . ILE B 1 41 ? -14.484 30.969 -3.504 1 94.94 41 ILE B O 1
ATOM 3442 N N . PRO B 1 42 ? -16.266 32.344 -3.348 1 94.81 42 PRO B N 1
ATOM 3443 C CA . PRO B 1 42 ? -17.141 31.203 -3.186 1 94.81 42 PRO B CA 1
ATOM 3444 C C . PRO B 1 42 ? -17.203 30.328 -4.438 1 94.81 42 PRO B C 1
ATOM 3446 O O . PRO B 1 42 ? -16.906 30.797 -5.539 1 94.81 42 PRO B O 1
ATOM 3449 N N . VAL B 1 43 ? -17.609 29.125 -4.207 1 94.5 43 VAL B N 1
ATOM 3450 C CA . VAL B 1 43 ? -17.609 28.125 -5.273 1 94.5 43 VAL B CA 1
ATOM 3451 C C . VAL B 1 43 ? -18.438 28.641 -6.453 1 94.5 43 VAL B C 1
ATOM 3453 O O . VAL B 1 43 ? -18.109 28.359 -7.609 1 94.5 43 VAL B O 1
ATOM 3456 N N . SER B 1 44 ? -19.5 29.375 -6.289 1 94.06 44 SER B N 1
ATOM 3457 C CA . SER B 1 44 ? -20.375 29.906 -7.332 1 94.06 44 SER B CA 1
ATOM 3458 C C . SER B 1 44 ? -19.625 30.891 -8.227 1 94.06 44 SER B C 1
ATOM 3460 O O . SER B 1 44 ? -20.031 31.141 -9.359 1 94.06 44 SER B O 1
ATOM 3462 N N . ASP B 1 45 ? -18.562 31.422 -7.758 1 95.12 45 ASP B N 1
ATOM 3463 C CA . ASP B 1 45 ? -17.844 32.469 -8.484 1 95.12 45 ASP B CA 1
ATOM 3464 C C . ASP B 1 45 ? -16.484 31.953 -8.984 1 95.12 45 ASP B C 1
ATOM 3466 O O . ASP B 1 45 ? -15.617 32.75 -9.352 1 95.12 45 ASP B O 1
ATOM 3470 N N . TYR B 1 46 ? -16.297 30.641 -8.953 1 94.81 46 TYR B N 1
ATOM 3471 C CA . TYR B 1 46 ? -15.047 30.062 -9.445 1 94.81 46 TYR B CA 1
ATOM 3472 C C . TYR B 1 46 ? -14.766 30.484 -10.883 1 94.81 46 TYR B C 1
ATOM 3474 O O . TYR B 1 46 ? -15.68 30.531 -11.711 1 94.81 46 TYR B O 1
ATOM 3482 N N . GLU B 1 47 ? -13.594 30.828 -11.148 1 93.94 47 GLU B N 1
ATOM 3483 C CA . GLU B 1 47 ? -13.125 31.016 -12.516 1 93.94 47 GLU B CA 1
ATOM 3484 C C . GLU B 1 47 ? -12.617 29.703 -13.102 1 93.94 47 GLU B C 1
ATOM 3486 O O . GLU B 1 47 ? -12.492 28.703 -12.391 1 93.94 47 GLU B O 1
ATOM 3491 N N . ASP B 1 48 ? -12.242 29.766 -14.352 1 93.25 48 ASP B N 1
ATOM 3492 C CA . ASP B 1 48 ? -11.805 28.562 -15.055 1 93.25 48 ASP B CA 1
ATOM 3493 C C . ASP B 1 48 ? -10.609 27.922 -14.352 1 93.25 48 ASP B C 1
ATOM 3495 O O . ASP B 1 48 ? -10.539 26.688 -14.234 1 93.25 48 ASP B O 1
ATOM 3499 N N . TRP B 1 49 ? -9.742 28.672 -13.93 1 92.62 49 TRP B N 1
ATOM 3500 C CA . TRP B 1 49 ? -8.5 28.125 -13.391 1 92.62 49 TRP B CA 1
ATOM 3501 C C . TRP B 1 49 ? -8.703 27.594 -11.977 1 92.62 49 TRP B C 1
ATOM 3503 O O . TRP B 1 49 ? -7.809 26.984 -11.406 1 92.62 49 TRP B O 1
ATOM 3513 N N . HIS B 1 50 ? -9.883 27.859 -11.383 1 94.5 50 HIS B N 1
ATOM 3514 C CA . HIS B 1 50 ? -10.203 27.297 -10.078 1 94.5 50 HIS B CA 1
ATOM 3515 C C . HIS B 1 50 ? -10.875 25.938 -10.211 1 94.5 50 HIS B C 1
ATOM 3517 O O . HIS B 1 50 ? -10.992 25.188 -9.234 1 94.5 50 HIS B O 1
ATOM 3523 N N . GLN B 1 51 ? -11.383 25.656 -11.391 1 94.44 51 GLN B N 1
ATOM 3524 C CA . GLN B 1 51 ? -12.141 24.422 -11.609 1 94.44 51 GLN B CA 1
ATOM 3525 C C . GLN B 1 51 ? -11.25 23.203 -11.438 1 94.44 51 GLN B C 1
ATOM 3527 O O . GLN B 1 51 ? -10.102 23.188 -11.891 1 94.44 51 GLN B O 1
ATOM 3532 N N . ILE B 1 52 ? -11.828 22.188 -10.805 1 94.31 52 ILE B N 1
ATOM 3533 C CA . ILE B 1 52 ? -11.078 21 -10.438 1 94.31 52 ILE B CA 1
ATOM 3534 C C . ILE B 1 52 ? -10.461 20.375 -11.695 1 94.31 52 ILE B C 1
ATOM 3536 O O . ILE B 1 52 ? -9.32 19.891 -11.656 1 94.31 52 ILE B O 1
ATOM 3540 N N . GLU B 1 53 ? -11.117 20.375 -12.828 1 92 53 GLU B N 1
ATOM 3541 C CA . GLU B 1 53 ? -10.68 19.719 -14.062 1 92 53 GLU B CA 1
ATOM 3542 C C . GLU B 1 53 ? -9.438 20.391 -14.633 1 92 53 GLU B C 1
ATOM 3544 O O . GLU B 1 53 ? -8.719 19.797 -15.438 1 92 53 GLU B O 1
ATOM 3549 N N . ASN B 1 54 ? -9.234 21.625 -14.281 1 94.56 54 ASN B N 1
ATOM 3550 C CA . ASN B 1 54 ? -8.133 22.391 -14.859 1 94.56 54 ASN B CA 1
ATOM 3551 C C . ASN B 1 54 ? -6.91 22.391 -13.945 1 94.56 54 ASN B C 1
ATOM 3553 O O . ASN B 1 54 ? -5.859 22.922 -14.312 1 94.56 54 ASN B O 1
ATOM 3557 N N . ARG B 1 55 ? -7.02 21.828 -12.773 1 96.12 55 ARG B N 1
ATOM 3558 C CA . ARG B 1 55 ? -5.922 21.812 -11.812 1 96.12 55 ARG B CA 1
ATOM 3559 C C . ARG B 1 55 ? -4.824 20.844 -12.242 1 96.12 55 ARG B C 1
ATOM 3561 O O . ARG B 1 55 ? -5.113 19.766 -12.766 1 96.12 55 ARG B O 1
ATOM 3568 N N . LYS B 1 56 ? -3.582 21.266 -12.008 1 96.81 56 LYS B N 1
ATOM 3569 C CA . LYS B 1 56 ? -2.422 20.438 -12.32 1 96.81 56 LYS B CA 1
ATOM 3570 C C . LYS B 1 56 ? -1.577 20.172 -11.078 1 96.81 56 LYS B C 1
ATOM 3572 O O . LYS B 1 56 ? -0.561 19.484 -11.148 1 96.81 56 LYS B O 1
ATOM 3577 N N . PHE B 1 57 ? -2.074 20.734 -9.984 1 96.81 57 PHE B N 1
ATOM 3578 C CA . PHE B 1 57 ? -1.435 20.562 -8.68 1 96.81 57 PHE B CA 1
ATOM 3579 C C . PHE B 1 57 ? -2.471 20.562 -7.566 1 96.81 57 PHE B C 1
ATOM 3581 O O . PHE B 1 57 ? -3.391 21.375 -7.562 1 96.81 57 PHE B O 1
ATOM 3588 N N . SER B 1 58 ? -2.389 19.656 -6.57 1 98 58 SER B N 1
ATOM 3589 C CA . SER B 1 58 ? -3.162 19.641 -5.332 1 98 58 SER B CA 1
ATOM 3590 C C . SER B 1 58 ? -2.404 18.938 -4.215 1 98 58 SER B C 1
ATOM 3592 O O . SER B 1 58 ? -1.907 17.812 -4.402 1 98 58 SER B O 1
ATOM 3594 N N . GLY B 1 59 ? -2.264 19.625 -3.092 1 97.94 59 GLY B N 1
ATOM 3595 C CA . GLY B 1 59 ? -1.6 18.938 -1.995 1 97.94 59 GLY B CA 1
ATOM 3596 C C . GLY B 1 59 ? -1.49 19.781 -0.74 1 97.94 59 GLY B C 1
ATOM 3597 O O . GLY B 1 59 ? -2.039 20.891 -0.679 1 97.94 59 GLY B O 1
ATOM 3598 N N . ILE B 1 60 ? -0.904 19.188 0.298 1 98 60 ILE B N 1
ATOM 3599 C CA . ILE B 1 60 ? -0.597 19.828 1.571 1 98 60 ILE B CA 1
ATOM 3600 C C . ILE B 1 60 ? -1.892 20.141 2.322 1 98 60 ILE B C 1
ATOM 3602 O O . ILE B 1 60 ? -2.217 21.297 2.564 1 98 60 ILE B O 1
ATOM 3606 N N . SER B 1 61 ? -2.535 19.125 2.768 1 98.31 61 SER B N 1
ATOM 3607 C CA . SER B 1 61 ? -3.887 19.25 3.307 1 98.31 61 SER B CA 1
ATOM 3608 C C . SER B 1 61 ? -3.863 19.391 4.824 1 98.31 61 SER B C 1
ATOM 3610 O O . SER B 1 61 ? -2.857 19.094 5.469 1 98.31 61 SER B O 1
ATOM 3612 N N . SER B 1 62 ? -4.922 19.891 5.32 1 98.75 62 SER B N 1
ATOM 3613 C CA . SER B 1 62 ? -5.254 19.969 6.738 1 98.75 62 SER B CA 1
ATOM 3614 C C . SER B 1 62 ? -6.723 19.625 6.977 1 98.75 62 SER B C 1
ATOM 3616 O O . SER B 1 62 ? -7.543 19.719 6.066 1 98.75 62 SER B O 1
ATOM 3618 N N . LEU B 1 63 ? -7.016 19.203 8.211 1 98.69 63 LEU B N 1
ATOM 3619 C CA . LEU B 1 63 ? -8.359 18.734 8.555 1 98.69 63 LEU B CA 1
ATOM 3620 C C . LEU B 1 63 ? -8.781 19.266 9.922 1 98.69 63 LEU B C 1
ATOM 3622 O O . LEU B 1 63 ? -7.988 19.266 10.867 1 98.69 63 LEU B O 1
ATOM 3626 N N . ALA B 1 64 ? -9.961 19.719 10.008 1 98.31 64 ALA B N 1
ATOM 3627 C CA . ALA B 1 64 ? -10.57 20.109 11.281 1 98.31 64 ALA B CA 1
ATOM 3628 C C . ALA B 1 64 ? -12.031 19.672 11.344 1 98.31 64 ALA B C 1
ATOM 3630 O O . ALA B 1 64 ? -12.719 19.641 10.328 1 98.31 64 ALA B O 1
ATOM 3631 N N . ILE B 1 65 ? -12.477 19.359 12.555 1 97.31 65 ILE B N 1
ATOM 3632 C CA . ILE B 1 65 ? -13.828 18.812 12.734 1 97.31 65 ILE B CA 1
ATOM 3633 C C . ILE B 1 65 ? -14.57 19.641 13.789 1 97.31 65 ILE B C 1
ATOM 3635 O O . ILE B 1 65 ? -14.156 19.703 14.945 1 97.31 65 ILE B O 1
ATOM 3639 N N . GLN B 1 66 ? -15.633 20.25 13.375 1 94.94 66 GLN B N 1
ATOM 3640 C CA . GLN B 1 66 ? -16.578 20.859 14.297 1 94.94 66 GLN B CA 1
ATOM 3641 C C . GLN B 1 66 ? -17.625 19.859 14.766 1 94.94 66 GLN B C 1
ATOM 3643 O O . GLN B 1 66 ? -18.719 19.781 14.203 1 94.94 66 GLN B O 1
ATOM 3648 N N . GLU B 1 67 ? -17.344 19.266 15.805 1 90.88 67 GLU B N 1
ATOM 3649 C CA . GLU B 1 67 ? -18.172 18.141 16.234 1 90.88 67 GLU B CA 1
ATOM 3650 C C . GLU B 1 67 ? -19.578 18.594 16.578 1 90.88 67 GLU B C 1
ATOM 3652 O O . GLU B 1 67 ? -20.562 17.891 16.266 1 90.88 67 GLU B O 1
ATOM 3657 N N . ASP B 1 68 ? -19.703 19.703 17.297 1 88.81 68 ASP B N 1
ATOM 3658 C CA . ASP B 1 68 ? -21.016 20.172 17.75 1 88.81 68 ASP B CA 1
ATOM 3659 C C . ASP B 1 68 ? -21.922 20.484 16.562 1 88.81 68 ASP B C 1
ATOM 3661 O O . ASP B 1 68 ? -23.141 20.469 16.688 1 88.81 68 ASP B O 1
ATOM 3665 N N . LYS B 1 69 ? -21.297 20.672 15.422 1 88.94 69 LYS B N 1
ATOM 3666 C CA . LYS B 1 69 ? -22.062 21 14.219 1 88.94 69 LYS B CA 1
ATOM 3667 C C . LYS B 1 69 ? -22.078 19.812 13.25 1 88.94 69 LYS B C 1
ATOM 3669 O O . LYS B 1 69 ? -22.781 19.859 12.234 1 88.94 69 LYS B O 1
ATOM 3674 N N . GLY B 1 70 ? -21.25 18.812 13.539 1 90.56 70 GLY B N 1
ATOM 3675 C CA . GLY B 1 70 ? -21.141 17.672 12.648 1 90.56 70 GLY B CA 1
ATOM 3676 C C . GLY B 1 70 ? -20.469 18.016 11.32 1 90.56 70 GLY B C 1
ATOM 3677 O O . GLY B 1 70 ? -20.75 17.359 10.305 1 90.56 70 GLY B O 1
ATOM 3678 N N . GLU B 1 71 ? -19.703 19.031 11.258 1 94.75 71 GLU B N 1
ATOM 3679 C CA . GLU B 1 71 ? -19.078 19.516 10.023 1 94.75 71 GLU B CA 1
ATOM 3680 C C . GLU B 1 71 ? -17.578 19.234 10.008 1 94.75 71 GLU B C 1
ATOM 3682 O O . GLU B 1 71 ? -16.891 19.531 10.977 1 94.75 71 GLU B O 1
ATOM 3687 N N . PHE B 1 72 ? -17.141 18.578 8.922 1 97.19 72 PHE B N 1
ATOM 3688 C CA . PHE B 1 72 ? -15.719 18.391 8.648 1 97.19 72 PHE B CA 1
ATOM 3689 C C . PHE B 1 72 ? -15.211 19.438 7.664 1 97.19 72 PHE B C 1
ATOM 3691 O O . PHE B 1 72 ? -15.906 19.781 6.703 1 97.19 72 PHE B O 1
ATOM 3698 N N . TRP B 1 73 ? -14.023 19.938 7.914 1 97.88 73 TRP B N 1
ATOM 3699 C CA . TRP B 1 73 ? -13.367 20.891 7.02 1 97.88 73 TRP B CA 1
ATOM 3700 C C . TRP B 1 73 ? -12.008 20.359 6.57 1 97.88 73 TRP B C 1
ATOM 3702 O O . TRP B 1 73 ? -11.234 19.844 7.383 1 97.88 73 TRP B O 1
ATOM 3712 N N . ALA B 1 74 ? -11.781 20.422 5.32 1 98.75 74 ALA B N 1
ATOM 3713 C CA . ALA B 1 74 ? -10.453 20.156 4.766 1 98.75 74 ALA B CA 1
ATOM 3714 C C . ALA B 1 74 ? -9.977 21.312 3.896 1 98.75 74 ALA B C 1
ATOM 3716 O O . ALA B 1 74 ? -10.758 21.906 3.152 1 98.75 74 ALA B O 1
ATOM 3717 N N . VAL B 1 75 ? -8.727 21.641 4.004 1 98.75 75 VAL B N 1
ATOM 3718 C CA . VAL B 1 75 ? -8.102 22.641 3.141 1 98.75 75 VAL B CA 1
ATOM 3719 C C . VAL B 1 75 ? -6.863 22.047 2.479 1 98.75 75 VAL B C 1
ATOM 3721 O O . VAL B 1 75 ? -6.227 21.141 3.029 1 98.75 75 VAL B O 1
ATOM 3724 N N . TRP B 1 76 ? -6.574 22.5 1.34 1 98.62 76 TRP B N 1
ATOM 3725 C CA . TRP B 1 76 ? -5.328 22.25 0.62 1 98.62 76 TRP B CA 1
ATOM 3726 C C . TRP B 1 76 ? -5.062 23.359 -0.395 1 98.62 76 TRP B C 1
ATOM 3728 O O . TRP B 1 76 ? -5.805 24.344 -0.464 1 98.62 76 TRP B O 1
ATOM 3738 N N . TYR B 1 77 ? -3.951 23.344 -1.009 1 97.38 77 TYR B N 1
ATOM 3739 C CA . TYR B 1 77 ? -3.832 24.312 -2.098 1 97.38 77 TYR B CA 1
ATOM 3740 C C . TYR B 1 77 ? -3.641 23.594 -3.434 1 97.38 77 TYR B C 1
ATOM 3742 O O . TYR B 1 77 ? -3.26 22.422 -3.473 1 97.38 77 TYR B O 1
ATOM 3750 N N . ALA B 1 78 ? -4.031 24.312 -4.461 1 97.19 78 ALA B N 1
ATOM 3751 C CA . ALA B 1 78 ? -4.062 23.812 -5.836 1 97.19 78 ALA B CA 1
ATOM 3752 C C . ALA B 1 78 ? -3.521 24.859 -6.805 1 97.19 78 ALA B C 1
ATOM 3754 O O . ALA B 1 78 ? -3.098 25.938 -6.387 1 97.19 78 ALA B O 1
ATOM 3755 N N . GLY B 1 79 ? -3.436 24.469 -8.078 1 95.5 79 GLY B N 1
ATOM 3756 C CA . GLY B 1 79 ? -2.979 25.391 -9.102 1 95.5 79 GLY B CA 1
ATOM 3757 C C . GLY B 1 79 ? -3.127 24.844 -10.508 1 95.5 79 GLY B C 1
ATOM 3758 O O . GLY B 1 79 ? -3.285 23.641 -10.695 1 95.5 79 GLY B O 1
ATOM 3759 N N . ILE B 1 80 ? -3 25.719 -11.477 1 94.31 80 ILE B N 1
ATOM 3760 C CA . ILE B 1 80 ? -3.189 25.344 -12.875 1 94.31 80 ILE B CA 1
ATOM 3761 C C . ILE B 1 80 ? -1.846 24.969 -13.5 1 94.31 80 ILE B C 1
ATOM 3763 O O . ILE B 1 80 ? -1.783 24.562 -14.664 1 94.31 80 ILE B O 1
ATOM 3767 N N . SER B 1 81 ? -0.815 25.125 -12.773 1 94 81 SER B N 1
ATOM 3768 C CA . SER B 1 81 ? 0.5 24.609 -13.141 1 94 81 SER B CA 1
ATOM 3769 C C . SER B 1 81 ? 0.905 23.438 -12.25 1 94 81 SER B C 1
ATOM 3771 O O . SER B 1 81 ? 0.472 23.359 -11.094 1 94 81 SER B O 1
ATOM 3773 N N . PRO B 1 82 ? 1.666 22.547 -12.789 1 95.38 82 PRO B N 1
ATOM 3774 C CA . PRO B 1 82 ? 2.088 21.391 -11.984 1 95.38 82 PRO B CA 1
ATOM 3775 C C . PRO B 1 82 ? 3.268 21.719 -11.07 1 95.38 82 PRO B C 1
ATOM 3777 O O . PRO B 1 82 ? 4.242 20.969 -11.023 1 95.38 82 PRO B O 1
ATOM 3780 N N . ASP B 1 83 ? 3.152 22.859 -10.367 1 92.31 83 ASP B N 1
ATOM 3781 C CA . ASP B 1 83 ? 4.27 23.344 -9.555 1 92.31 83 ASP B CA 1
ATOM 3782 C C . ASP B 1 83 ? 3.77 24.156 -8.359 1 92.31 83 ASP B C 1
ATOM 3784 O O . ASP B 1 83 ? 2.611 24.578 -8.328 1 92.31 83 ASP B O 1
ATOM 3788 N N . GLU B 1 84 ? 4.645 24.312 -7.391 1 92 84 GLU B N 1
ATOM 3789 C CA . GLU B 1 84 ? 4.457 25.297 -6.336 1 92 84 GLU B CA 1
ATOM 3790 C C . GLU B 1 84 ? 4.934 26.672 -6.785 1 92 84 GLU B C 1
ATOM 3792 O O . GLU B 1 84 ? 6.102 27.031 -6.609 1 92 84 GLU B O 1
ATOM 3797 N N . ASP B 1 85 ? 3.977 27.453 -7.328 1 91 85 ASP B N 1
ATOM 3798 C CA . ASP B 1 85 ? 4.34 28.734 -7.926 1 91 85 ASP B CA 1
ATOM 3799 C C . ASP B 1 85 ? 3.209 29.75 -7.773 1 91 85 ASP B C 1
ATOM 3801 O O . ASP B 1 85 ? 2.326 29.578 -6.93 1 91 85 ASP B O 1
ATOM 3805 N N . GLU B 1 86 ? 3.336 30.797 -8.5 1 89.12 86 GLU B N 1
ATOM 3806 C CA . GLU B 1 86 ? 2.443 31.938 -8.359 1 89.12 86 GLU B CA 1
ATOM 3807 C C . GLU B 1 86 ? 1.003 31.562 -8.688 1 89.12 86 GLU B C 1
ATOM 3809 O O . GLU B 1 86 ? 0.073 32.312 -8.383 1 89.12 86 GLU B O 1
ATOM 3814 N N . ASN B 1 87 ? 0.792 30.391 -9.305 1 91.12 87 ASN B N 1
ATOM 3815 C CA . ASN B 1 87 ? -0.545 29.984 -9.719 1 91.12 87 ASN B CA 1
ATOM 3816 C C . ASN B 1 87 ? -1.278 29.266 -8.586 1 91.12 87 ASN B C 1
ATOM 3818 O O . ASN B 1 87 ? -2.414 28.812 -8.766 1 91.12 87 ASN B O 1
ATOM 3822 N N . ASN B 1 88 ? -0.727 29.25 -7.449 1 94.5 88 ASN B N 1
ATOM 3823 C CA . ASN B 1 88 ? -1.332 28.484 -6.355 1 94.5 88 ASN B CA 1
ATOM 3824 C C . ASN B 1 88 ? -2.4 29.297 -5.633 1 94.5 88 ASN B C 1
ATOM 3826 O O . ASN B 1 88 ? -2.264 30.516 -5.484 1 94.5 88 ASN B O 1
ATOM 3830 N N . TYR B 1 89 ? -3.402 28.594 -5.18 1 96 89 TYR B N 1
ATOM 3831 C CA . TYR B 1 89 ? -4.469 29.125 -4.336 1 96 89 TYR B CA 1
ATOM 3832 C C . TYR B 1 89 ? -4.938 28.078 -3.332 1 96 89 TYR B C 1
ATOM 3834 O O . TYR B 1 89 ? -4.684 26.891 -3.504 1 96 89 TYR B O 1
ATOM 3842 N N . VAL B 1 90 ? -5.598 28.516 -2.322 1 97.75 90 VAL B N 1
ATOM 3843 C CA . VAL B 1 90 ? -6.07 27.625 -1.267 1 97.75 90 VAL B CA 1
ATOM 3844 C C . VAL B 1 90 ? -7.496 27.188 -1.569 1 97.75 90 VAL B C 1
ATOM 3846 O O . VAL B 1 90 ? -8.328 27.984 -2.01 1 97.75 90 VAL B O 1
ATOM 3849 N N . VAL B 1 91 ? -7.789 25.922 -1.297 1 98.44 91 VAL B N 1
ATOM 3850 C CA . VAL B 1 91 ? -9.109 25.328 -1.476 1 98.44 91 VAL B CA 1
ATOM 3851 C C . VAL B 1 91 ? -9.672 24.906 -0.122 1 98.44 91 VAL B C 1
ATOM 3853 O O . VAL B 1 91 ? -8.953 24.312 0.694 1 98.44 91 VAL B O 1
ATOM 3856 N N . LEU B 1 92 ? -10.906 25.219 0.099 1 98.31 92 LEU B N 1
ATOM 3857 C CA . LEU B 1 92 ? -11.625 24.766 1.284 1 98.31 92 LEU B CA 1
ATOM 3858 C C . LEU B 1 92 ? -12.805 23.891 0.897 1 98.31 92 LEU B C 1
ATOM 3860 O O . LEU B 1 92 ? -13.602 24.25 0.033 1 98.31 92 LEU B O 1
ATOM 3864 N N . SER B 1 93 ? -12.883 22.734 1.506 1 98 93 SER B N 1
ATOM 3865 C CA . SER B 1 93 ? -13.977 21.781 1.312 1 98 93 SER B CA 1
ATOM 3866 C C . SER B 1 93 ? -14.625 21.406 2.641 1 98 93 SER B C 1
ATOM 3868 O O . SER B 1 93 ? -13.992 21.5 3.693 1 98 93 SER B O 1
ATOM 3870 N N . SER B 1 94 ? -15.859 21.016 2.549 1 96.31 94 SER B N 1
ATOM 3871 C CA . SER B 1 94 ? -16.578 20.625 3.758 1 96.31 94 SER B CA 1
ATOM 3872 C C . SER B 1 94 ? -17.344 19.312 3.547 1 96.31 94 SER B C 1
ATOM 3874 O O . SER B 1 94 ? -17.609 18.922 2.408 1 96.31 94 SER B O 1
ATOM 3876 N N . SER B 1 95 ? -17.578 18.578 4.57 1 95.88 95 SER B N 1
ATOM 3877 C CA . SER B 1 95 ? -18.375 17.359 4.621 1 95.88 95 SER B CA 1
ATOM 3878 C C . SER B 1 95 ? -19.344 17.391 5.801 1 95.88 95 SER B C 1
ATOM 3880 O O . SER B 1 95 ? -18.969 17.781 6.906 1 95.88 95 SER B O 1
ATOM 3882 N N . THR B 1 96 ? -20.578 16.906 5.598 1 93.5 96 THR B N 1
ATOM 3883 C CA . THR B 1 96 ? -21.578 16.844 6.66 1 93.5 96 THR B CA 1
ATOM 3884 C C . THR B 1 96 ? -21.984 15.398 6.945 1 93.5 96 THR B C 1
ATOM 3886 O O . THR B 1 96 ? -22.969 15.156 7.633 1 93.5 96 THR B O 1
ATOM 3889 N N . ASP B 1 97 ? -21.328 14.492 6.355 1 94.69 97 ASP B N 1
ATOM 3890 C CA . ASP B 1 97 ? -21.625 13.078 6.527 1 94.69 97 ASP B CA 1
ATOM 3891 C C . ASP B 1 97 ? -20.406 12.305 6.996 1 94.69 97 ASP B C 1
ATOM 3893 O O . ASP B 1 97 ? -20.141 11.195 6.523 1 94.69 97 ASP B O 1
ATOM 3897 N N . LYS B 1 98 ? -19.594 13 7.832 1 93.62 98 LYS B N 1
ATOM 3898 C CA . LYS B 1 98 ? -18.406 12.422 8.477 1 93.62 98 LYS B CA 1
ATOM 3899 C C . LYS B 1 98 ? -17.359 12.023 7.449 1 93.62 98 LYS B C 1
ATOM 3901 O O . LYS B 1 98 ? -16.719 10.984 7.582 1 93.62 98 LYS B O 1
ATOM 3906 N N . GLY B 1 99 ? -17.266 12.773 6.434 1 94.69 99 GLY B N 1
ATOM 3907 C CA . GLY B 1 99 ? -16.188 12.617 5.469 1 94.69 99 GLY B CA 1
ATOM 3908 C C . GLY B 1 99 ? -16.531 11.68 4.332 1 94.69 99 GLY B C 1
ATOM 3909 O O . GLY B 1 99 ? -15.695 11.391 3.473 1 94.69 99 GLY B O 1
ATOM 3910 N N . GLU B 1 100 ? -17.734 11.156 4.219 1 90.62 100 GLU B N 1
ATOM 3911 C CA . GLU B 1 100 ? -18.141 10.281 3.127 1 90.62 100 GLU B CA 1
ATOM 3912 C C . GLU B 1 100 ? -18.172 11.031 1.8 1 90.62 100 GLU B C 1
ATOM 3914 O O . GLU B 1 100 ? -17.812 10.477 0.757 1 90.62 100 GLU B O 1
ATOM 3919 N N . THR B 1 101 ? -18.734 12.25 1.848 1 92.44 101 THR B N 1
ATOM 3920 C CA . THR B 1 101 ? -18.734 13.117 0.674 1 92.44 101 THR B CA 1
ATOM 3921 C C . THR B 1 101 ? -18.25 14.516 1.03 1 92.44 101 THR B C 1
ATOM 3923 O O . THR B 1 101 ? -18.391 14.961 2.174 1 92.44 101 THR B O 1
ATOM 3926 N N . TRP B 1 102 ? -17.672 15.133 0.045 1 95.06 102 TRP B N 1
ATOM 3927 C CA . TRP B 1 102 ? -17.078 16.453 0.25 1 95.06 102 TRP B CA 1
ATOM 3928 C C . TRP B 1 102 ? -17.5 17.406 -0.852 1 95.06 102 TRP B C 1
ATOM 3930 O O . TRP B 1 102 ? -17.719 17 -1.997 1 95.06 102 TRP B O 1
ATOM 3940 N N . LYS B 1 103 ? -17.641 18.625 -0.485 1 93.94 103 LYS B N 1
ATOM 3941 C CA . LYS B 1 103 ? -17.938 19.688 -1.433 1 93.94 103 LYS B CA 1
ATOM 3942 C C . LYS B 1 103 ? -17.047 20.906 -1.197 1 93.94 103 LYS B C 1
ATOM 3944 O O . LYS B 1 103 ? -16.891 21.344 -0.061 1 93.94 103 LYS B O 1
ATOM 3949 N N . GLU B 1 104 ? -16.438 21.328 -2.25 1 96.12 104 GLU B N 1
ATOM 3950 C CA . GLU B 1 104 ? -15.68 22.578 -2.135 1 96.12 104 GLU B CA 1
ATOM 3951 C C . GLU B 1 104 ? -16.609 23.75 -1.805 1 96.12 104 GLU B C 1
ATOM 3953 O O . GLU B 1 104 ? -17.719 23.844 -2.32 1 96.12 104 GLU B O 1
ATOM 3958 N N . THR B 1 105 ? -16.125 24.672 -1.016 1 95.94 105 THR B N 1
ATOM 3959 C CA . THR B 1 105 ? -16.953 25.781 -0.57 1 95.94 105 THR B CA 1
ATOM 3960 C C . THR B 1 105 ? -16.391 27.109 -1.082 1 95.94 105 THR B C 1
ATOM 3962 O O . THR B 1 105 ? -17.156 28 -1.46 1 95.94 105 THR B O 1
ATOM 3965 N N . LEU B 1 106 ? -15.156 27.266 -1.095 1 96.69 106 LEU B N 1
ATOM 3966 C CA . LEU B 1 106 ? -14.523 28.484 -1.567 1 96.69 106 LEU B CA 1
ATOM 3967 C C . LEU B 1 106 ? -13.055 28.25 -1.895 1 96.69 106 LEU B C 1
ATOM 3969 O O . LEU B 1 106 ? -12.5 27.188 -1.562 1 96.69 106 LEU B O 1
ATOM 3973 N N . VAL B 1 107 ? -12.438 29.188 -2.574 1 97.5 107 VAL B N 1
ATOM 3974 C CA . VAL B 1 107 ? -10.992 29.266 -2.725 1 97.5 107 VAL B CA 1
ATOM 3975 C C . VAL B 1 107 ? -10.484 30.625 -2.25 1 97.5 107 VAL B C 1
ATOM 3977 O O . VAL B 1 107 ? -11.242 31.594 -2.217 1 97.5 107 VAL B O 1
ATOM 3980 N N . ILE B 1 108 ? -9.305 30.641 -1.82 1 96.62 108 ILE B N 1
ATOM 3981 C CA . ILE B 1 108 ? -8.602 31.875 -1.511 1 96.62 108 ILE B CA 1
ATOM 3982 C C . ILE B 1 108 ? -7.508 32.125 -2.549 1 96.62 108 ILE B C 1
ATOM 3984 O O . ILE B 1 108 ? -6.516 31.391 -2.604 1 96.62 108 ILE B O 1
ATOM 3988 N N . ASP B 1 109 ? -7.66 33.094 -3.311 1 93.75 109 ASP B N 1
ATOM 3989 C CA . ASP B 1 109 ? -6.77 33.438 -4.414 1 93.75 109 ASP B CA 1
ATOM 3990 C C . ASP B 1 109 ? -6.488 34.938 -4.441 1 93.75 109 ASP B C 1
ATOM 3992 O O . ASP B 1 109 ? -7.305 35.719 -4.938 1 93.75 109 ASP B O 1
ATOM 3996 N N . PRO B 1 110 ? -5.383 35.312 -3.955 1 86.31 110 PRO B N 1
ATOM 3997 C CA . PRO B 1 110 ? -5.137 36.75 -3.756 1 86.31 110 PRO B CA 1
ATOM 3998 C C . PRO B 1 110 ? -5.16 37.531 -5.062 1 86.31 110 PRO B C 1
ATOM 4000 O O . PRO B 1 110 ? -5.602 38.688 -5.086 1 86.31 110 PRO B O 1
ATOM 4003 N N . ASP B 1 111 ? -4.625 37.031 -6.113 1 80.12 111 ASP B N 1
ATOM 4004 C CA . ASP B 1 111 ? -4.562 37.969 -7.238 1 80.12 111 ASP B CA 1
ATOM 4005 C C . ASP B 1 111 ? -4.785 37.25 -8.562 1 80.12 111 ASP B C 1
ATOM 4007 O O . ASP B 1 111 ? -4.402 37.75 -9.625 1 80.12 111 ASP B O 1
ATOM 4011 N N . GLY B 1 112 ? -5.367 36.031 -8.445 1 78.12 112 GLY B N 1
ATOM 4012 C CA . GLY B 1 112 ? -5.672 35.281 -9.664 1 78.12 112 GLY B CA 1
ATOM 4013 C C . GLY B 1 112 ? -4.438 34.906 -10.453 1 78.12 112 GLY B C 1
ATOM 4014 O O . GLY B 1 112 ? -3.652 34.062 -10 1 78.12 112 GLY B O 1
ATOM 4015 N N . GLY B 1 113 ? -4.168 35.562 -11.492 1 74.06 113 GLY B N 1
ATOM 4016 C CA . GLY B 1 113 ? -3.029 35.281 -12.359 1 74.06 113 GLY B CA 1
ATOM 4017 C C . GLY B 1 113 ? -1.813 36.125 -12.031 1 74.06 113 GLY B C 1
ATOM 4018 O O . GLY B 1 113 ? -0.846 36.156 -12.797 1 74.06 113 GLY B O 1
ATOM 4019 N N . GLY B 1 114 ? -1.887 36.75 -10.938 1 79.5 114 GLY B N 1
ATOM 4020 C CA . GLY B 1 114 ? -0.773 37.594 -10.547 1 79.5 114 GLY B CA 1
ATOM 4021 C C . GLY B 1 114 ? 0.346 36.812 -9.859 1 79.5 114 GLY B C 1
ATOM 4022 O O . GLY B 1 114 ? 0.448 35.594 -10 1 79.5 114 GLY B O 1
ATOM 4023 N N . MET B 1 115 ? 1.234 37.594 -9.133 1 83.38 115 MET B N 1
ATOM 4024 C CA . MET B 1 115 ? 2.467 37.031 -8.602 1 83.38 115 MET B CA 1
ATOM 4025 C C . MET B 1 115 ? 2.268 36.531 -7.164 1 83.38 115 MET B C 1
ATOM 4027 O O . MET B 1 115 ? 3.109 35.812 -6.621 1 83.38 115 MET B O 1
ATOM 4031 N N . VAL B 1 116 ? 1.175 37 -6.566 1 87.62 116 VAL B N 1
ATOM 4032 C CA . VAL B 1 116 ? 0.958 36.656 -5.16 1 87.62 116 VAL B CA 1
ATOM 4033 C C . VAL B 1 116 ? 0.216 35.344 -5.059 1 87.62 116 VAL B C 1
ATOM 4035 O O . VAL B 1 116 ? -0.862 35.156 -5.633 1 87.62 116 VAL B O 1
ATOM 4038 N N . ARG B 1 117 ? 0.769 34.406 -4.336 1 90.38 117 ARG B N 1
ATOM 4039 C CA . ARG B 1 117 ? 0.114 33.094 -4.18 1 90.38 117 ARG B CA 1
ATOM 4040 C C . ARG B 1 117 ? -0.374 32.906 -2.748 1 90.38 117 ARG B C 1
ATOM 4042 O O . ARG B 1 117 ? 0.151 33.5 -1.816 1 90.38 117 ARG B O 1
ATOM 4049 N N . ALA B 1 118 ? -1.39 32.125 -2.578 1 94 118 ALA B N 1
ATOM 4050 C CA . ALA B 1 118 ? -1.836 31.578 -1.307 1 94 118 ALA B CA 1
ATOM 4051 C C . ALA B 1 118 ? -1.513 30.094 -1.221 1 94 118 ALA B C 1
ATOM 4053 O O . ALA B 1 118 ? -1.786 29.328 -2.156 1 94 118 ALA B O 1
ATOM 4054 N N . PHE B 1 119 ? -0.897 29.719 -0.148 1 94.25 119 PHE B N 1
ATOM 4055 C CA . PHE B 1 119 ? -0.409 28.344 -0.068 1 94.25 119 PHE B CA 1
ATOM 4056 C C . PHE B 1 119 ? -0.222 27.922 1.383 1 94.25 119 PHE B C 1
ATOM 4058 O O . PHE B 1 119 ? -0.413 28.734 2.299 1 94.25 119 PHE B O 1
ATOM 4065 N N . ASP B 1 120 ? 0.028 26.625 1.621 1 96 120 ASP B N 1
ATOM 4066 C CA . ASP B 1 120 ? 0.336 26.016 2.906 1 96 120 ASP B CA 1
ATOM 4067 C C . ASP B 1 120 ? -0.738 26.344 3.943 1 96 120 ASP B C 1
ATOM 4069 O O . ASP B 1 120 ? -0.432 26.844 5.023 1 96 120 ASP B O 1
ATOM 4073 N N . PRO B 1 121 ? -1.939 25.938 3.637 1 98.06 121 PRO B N 1
ATOM 4074 C CA . PRO B 1 121 ? -3.031 26.281 4.551 1 98.06 121 PRO B CA 1
ATOM 4075 C C . PRO B 1 121 ? -3.107 25.344 5.754 1 98.06 121 PRO B C 1
ATOM 4077 O O . PRO B 1 121 ? -2.52 24.266 5.738 1 98.06 121 PRO B O 1
ATOM 4080 N N . GLU B 1 122 ? -3.766 25.812 6.746 1 98.56 122 GLU B N 1
ATOM 4081 C CA . GLU B 1 122 ? -4.137 25.078 7.949 1 98.56 122 GLU B CA 1
ATOM 4082 C C . GLU B 1 122 ? -5.566 25.391 8.375 1 98.56 122 GLU B C 1
ATOM 4084 O O . GLU B 1 122 ? -6 26.547 8.281 1 98.56 122 GLU B O 1
ATOM 4089 N N . VAL B 1 123 ? -6.305 24.375 8.773 1 98.56 123 VAL B N 1
ATOM 4090 C CA . VAL B 1 123 ? -7.645 24.594 9.305 1 98.56 123 VAL B CA 1
ATOM 4091 C C . VAL B 1 123 ? -7.727 24.062 10.734 1 98.56 123 VAL B C 1
ATOM 4093 O O . VAL B 1 123 ? -7.16 23.016 11.047 1 98.56 123 VAL B O 1
ATOM 4096 N N . TRP B 1 124 ? -8.43 24.828 11.594 1 98.25 124 TRP B N 1
ATOM 4097 C CA . TRP B 1 124 ? -8.422 24.578 13.031 1 98.25 124 TRP B CA 1
ATOM 4098 C C . TRP B 1 124 ? -9.734 25.031 13.672 1 98.25 124 TRP B C 1
ATOM 4100 O O . TRP B 1 124 ? -10.297 26.062 13.289 1 98.25 124 TRP B O 1
ATOM 4110 N N . VAL B 1 125 ? -10.203 24.234 14.57 1 97 125 VAL B N 1
ATOM 4111 C CA . VAL B 1 125 ? -11.344 24.641 15.391 1 97 125 VAL B CA 1
ATOM 4112 C C . VAL B 1 125 ? -10.852 25.125 16.75 1 97 125 VAL B C 1
ATOM 4114 O O . VAL B 1 125 ? -10.227 24.359 17.5 1 97 125 VAL B O 1
ATOM 4117 N N . ASP B 1 126 ? -11.188 26.328 17.078 1 96.5 126 ASP B N 1
ATOM 4118 C CA . ASP B 1 126 ? -10.719 26.875 18.344 1 96.5 126 ASP B CA 1
ATOM 4119 C C . ASP B 1 126 ? -11.602 26.391 19.5 1 96.5 126 ASP B C 1
ATOM 4121 O O . ASP B 1 126 ? -12.625 25.734 19.281 1 96.5 126 ASP B O 1
ATOM 4125 N N . PRO B 1 127 ? -11.203 26.734 20.75 1 94.19 127 PRO B N 1
ATOM 4126 C CA . PRO B 1 127 ? -11.945 26.234 21.922 1 94.19 127 PRO B CA 1
ATOM 4127 C C . PRO B 1 127 ? -13.383 26.75 21.969 1 94.19 127 PRO B C 1
ATOM 4129 O O . PRO B 1 127 ? -14.234 26.156 22.625 1 94.19 127 PRO B O 1
ATOM 4132 N N . SER B 1 128 ? -13.672 27.844 21.328 1 92.5 128 SER B N 1
ATOM 4133 C CA . SER B 1 128 ? -15.023 28.391 21.344 1 92.5 128 SER B CA 1
ATOM 4134 C C . SER B 1 128 ? -15.891 27.766 20.25 1 92.5 128 SER B C 1
ATOM 4136 O O . SER B 1 128 ? -17.078 28.047 20.172 1 92.5 128 SER B O 1
ATOM 4138 N N . GLY B 1 129 ? -15.242 26.969 19.391 1 92.75 129 GLY B N 1
ATOM 4139 C CA . GLY B 1 129 ? -15.984 26.25 18.359 1 92.75 129 GLY B CA 1
ATOM 4140 C C . GLY B 1 129 ? -15.961 26.938 17.016 1 92.75 129 GLY B C 1
ATOM 4141 O O . GLY B 1 129 ? -16.594 26.469 16.062 1 92.75 129 GLY B O 1
ATOM 4142 N N . LYS B 1 130 ? -15.266 27.984 16.891 1 94.88 130 LYS B N 1
ATOM 4143 C CA . LYS B 1 130 ? -15.133 28.656 15.602 1 94.88 130 LYS B CA 1
ATOM 4144 C C . LYS B 1 130 ? -14.07 28 14.742 1 94.88 130 LYS B C 1
ATOM 4146 O O . LYS B 1 130 ? -13.078 27.484 15.258 1 94.88 130 LYS B O 1
ATOM 4151 N N . VAL B 1 131 ? -14.281 28.047 13.453 1 96.88 131 VAL B N 1
ATOM 4152 C CA . VAL B 1 131 ? -13.328 27.438 12.547 1 96.88 131 VAL B CA 1
ATOM 4153 C C . VAL B 1 131 ? -12.406 28.5 11.961 1 96.88 131 VAL B C 1
ATOM 4155 O O . VAL B 1 131 ? -12.883 29.531 11.461 1 96.88 131 VAL B O 1
ATOM 4158 N N . TRP B 1 132 ? -11.102 28.281 12.094 1 97.94 132 TRP B N 1
ATOM 4159 C CA . TRP B 1 132 ? -10.086 29.141 11.508 1 97.94 132 TRP B CA 1
ATOM 4160 C C . TRP B 1 132 ? -9.484 28.5 10.258 1 97.94 132 TRP B C 1
ATOM 4162 O O . TRP B 1 132 ? -9.18 27.312 10.25 1 97.94 132 TRP B O 1
ATOM 4172 N N . VAL B 1 133 ? -9.367 29.297 9.195 1 98.12 133 VAL B N 1
ATOM 4173 C CA . VAL B 1 133 ? -8.555 28.922 8.047 1 98.12 133 VAL B CA 1
ATOM 4174 C C . VAL B 1 133 ? -7.336 29.828 7.949 1 98.12 133 VAL B C 1
ATOM 4176 O O . VAL B 1 133 ? -7.477 31.047 7.809 1 98.12 133 VAL B O 1
ATOM 4179 N N . PHE B 1 134 ? -6.172 29.219 8.086 1 98.06 134 PHE B N 1
ATOM 4180 C CA . PHE B 1 134 ? -4.91 29.938 7.953 1 98.06 134 PHE B CA 1
ATOM 4181 C C . PHE B 1 134 ? -4.262 29.656 6.602 1 98.06 134 PHE B C 1
ATOM 4183 O O . PHE B 1 134 ? -4.438 28.562 6.051 1 98.06 134 PHE B O 1
ATOM 4190 N N . TRP B 1 135 ? -3.508 30.641 6.074 1 96.5 135 TRP B N 1
ATOM 4191 C CA . TRP B 1 135 ? -2.676 30.391 4.902 1 96.5 135 TRP B CA 1
ATOM 4192 C C . TRP B 1 135 ? -1.507 31.375 4.848 1 96.5 135 TRP B C 1
ATOM 4194 O O . TRP B 1 135 ? -1.496 32.375 5.566 1 96.5 135 TRP B O 1
ATOM 4204 N N . ALA B 1 136 ? -0.55 30.969 4.07 1 94.25 136 ALA B N 1
ATOM 4205 C CA . ALA B 1 136 ? 0.542 31.875 3.748 1 94.25 136 ALA B CA 1
ATOM 4206 C C . ALA B 1 136 ? 0.279 32.594 2.432 1 94.25 136 ALA B C 1
ATOM 4208 O O . ALA B 1 136 ? -0.239 32.031 1.481 1 94.25 136 ALA B O 1
ATOM 4209 N N . GLN B 1 137 ? 0.609 33.844 2.459 1 91.38 137 GLN B N 1
ATOM 4210 C CA . GLN B 1 137 ? 0.546 34.656 1.254 1 91.38 137 GLN B CA 1
ATOM 4211 C C . GLN B 1 137 ? 1.894 35.312 0.961 1 91.38 137 GLN B C 1
ATOM 4213 O O . GLN B 1 137 ? 2.498 35.906 1.845 1 91.38 137 GLN B O 1
ATOM 4218 N N . ALA B 1 138 ? 2.34 35.062 -0.321 1 87.62 138 ALA B N 1
ATOM 4219 C CA . ALA B 1 138 ? 3.658 35.562 -0.668 1 87.62 138 ALA B CA 1
ATOM 4220 C C . ALA B 1 138 ? 3.783 35.781 -2.174 1 87.62 138 ALA B C 1
ATOM 4222 O O . ALA B 1 138 ? 2.988 35.25 -2.951 1 87.62 138 ALA B O 1
ATOM 4223 N N . VAL B 1 139 ? 4.738 36.625 -2.729 1 79.44 139 VAL B N 1
ATOM 4224 C CA . VAL B 1 139 ? 4.992 36.875 -4.148 1 79.44 139 VAL B CA 1
ATOM 4225 C C . VAL B 1 139 ? 5.984 35.844 -4.672 1 79.44 139 VAL B C 1
ATOM 4227 O O . VAL B 1 139 ? 5.887 35.406 -5.82 1 79.44 139 VAL B O 1
ATOM 4230 N N . ASP B 1 140 ? 6.918 35.344 -3.924 1 65.69 140 ASP B N 1
ATOM 4231 C CA . ASP B 1 140 ? 7.926 34.469 -4.48 1 65.69 140 ASP B CA 1
ATOM 4232 C C . ASP B 1 140 ? 7.875 33.094 -3.812 1 65.69 140 ASP B C 1
ATOM 4234 O O . ASP B 1 140 ? 7.203 32.906 -2.793 1 65.69 140 ASP B O 1
ATOM 4238 N N . LYS B 1 141 ? 8.445 32.125 -4.668 1 61.34 141 LYS B N 1
ATOM 4239 C CA . LYS B 1 141 ? 8.453 30.734 -4.199 1 61.34 141 LYS B CA 1
ATOM 4240 C C . LYS B 1 141 ? 9.117 30.625 -2.828 1 61.34 141 LYS B C 1
ATOM 4242 O O . LYS B 1 141 ? 8.805 29.734 -2.049 1 61.34 141 LYS B O 1
ATOM 4247 N N . ASP B 1 142 ? 9.984 31.562 -2.66 1 60.69 142 ASP B N 1
ATOM 4248 C CA . ASP B 1 142 ? 10.797 31.406 -1.458 1 60.69 142 ASP B CA 1
ATOM 4249 C C . ASP B 1 142 ? 10.156 32.094 -0.263 1 60.69 142 ASP B C 1
ATOM 4251 O O . ASP B 1 142 ? 10.625 31.969 0.869 1 60.69 142 ASP B O 1
ATOM 4255 N N . ALA B 1 143 ? 8.984 32.688 -0.486 1 60.28 143 ALA B N 1
ATOM 4256 C CA . ALA B 1 143 ? 8.109 33.25 0.528 1 60.28 143 ALA B CA 1
ATOM 4257 C C . ALA B 1 143 ? 8.898 34.125 1.513 1 60.28 143 ALA B C 1
ATOM 4259 O O . ALA B 1 143 ? 8.547 34.188 2.693 1 60.28 143 ALA B O 1
ATOM 4260 N N . LYS B 1 144 ? 10.055 34.625 1.1 1 61 144 LYS B N 1
ATOM 4261 C CA . LYS B 1 144 ? 10.867 35.438 2.014 1 61 144 LYS B CA 1
ATOM 4262 C C . LYS B 1 144 ? 10.102 36.656 2.496 1 61 144 LYS B C 1
ATOM 4264 O O . LYS B 1 144 ? 10.336 37.156 3.602 1 61 144 LYS B O 1
ATOM 4269 N N . ILE B 1 145 ? 9.266 37 1.675 1 65.62 145 ILE B N 1
ATOM 4270 C CA . ILE B 1 145 ? 8.367 38.094 2.039 1 65.62 145 ILE B CA 1
ATOM 4271 C C . ILE B 1 145 ? 6.918 37.625 1.984 1 65.62 145 ILE B C 1
ATOM 4273 O O . ILE B 1 145 ? 6.398 37.312 0.908 1 65.62 145 ILE B O 1
ATOM 4277 N N . GLY B 1 146 ? 6.461 37.156 3.047 1 81.31 146 GLY B N 1
ATOM 4278 C CA . GLY B 1 146 ? 5.105 36.625 3.15 1 81.31 146 GLY B CA 1
ATOM 4279 C C . GLY B 1 146 ? 4.516 36.781 4.543 1 81.31 146 GLY B C 1
ATOM 4280 O O . GLY B 1 146 ? 5.113 37.406 5.414 1 81.31 146 GLY B O 1
ATOM 4281 N N . GLY B 1 147 ? 3.314 36.438 4.695 1 90.94 147 GLY B N 1
ATOM 4282 C CA . GLY B 1 147 ? 2.629 36.5 5.977 1 90.94 147 GLY B CA 1
ATOM 4283 C C . GLY B 1 147 ? 1.562 35.438 6.133 1 90.94 147 GLY B C 1
ATOM 4284 O O . GLY B 1 147 ? 1.068 34.906 5.141 1 90.94 147 GLY B O 1
ATOM 4285 N N . VAL B 1 148 ? 1.362 35.188 7.398 1 95 148 VAL B N 1
ATOM 4286 C CA . VAL B 1 148 ? 0.273 34.281 7.758 1 95 148 VAL B CA 1
ATOM 4287 C C . VAL B 1 148 ? -1.037 35.062 7.844 1 95 148 VAL B C 1
ATOM 4289 O O . VAL B 1 148 ? -1.12 36.062 8.539 1 95 148 VAL B O 1
ATOM 4292 N N . TRP B 1 149 ? -1.968 34.594 7.094 1 95.5 149 TRP B N 1
ATOM 4293 C CA . TRP B 1 149 ? -3.303 35.188 7.07 1 95.5 149 TRP B CA 1
ATOM 4294 C C . TRP B 1 149 ? -4.336 34.188 7.617 1 95.5 149 TRP B C 1
ATOM 4296 O O . TRP B 1 149 ? -4.066 33 7.742 1 95.5 149 TRP B O 1
ATOM 4306 N N . ALA B 1 150 ? -5.555 34.781 8.008 1 97.19 150 ALA B N 1
ATOM 4307 C CA . ALA B 1 150 ? -6.621 33.875 8.461 1 97.19 150 ALA B CA 1
ATOM 4308 C C . ALA B 1 150 ? -7.996 34.5 8.18 1 97.19 150 ALA B C 1
ATOM 4310 O O . ALA B 1 150 ? -8.133 35.719 8.094 1 97.19 150 ALA B O 1
ATOM 4311 N N . ILE B 1 151 ? -8.945 33.656 7.969 1 97.12 151 ILE B N 1
ATOM 4312 C CA . ILE B 1 151 ? -10.367 33.969 8.094 1 97.12 151 ILE B CA 1
ATOM 4313 C C . ILE B 1 151 ? -11 33.094 9.164 1 97.12 151 ILE B C 1
ATOM 4315 O O . ILE B 1 151 ? -10.5 32 9.469 1 97.12 151 ILE B O 1
ATOM 4319 N N . ILE B 1 152 ? -12.055 33.594 9.781 1 97.25 152 ILE B N 1
ATOM 4320 C CA . ILE B 1 152 ? -12.758 32.906 10.859 1 97.25 152 ILE B CA 1
ATOM 4321 C C . ILE B 1 152 ? -14.203 32.656 10.445 1 97.25 152 ILE B C 1
ATOM 4323 O O . ILE B 1 152 ? -14.914 33.562 10.031 1 97.25 152 ILE B O 1
ATOM 4327 N N . GLY B 1 153 ? -14.531 31.391 10.516 1 95.44 153 GLY B N 1
ATOM 4328 C CA . GLY B 1 153 ? -15.883 30.984 10.164 1 95.44 153 GLY B CA 1
ATOM 4329 C C . GLY B 1 153 ? -16.766 30.75 11.375 1 95.44 153 GLY B C 1
ATOM 4330 O O . GLY B 1 153 ? -16.344 30.094 12.336 1 95.44 153 GLY B O 1
ATOM 4331 N N . GLU B 1 154 ? -17.938 31.312 11.289 1 90.69 154 GLU B N 1
ATOM 4332 C CA . GLU B 1 154 ? -18.984 31.047 12.266 1 90.69 154 GLU B CA 1
ATOM 4333 C C . GLU B 1 154 ? -20.172 30.328 11.617 1 90.69 154 GLU B C 1
ATOM 4335 O O . GLU B 1 154 ? -20.812 30.875 10.711 1 90.69 154 GLU B O 1
ATOM 4340 N N . THR B 1 155 ? -20.297 29.125 11.984 1 82.69 155 THR B N 1
ATOM 4341 C CA . THR B 1 155 ? -21.359 28.297 11.398 1 82.69 155 THR B CA 1
ATOM 4342 C C . THR B 1 155 ? -22.672 28.469 12.164 1 82.69 155 THR B C 1
ATOM 4344 O O . THR B 1 155 ? -22.688 28.328 13.391 1 82.69 155 THR B O 1
ATOM 4347 N N . SER B 1 156 ? -23.703 28.844 11.344 1 77.75 156 SER B N 1
ATOM 4348 C CA . SER B 1 156 ? -25.016 29.016 11.945 1 77.75 156 SER B CA 1
ATOM 4349 C C . SER B 1 156 ? -25.75 27.688 12.094 1 77.75 156 SER B C 1
ATOM 4351 O O . SER B 1 156 ? -25.312 26.672 11.531 1 77.75 156 SER B O 1
ATOM 4353 N N . VAL B 1 157 ? -26.766 27.766 12.852 1 67.31 157 VAL B N 1
ATOM 4354 C CA . VAL B 1 157 ? -27.578 26.578 13.133 1 67.31 157 VAL B CA 1
ATOM 4355 C C . VAL B 1 157 ? -28.25 26.109 11.859 1 67.31 157 VAL B C 1
ATOM 4357 O O . VAL B 1 157 ? -28.469 24.906 11.672 1 67.31 157 VAL B O 1
ATOM 4360 N N . ASP B 1 158 ? -28.516 27 10.922 1 65.06 158 ASP B N 1
ATOM 4361 C CA . ASP B 1 158 ? -29.25 26.625 9.719 1 65.06 158 ASP B CA 1
ATOM 4362 C C . ASP B 1 158 ? -28.312 26.094 8.641 1 65.06 158 ASP B C 1
ATOM 4364 O O . ASP B 1 158 ? -28.75 25.812 7.52 1 65.06 158 ASP B O 1
ATOM 4368 N N . GLY B 1 159 ? -27.078 25.844 8.906 1 65.94 159 GLY B N 1
ATOM 4369 C CA . GLY B 1 159 ? -26.188 25.078 8.039 1 65.94 159 GLY B CA 1
ATOM 4370 C C . GLY B 1 159 ? -25.219 25.953 7.254 1 65.94 159 GLY B C 1
ATOM 4371 O O . GLY B 1 159 ? -24.281 25.453 6.641 1 65.94 159 GLY B O 1
ATOM 4372 N N . GLY B 1 160 ? -25.297 27.234 7.363 1 82.38 160 GLY B N 1
ATOM 4373 C CA . GLY B 1 160 ? -24.406 28.109 6.605 1 82.38 160 GLY B CA 1
ATOM 4374 C C . GLY B 1 160 ? -23.266 28.672 7.434 1 82.38 160 GLY B C 1
ATOM 4375 O O . GLY B 1 160 ? -23.406 28.844 8.648 1 82.38 160 GLY B O 1
ATOM 4376 N N . THR B 1 161 ? -22.094 28.734 6.766 1 89.31 161 THR B N 1
ATOM 4377 C CA . THR B 1 161 ? -20.938 29.312 7.445 1 89.31 161 THR B CA 1
ATOM 4378 C C . THR B 1 161 ? -20.641 30.703 6.891 1 89.31 161 THR B C 1
ATOM 4380 O O . THR B 1 161 ? -20.547 30.891 5.676 1 89.31 161 THR B O 1
ATOM 4383 N N . SER B 1 162 ? -20.672 31.672 7.844 1 92.44 162 SER B N 1
ATOM 4384 C CA . SER B 1 162 ? -20.234 33.031 7.488 1 92.44 162 SER B CA 1
ATOM 4385 C C . SER B 1 162 ? -18.766 33.219 7.848 1 92.44 162 SER B C 1
ATOM 4387 O O . SER B 1 162 ? -18.312 32.844 8.93 1 92.44 162 SER B O 1
ATOM 4389 N N . TRP B 1 163 ? -18.047 33.844 6.934 1 95.56 163 TRP B N 1
ATOM 4390 C CA . TRP B 1 163 ? -16.609 34.031 7.129 1 95.56 163 TRP B CA 1
ATOM 4391 C C . TRP B 1 163 ? -16.266 35.5 7.398 1 95.56 163 TRP B C 1
ATOM 4393 O O . TRP B 1 163 ? -16.844 36.406 6.785 1 95.56 163 TRP B O 1
ATOM 4403 N N . SER B 1 164 ? -15.328 35.719 8.258 1 95.69 164 SER B N 1
ATOM 4404 C CA . SER B 1 164 ? -14.812 37.062 8.508 1 95.69 164 SER B CA 1
ATOM 4405 C C . SER B 1 164 ? -13.969 37.562 7.332 1 95.69 164 SER B C 1
ATOM 4407 O O . SER B 1 164 ? -13.633 36.781 6.434 1 95.69 164 SER B O 1
ATOM 4409 N N . ALA B 1 165 ? -13.68 38.875 7.426 1 94.25 165 ALA B N 1
ATOM 4410 C CA . ALA B 1 165 ? -12.664 39.375 6.512 1 94.25 165 ALA B CA 1
ATOM 4411 C C . ALA B 1 165 ? -11.289 38.781 6.82 1 94.25 165 ALA B C 1
ATOM 4413 O O . ALA B 1 165 ? -10.984 38.5 7.977 1 94.25 165 ALA B O 1
ATOM 4414 N N . PRO B 1 166 ? -10.492 38.625 5.719 1 94.88 166 PRO B N 1
ATOM 4415 C CA . PRO B 1 166 ? -9.133 38.156 5.977 1 94.88 166 PRO B CA 1
ATOM 4416 C C . PRO B 1 166 ? -8.32 39.125 6.836 1 94.88 166 PRO B C 1
ATOM 4418 O O . PRO B 1 166 ? -8.453 40.344 6.695 1 94.88 166 PRO B O 1
ATOM 4421 N N . ARG B 1 167 ? -7.5 38.562 7.68 1 93.88 167 ARG B N 1
ATOM 4422 C CA . ARG B 1 167 ? -6.586 39.375 8.484 1 93.88 167 ARG B CA 1
ATOM 4423 C C . ARG B 1 167 ? -5.188 38.75 8.5 1 93.88 167 ARG B C 1
ATOM 4425 O O . ARG B 1 167 ? -5.043 37.531 8.539 1 93.88 167 ARG B O 1
ATOM 4432 N N . ARG B 1 168 ? -4.223 39.594 8.453 1 93.62 168 ARG B N 1
ATOM 4433 C CA . ARG B 1 168 ? -2.832 39.188 8.586 1 93.62 168 ARG B CA 1
ATOM 4434 C C . ARG B 1 168 ? -2.445 39.031 10.055 1 93.62 168 ARG B C 1
ATOM 4436 O O . ARG B 1 168 ? -2.725 39.906 10.875 1 93.62 168 ARG B O 1
ATOM 4443 N N . LEU B 1 169 ? -1.749 37.969 10.375 1 95.5 169 LEU B N 1
ATOM 4444 C CA . LEU B 1 169 ? -1.497 37.656 11.781 1 95.5 169 LEU B CA 1
ATOM 4445 C C . LEU B 1 169 ? -0.024 37.875 12.125 1 95.5 169 LEU B C 1
ATOM 4447 O O . LEU B 1 169 ? 0.303 38.344 13.203 1 95.5 169 LEU B O 1
ATOM 4451 N N . THR B 1 170 ? 0.807 37.5 11.312 1 93.38 170 THR B N 1
ATOM 4452 C CA . THR B 1 170 ? 2.244 37.562 11.555 1 93.38 170 THR B CA 1
ATOM 4453 C C . THR B 1 170 ? 3.021 37.312 10.258 1 93.38 170 THR B C 1
ATOM 4455 O O . THR B 1 170 ? 2.439 36.938 9.242 1 93.38 170 THR B O 1
ATOM 4458 N N . ASP B 1 171 ? 4.309 37.562 10.328 1 90.5 171 ASP B N 1
ATOM 4459 C CA . ASP B 1 171 ? 5.188 37.25 9.211 1 90.5 171 ASP B CA 1
ATOM 4460 C C . ASP B 1 171 ? 5.422 35.75 9.125 1 90.5 171 ASP B C 1
ATOM 4462 O O . ASP B 1 171 ? 5.48 35.062 10.156 1 90.5 171 ASP B O 1
ATOM 4466 N N . GLY B 1 172 ? 5.516 35.312 7.879 1 91.06 172 GLY B N 1
ATOM 4467 C CA . GLY B 1 172 ? 6 33.969 7.688 1 91.06 172 GLY B CA 1
ATOM 4468 C C . GLY B 1 172 ? 4.953 33.031 7.109 1 91.06 172 GLY B C 1
ATOM 4469 O O . GLY B 1 172 ? 4 33.469 6.469 1 91.06 172 GLY B O 1
ATOM 4470 N N . VAL B 1 173 ? 5.258 31.703 7.238 1 92.25 173 VAL B N 1
ATOM 4471 C CA . VAL B 1 173 ? 4.434 30.594 6.758 1 92.25 173 VAL B CA 1
ATOM 4472 C C . VAL B 1 173 ? 4.059 29.688 7.926 1 92.25 173 VAL B C 1
ATOM 4474 O O . VAL B 1 173 ? 4.891 29.406 8.797 1 92.25 173 VAL B O 1
ATOM 4477 N N . MET B 1 174 ? 2.834 29.359 7.984 1 90.88 174 MET B N 1
ATOM 4478 C CA . MET B 1 174 ? 2.344 28.422 8.984 1 90.88 174 MET B CA 1
ATOM 4479 C C . MET B 1 174 ? 1.476 27.344 8.344 1 90.88 174 MET B C 1
ATOM 4481 O O . MET B 1 174 ? 0.489 27.656 7.672 1 90.88 174 MET B O 1
ATOM 4485 N N . MET B 1 175 ? 1.863 26.031 8.562 1 88.69 175 MET B N 1
ATOM 4486 C CA . MET B 1 175 ? 1.075 24.969 7.961 1 88.69 175 MET B CA 1
ATOM 4487 C C . MET B 1 175 ? 0.892 23.812 8.945 1 88.69 175 MET B C 1
ATOM 4489 O O . MET B 1 175 ? 0.498 22.703 8.555 1 88.69 175 MET B O 1
ATOM 4493 N N . CYS B 1 176 ? 1.272 24.047 10.211 1 94.56 176 CYS B N 1
ATOM 4494 C CA . CYS B 1 176 ? 1.06 23.047 11.258 1 94.56 176 CYS B CA 1
ATOM 4495 C C . CYS B 1 176 ? 0.039 23.547 12.281 1 94.56 176 CYS B C 1
ATOM 4497 O O . CYS B 1 176 ? -0.106 24.75 12.492 1 94.56 176 CYS B O 1
ATOM 4499 N N . LYS B 1 177 ? -0.53 22.625 12.945 1 94.94 177 LYS B N 1
ATOM 4500 C CA . LYS B 1 177 ? -1.69 22.891 13.789 1 94.94 177 LYS B CA 1
ATOM 4501 C C . LYS B 1 177 ? -1.327 23.797 14.953 1 94.94 177 LYS B C 1
ATOM 4503 O O . LYS B 1 177 ? -0.279 23.641 15.578 1 94.94 177 LYS B O 1
ATOM 4508 N N . PRO B 1 178 ? -2.225 24.797 15.281 1 97.44 178 PRO B N 1
ATOM 4509 C CA . PRO B 1 178 ? -2.061 25.531 16.531 1 97.44 178 PRO B CA 1
ATOM 4510 C C . PRO B 1 178 ? -2.129 24.641 17.766 1 97.44 178 PRO B C 1
ATOM 4512 O O . PRO B 1 178 ? -2.682 23.547 17.703 1 97.44 178 PRO B O 1
ATOM 4515 N N . LEU B 1 179 ? -1.53 25.172 18.812 1 95.94 179 LEU B N 1
ATOM 4516 C CA . LEU B 1 179 ? -1.524 24.516 20.109 1 95.94 179 LEU B CA 1
ATOM 4517 C C . LEU B 1 179 ? -2.105 25.422 21.188 1 95.94 179 LEU B C 1
ATOM 4519 O O . LEU B 1 179 ? -1.81 26.625 21.219 1 95.94 179 LEU B O 1
ATOM 4523 N N . ILE B 1 180 ? -2.934 24.859 22 1 97.12 180 ILE B N 1
ATOM 4524 C CA . ILE B 1 180 ? -3.352 25.562 23.219 1 97.12 180 ILE B CA 1
ATOM 4525 C C . ILE B 1 180 ? -2.527 25.062 24.406 1 97.12 180 ILE B C 1
ATOM 4527 O O . ILE B 1 180 ? -2.57 23.875 24.75 1 97.12 180 ILE B O 1
ATOM 4531 N N . LEU B 1 181 ? -1.852 25.953 25 1 97.12 181 LEU B N 1
ATOM 4532 C CA . LEU B 1 181 ? -1.062 25.594 26.172 1 97.12 181 LEU B CA 1
ATOM 4533 C C . LEU B 1 181 ? -1.957 25.406 27.391 1 97.12 181 LEU B C 1
ATOM 4535 O O . LEU B 1 181 ? -3.102 25.875 27.406 1 97.12 181 LEU B O 1
ATOM 4539 N N . ASN B 1 182 ? -1.389 24.781 28.422 1 95.06 182 ASN B N 1
ATOM 4540 C CA . ASN B 1 182 ? -2.127 24.547 29.656 1 95.06 182 ASN B CA 1
ATOM 4541 C C . ASN B 1 182 ? -2.57 25.859 30.297 1 95.06 182 ASN B C 1
ATOM 4543 O O . ASN B 1 182 ? -3.609 25.922 30.953 1 95.06 182 ASN B O 1
ATOM 4547 N N . ASN B 1 183 ? -1.902 26.906 30.078 1 95.75 183 ASN B N 1
ATOM 4548 C CA . ASN B 1 183 ? -2.24 28.203 30.672 1 95.75 183 ASN B CA 1
ATOM 4549 C C . ASN B 1 183 ? -3.301 28.922 29.859 1 95.75 183 ASN B C 1
ATOM 4551 O O . ASN B 1 183 ? -3.666 30.062 30.172 1 95.75 183 ASN B O 1
ATOM 4555 N N . GLY B 1 184 ? -3.678 28.359 28.719 1 96.62 184 GLY B N 1
ATOM 4556 C CA . GLY B 1 184 ? -4.754 28.922 27.922 1 96.62 184 GLY B CA 1
ATOM 4557 C C . GLY B 1 184 ? -4.258 29.688 26.719 1 96.62 184 GLY B C 1
ATOM 4558 O O . GLY B 1 184 ? -5.047 30.047 25.828 1 96.62 184 GLY B O 1
ATOM 4559 N N . ASP B 1 185 ? -2.963 29.953 26.656 1 97.81 185 ASP B N 1
ATOM 4560 C CA . ASP B 1 185 ? -2.412 30.672 25.516 1 97.81 185 ASP B CA 1
ATOM 4561 C C . ASP B 1 185 ? -2.525 29.844 24.234 1 97.81 185 ASP B C 1
ATOM 4563 O O . ASP B 1 185 ? -2.346 28.625 24.25 1 97.81 185 ASP B O 1
ATOM 4567 N N . TRP B 1 186 ? -2.826 30.578 23.141 1 98.31 186 TRP B N 1
ATOM 4568 C CA . TRP B 1 186 ? -2.814 29.953 21.828 1 98.31 186 TRP B CA 1
ATOM 4569 C C . TRP B 1 186 ? -1.45 30.109 21.156 1 98.31 186 TRP B C 1
ATOM 4571 O O . TRP B 1 186 ? -0.849 31.188 21.219 1 98.31 186 TRP B O 1
ATOM 4581 N N . VAL B 1 187 ? -0.957 29.078 20.562 1 98.31 187 VAL B N 1
ATOM 4582 C CA . VAL B 1 187 ? 0.367 29.109 19.938 1 98.31 187 VAL B CA 1
ATOM 4583 C C . VAL B 1 187 ? 0.261 28.766 18.469 1 98.31 187 VAL B C 1
ATOM 4585 O O . VAL B 1 187 ? -0.362 27.766 18.094 1 98.31 187 VAL B O 1
ATOM 4588 N N . LEU B 1 188 ? 0.849 29.578 17.609 1 97.94 188 LEU B N 1
ATOM 4589 C CA . LEU B 1 188 ? 1.03 29.297 16.188 1 97.94 188 LEU B CA 1
ATOM 4590 C C . LEU B 1 188 ? 2.49 28.984 15.883 1 97.94 188 LEU B C 1
ATOM 4592 O O . LEU B 1 188 ? 3.383 29.766 16.234 1 97.94 188 LEU B O 1
ATOM 4596 N N . PRO B 1 189 ? 2.766 27.859 15.203 1 97.88 189 PRO B N 1
ATOM 4597 C CA . PRO B 1 189 ? 4.109 27.625 14.672 1 97.88 189 PRO B CA 1
ATOM 4598 C C . PRO B 1 189 ? 4.332 28.297 13.32 1 97.88 189 PRO B C 1
ATOM 4600 O O . PRO B 1 189 ? 3.973 27.734 12.281 1 97.88 189 PRO B O 1
ATOM 4603 N N . ALA B 1 190 ? 4.945 29.469 13.25 1 95.31 190 ALA B N 1
ATOM 4604 C CA . ALA B 1 190 ? 5.18 30.203 12.016 1 95.31 190 ALA B CA 1
ATOM 4605 C C . ALA B 1 190 ? 6.672 30.359 11.734 1 95.31 190 ALA B C 1
ATOM 4607 O O . ALA B 1 190 ? 7.461 30.594 12.656 1 95.31 190 ALA B O 1
ATOM 4608 N N . SER B 1 191 ? 6.984 30.188 10.484 1 93.38 191 SER B N 1
ATOM 4609 C CA . SER B 1 191 ? 8.391 30.312 10.094 1 93.38 191 SER B CA 1
ATOM 4610 C C . SER B 1 191 ? 8.57 31.312 8.961 1 93.38 191 SER B C 1
ATOM 4612 O O . SER B 1 191 ? 7.762 31.359 8.031 1 93.38 191 SER B O 1
ATOM 4614 N N . THR B 1 192 ? 9.664 32.094 8.984 1 89.31 192 THR B N 1
ATOM 4615 C CA . THR B 1 192 ? 9.984 32.969 7.883 1 89.31 192 THR B CA 1
ATOM 4616 C C . THR B 1 192 ? 10.969 32.344 6.922 1 89.31 192 THR B C 1
ATOM 4618 O O . THR B 1 192 ? 11.383 32.938 5.934 1 89.31 192 THR B O 1
ATOM 4621 N N . TRP B 1 193 ? 11.352 31.141 7.086 1 79.19 193 TRP B N 1
ATOM 4622 C CA . TRP B 1 193 ? 12.25 30.328 6.281 1 79.19 193 TRP B CA 1
ATOM 4623 C C . TRP B 1 193 ? 13.539 31.078 5.973 1 79.19 193 TRP B C 1
ATOM 4625 O O . TRP B 1 193 ? 14.266 30.719 5.043 1 79.19 193 TRP B O 1
ATOM 4635 N N . ARG B 1 194 ? 13.766 32.156 6.523 1 72.81 194 ARG B N 1
ATOM 4636 C CA . ARG B 1 194 ? 14.977 32.938 6.293 1 72.81 194 ARG B CA 1
ATOM 4637 C C . ARG B 1 194 ? 16.188 32.25 6.902 1 72.81 194 ARG B C 1
ATOM 4639 O O . ARG B 1 194 ? 16.078 31.531 7.883 1 72.81 194 ARG B O 1
ATOM 4646 N N . GLU B 1 195 ? 17.219 32.406 6.031 1 66.25 195 GLU B N 1
ATOM 4647 C CA . GLU B 1 195 ? 18.484 31.859 6.5 1 66.25 195 GLU B CA 1
ATOM 4648 C C . GLU B 1 195 ? 18.984 32.594 7.738 1 66.25 195 GLU B C 1
ATOM 4650 O O . GLU B 1 195 ? 20.062 32.281 8.266 1 66.25 195 GLU B O 1
ATOM 4655 N N . THR B 1 196 ? 18.047 33.562 8.094 1 64.62 196 THR B N 1
ATOM 4656 C CA . THR B 1 196 ? 18.438 34.281 9.312 1 64.62 196 THR B CA 1
ATOM 4657 C C . THR B 1 196 ? 18.047 33.469 10.547 1 64.62 196 THR B C 1
ATOM 4659 O O . THR B 1 196 ? 17.25 32.531 10.461 1 64.62 196 THR B O 1
ATOM 4662 N N . ASP B 1 197 ? 18.562 33.812 11.773 1 67.25 197 ASP B N 1
ATOM 4663 C CA . ASP B 1 197 ? 18.547 33 13 1 67.25 197 ASP B CA 1
ATOM 4664 C C . ASP B 1 197 ? 17.172 33.062 13.672 1 67.25 197 ASP B C 1
ATOM 4666 O O . ASP B 1 197 ? 16.438 34.062 13.523 1 67.25 197 ASP B O 1
ATOM 4670 N N . HIS B 1 198 ? 16.531 32.156 14.141 1 82.19 198 HIS B N 1
ATOM 4671 C CA . HIS B 1 198 ? 15.383 31.875 14.984 1 82.19 198 HIS B CA 1
ATOM 4672 C C . HIS B 1 198 ? 14.086 32 14.195 1 82.19 198 HIS B C 1
ATOM 4674 O O . HIS B 1 198 ? 13.125 32.625 14.672 1 82.19 198 HIS B O 1
ATOM 4680 N N . SER B 1 199 ? 14.164 31.531 12.883 1 89.56 199 SER B N 1
ATOM 4681 C CA . SER B 1 199 ? 13.047 31.688 11.961 1 89.56 199 SER B CA 1
ATOM 4682 C C . SER B 1 199 ? 11.914 30.719 12.32 1 89.56 199 SER B C 1
ATOM 4684 O O . SER B 1 199 ? 10.773 30.922 11.891 1 89.56 199 SER B O 1
ATOM 4686 N N . ALA B 1 200 ? 12.148 29.703 13.008 1 95 200 ALA B N 1
ATOM 4687 C CA . ALA B 1 200 ? 11.086 28.812 13.484 1 95 200 ALA B CA 1
ATOM 4688 C C . ALA B 1 200 ? 10.438 29.375 14.75 1 95 200 ALA B C 1
ATOM 4690 O O . ALA B 1 200 ? 10.75 28.938 15.859 1 95 200 ALA B O 1
ATOM 4691 N N . LYS B 1 201 ? 9.461 30.188 14.562 1 95.81 201 LYS B N 1
ATOM 4692 C CA . LYS B 1 201 ? 8.961 31.062 15.617 1 95.81 201 LYS B CA 1
ATOM 4693 C C . LYS B 1 201 ? 7.797 30.422 16.359 1 95.81 201 LYS B C 1
ATOM 4695 O O . LYS B 1 201 ? 7.047 29.641 15.789 1 95.81 201 LYS B O 1
ATOM 4700 N N . MET B 1 202 ? 7.746 30.781 17.609 1 97.81 202 MET B N 1
ATOM 4701 C CA . MET B 1 202 ? 6.543 30.594 18.406 1 97.81 202 MET B CA 1
ATOM 4702 C C . MET B 1 202 ? 5.762 31.891 18.547 1 97.81 202 MET B C 1
ATOM 4704 O O . MET B 1 202 ? 6.207 32.844 19.203 1 97.81 202 MET B O 1
ATOM 4708 N N . VAL B 1 203 ? 4.617 31.922 17.875 1 98.12 203 VAL B N 1
ATOM 4709 C CA . VAL B 1 203 ? 3.738 33.094 17.906 1 98.12 203 VAL B CA 1
ATOM 4710 C C . VAL B 1 203 ? 2.566 32.844 18.844 1 98.12 203 VAL B C 1
ATOM 4712 O O . VAL B 1 203 ? 1.881 31.812 18.734 1 98.12 203 VAL B O 1
ATOM 4715 N N . VAL B 1 204 ? 2.334 33.781 19.75 1 98.5 204 VAL B N 1
ATOM 4716 C CA . VAL B 1 204 ? 1.425 33.469 20.859 1 98.5 204 VAL B CA 1
ATOM 4717 C C . VAL B 1 204 ? 0.313 34.531 20.906 1 98.5 204 VAL B C 1
ATOM 4719 O O . VAL B 1 204 ? 0.562 35.719 20.719 1 98.5 204 VAL B O 1
ATOM 4722 N N . SER B 1 205 ? -0.86 34.062 21.109 1 98.62 205 SER B N 1
ATOM 4723 C CA . SER B 1 205 ? -1.993 34.906 21.469 1 98.62 205 SER B CA 1
ATOM 4724 C C . SER B 1 205 ? -2.455 34.656 22.891 1 98.62 205 SER B C 1
ATOM 4726 O O . SER B 1 205 ? -2.744 33.5 23.25 1 98.62 205 SER B O 1
ATOM 4728 N N . LYS B 1 206 ? -2.59 35.688 23.672 1 97.81 206 LYS B N 1
ATOM 4729 C CA . LYS B 1 206 ? -3.066 35.594 25.047 1 97.81 206 LYS B CA 1
ATOM 4730 C C . LYS B 1 206 ? -4.516 36.031 25.172 1 97.81 206 LYS B C 1
ATOM 4732 O O . LYS B 1 206 ? -5.074 36.094 26.266 1 97.81 206 LYS B O 1
ATOM 4737 N N . ASP B 1 207 ? -5.141 36.438 24.078 1 98.06 207 ASP B N 1
ATOM 4738 C CA . ASP B 1 207 ? -6.492 37 24.078 1 98.06 207 ASP B CA 1
ATOM 4739 C C . ASP B 1 207 ? -7.383 36.281 23.078 1 98.06 207 ASP B C 1
ATOM 4741 O O . ASP B 1 207 ? -8.188 36.938 22.391 1 98.06 207 ASP B O 1
ATOM 4745 N N . GLN B 1 208 ? -7.113 35.031 22.906 1 96.69 208 GLN B N 1
ATOM 4746 C CA . GLN B 1 208 ? -7.953 34.125 22.109 1 96.69 208 GLN B CA 1
ATOM 4747 C C . GLN B 1 208 ? -7.965 34.562 20.641 1 96.69 208 GLN B C 1
ATOM 4749 O O . GLN B 1 208 ? -9.023 34.625 20.016 1 96.69 208 GLN B O 1
ATOM 4754 N N . GLY B 1 209 ? -6.805 34.906 20.156 1 97.06 209 GLY B N 1
ATOM 4755 C CA . GLY B 1 209 ? -6.609 35.094 18.719 1 97.06 209 GLY B CA 1
ATOM 4756 C C . GLY B 1 209 ? -6.781 36.531 18.266 1 97.06 209 GLY B C 1
ATOM 4757 O O . GLY B 1 209 ? -6.688 36.812 17.078 1 97.06 209 GLY B O 1
ATOM 4758 N N . LYS B 1 210 ? -7.035 37.469 19.156 1 96.62 210 LYS B N 1
ATOM 4759 C CA . LYS B 1 210 ? -7.207 38.875 18.766 1 96.62 210 LYS B CA 1
ATOM 4760 C C . LYS B 1 210 ? -5.871 39.5 18.375 1 96.62 210 LYS B C 1
ATOM 4762 O O . LYS B 1 210 ? -5.785 40.219 17.375 1 96.62 210 LYS B O 1
ATOM 4767 N N . THR B 1 211 ? -4.922 39.281 19.172 1 97.56 211 THR B N 1
ATOM 4768 C CA . THR B 1 211 ? -3.58 39.75 18.875 1 97.56 211 THR B CA 1
ATOM 4769 C C . THR B 1 211 ? -2.553 38.625 19.016 1 97.56 211 THR B C 1
ATOM 4771 O O . THR B 1 211 ? -2.783 37.656 19.719 1 97.56 211 THR B O 1
ATOM 4774 N N . TRP B 1 212 ? -1.475 38.781 18.312 1 97.69 212 TRP B N 1
ATOM 4775 C CA . TRP B 1 212 ? -0.425 37.75 18.266 1 97.69 212 TRP B CA 1
ATOM 4776 C C . TRP B 1 212 ? 0.953 38.406 18.406 1 97.69 212 TRP B C 1
ATOM 4778 O O . TRP B 1 212 ? 1.214 39.469 17.844 1 97.69 212 TRP B O 1
ATOM 4788 N N . GLU B 1 213 ? 1.812 37.75 19.125 1 97.44 213 GLU B N 1
ATOM 4789 C CA . GLU B 1 213 ? 3.178 38.25 19.312 1 97.44 213 GLU B CA 1
ATOM 4790 C C . GLU B 1 213 ? 4.18 37.094 19.25 1 97.44 213 GLU B C 1
ATOM 4792 O O . GLU B 1 213 ? 3.914 36 19.75 1 97.44 213 GLU B O 1
ATOM 4797 N N . VAL B 1 214 ? 5.32 37.344 18.672 1 96.5 214 VAL B N 1
ATOM 4798 C CA . VAL B 1 214 ? 6.41 36.375 18.672 1 96.5 214 VAL B CA 1
ATOM 4799 C C . VAL B 1 214 ? 7.051 36.312 20.047 1 96.5 214 VAL B C 1
ATOM 4801 O O . VAL B 1 214 ? 7.516 37.344 20.578 1 96.5 214 VAL B O 1
ATOM 4804 N N . VAL B 1 215 ? 7.125 35.156 20.625 1 97.31 215 VAL B N 1
ATOM 4805 C CA . VAL B 1 215 ? 7.676 35 21.969 1 97.31 215 VAL B CA 1
ATOM 4806 C C . VAL B 1 215 ? 9.102 34.469 21.875 1 97.31 215 VAL B C 1
ATOM 4808 O O . VAL B 1 215 ? 9.938 34.781 22.734 1 97.31 215 VAL B O 1
ATOM 4811 N N . GLY B 1 216 ? 9.375 33.781 20.922 1 95.81 216 GLY B N 1
ATOM 4812 C CA . GLY B 1 216 ? 10.664 33.125 20.688 1 95.81 216 GLY B CA 1
ATOM 4813 C C . GLY B 1 216 ? 10.711 32.344 19.391 1 95.81 216 GLY B C 1
ATOM 4814 O O . GLY B 1 216 ? 9.781 32.438 18.578 1 95.81 216 GLY B O 1
ATOM 4815 N N . GLY B 1 217 ? 11.875 31.703 19.203 1 95.75 217 GLY B N 1
ATOM 4816 C CA . GLY B 1 217 ? 12.078 30.906 18.016 1 95.75 217 GLY B CA 1
ATOM 4817 C C . GLY B 1 217 ? 13.273 29.984 18.109 1 95.75 217 GLY B C 1
ATOM 4818 O O . GLY B 1 217 ? 14.297 30.328 18.703 1 95.75 217 GLY B O 1
ATOM 4819 N N . VAL B 1 218 ? 13.141 28.859 17.516 1 96.5 218 VAL B N 1
ATOM 4820 C CA . VAL B 1 218 ? 14.25 27.906 17.484 1 96.5 218 VAL B CA 1
ATOM 4821 C C . VAL B 1 218 ? 15.25 28.328 16.406 1 96.5 218 VAL B C 1
ATOM 4823 O O . VAL B 1 218 ? 14.867 28.656 15.281 1 96.5 218 VAL B O 1
ATOM 4826 N N . HIS B 1 219 ? 16.516 28.328 16.781 1 95 219 HIS B N 1
ATOM 4827 C CA . HIS B 1 219 ? 17.562 28.547 15.789 1 95 219 HIS B CA 1
ATOM 4828 C C . HIS B 1 219 ? 17.859 27.266 15.016 1 95 219 HIS B C 1
ATOM 4830 O O . HIS B 1 219 ? 18.234 26.25 15.609 1 95 219 HIS B O 1
ATOM 4836 N N . VAL B 1 220 ? 17.719 27.375 13.734 1 95.12 220 VAL B N 1
ATOM 4837 C CA . VAL B 1 220 ? 18.078 26.281 12.852 1 95.12 220 VAL B CA 1
ATOM 4838 C C . VAL B 1 220 ? 19.297 26.672 12.008 1 95.12 220 VAL B C 1
ATOM 4840 O O . VAL B 1 220 ? 19.188 27.578 11.156 1 95.12 220 VAL B O 1
ATOM 4843 N N . PRO B 1 221 ? 20.391 25.984 12.18 1 92.88 221 PRO B N 1
ATOM 4844 C CA . PRO B 1 221 ? 21.547 26.297 11.336 1 92.88 221 PRO B CA 1
ATOM 4845 C C . PRO B 1 221 ? 21.25 26.141 9.844 1 92.88 221 PRO B C 1
ATOM 4847 O O . PRO B 1 221 ? 20.547 25.219 9.445 1 92.88 221 PRO B O 1
ATOM 4850 N N . LYS B 1 222 ? 21.844 27.016 9.094 1 91.38 222 LYS B N 1
ATOM 4851 C CA . LYS B 1 222 ? 21.625 27.078 7.652 1 91.38 222 LYS B CA 1
ATOM 4852 C C . LYS B 1 222 ? 21.875 25.734 6.992 1 91.38 222 LYS B C 1
ATOM 4854 O O . LYS B 1 222 ? 21.156 25.328 6.086 1 91.38 222 LYS B O 1
ATOM 4859 N N . GLU B 1 223 ? 22.828 25.062 7.441 1 92.12 223 GLU B N 1
ATOM 4860 C CA . GLU B 1 223 ? 23.25 23.812 6.809 1 92.12 223 GLU B CA 1
ATOM 4861 C C . GLU B 1 223 ? 22.203 22.719 6.98 1 92.12 223 GLU B C 1
ATOM 4863 O O . GLU B 1 223 ? 22.188 21.75 6.223 1 92.12 223 GLU B O 1
ATOM 4868 N N . PHE B 1 224 ? 21.344 22.938 7.961 1 93.62 224 PHE B N 1
ATOM 4869 C CA . PHE B 1 224 ? 20.359 21.906 8.25 1 93.62 224 PHE B CA 1
ATOM 4870 C C . PHE B 1 224 ? 18.953 22.375 7.875 1 93.62 224 PHE B C 1
ATOM 4872 O O . PHE B 1 224 ? 18.016 21.594 7.883 1 93.62 224 PHE B O 1
ATOM 4879 N N . ARG B 1 225 ? 18.75 23.562 7.543 1 93.06 225 ARG B N 1
ATOM 4880 C CA . ARG B 1 225 ? 17.438 24.172 7.422 1 93.06 225 ARG B CA 1
ATOM 4881 C C . ARG B 1 225 ? 16.703 23.625 6.199 1 93.06 225 ARG B C 1
ATOM 4883 O O . ARG B 1 225 ? 17.281 23.516 5.117 1 93.06 225 ARG B O 1
ATOM 4890 N N . SER B 1 226 ? 15.523 23.219 6.383 1 93.81 226 SER B N 1
ATOM 4891 C CA . SER B 1 226 ? 14.594 22.828 5.328 1 93.81 226 SER B CA 1
ATOM 4892 C C . SER B 1 226 ? 13.148 23.156 5.719 1 93.81 226 SER B C 1
ATOM 4894 O O . SER B 1 226 ? 12.422 22.281 6.191 1 93.81 226 SER B O 1
ATOM 4896 N N . PHE B 1 227 ? 12.641 24.312 5.59 1 91.69 227 PHE B N 1
ATOM 4897 C CA . PHE B 1 227 ? 11.281 24.828 5.656 1 91.69 227 PHE B CA 1
ATOM 4898 C C . PHE B 1 227 ? 10.75 24.781 7.082 1 91.69 227 PHE B C 1
ATOM 4900 O O . PHE B 1 227 ? 9.641 25.234 7.355 1 91.69 227 PHE B O 1
ATOM 4907 N N . ASP B 1 228 ? 11.375 24.109 8.055 1 94.5 228 ASP B N 1
ATOM 4908 C CA . ASP B 1 228 ? 11.078 24.109 9.484 1 94.5 228 ASP B CA 1
ATOM 4909 C C . ASP B 1 228 ? 9.805 23.312 9.773 1 94.5 228 ASP B C 1
ATOM 4911 O O . ASP B 1 228 ? 9.867 22.156 10.203 1 94.5 228 ASP B O 1
ATOM 4915 N N . GLU B 1 229 ? 8.648 23.812 9.344 1 96.38 229 GLU B N 1
ATOM 4916 C CA . GLU B 1 229 ? 7.367 23.141 9.531 1 96.38 229 GLU B CA 1
ATOM 4917 C C . GLU B 1 229 ? 7.258 22.547 10.938 1 96.38 229 GLU B C 1
ATOM 4919 O O . GLU B 1 229 ? 6.949 21.375 11.094 1 96.38 229 GLU B O 1
ATOM 4924 N N . HIS B 1 230 ? 7.496 23.438 11.953 1 97.75 230 HIS B N 1
ATOM 4925 C CA . HIS B 1 230 ? 7.699 22.953 13.312 1 97.75 230 HIS B CA 1
ATOM 4926 C C . HIS B 1 230 ? 6.363 22.75 14.023 1 97.75 230 HIS B C 1
ATOM 4928 O O . HIS B 1 230 ? 5.383 23.422 13.719 1 97.75 230 HIS B O 1
ATOM 4934 N N . HIS B 1 231 ? 6.379 21.781 14.922 1 98.06 231 HIS B N 1
ATOM 4935 C CA . HIS B 1 231 ? 5.344 21.484 15.906 1 98.06 231 HIS B CA 1
ATOM 4936 C C . HIS B 1 231 ? 5.832 21.781 17.312 1 98.06 231 HIS B C 1
ATOM 4938 O O . HIS B 1 231 ? 7.031 21.719 17.594 1 98.06 231 HIS B O 1
ATOM 4944 N N . PHE B 1 232 ? 4.863 22.094 18.141 1 98.19 232 PHE B N 1
ATOM 4945 C CA . PHE B 1 232 ? 5.152 22.203 19.578 1 98.19 232 PHE B CA 1
ATOM 4946 C C . PHE B 1 232 ? 4.352 21.172 20.359 1 98.19 232 PHE B C 1
ATOM 4948 O O . PHE B 1 232 ? 3.188 20.906 20.047 1 98.19 232 PHE B O 1
ATOM 4955 N N . VAL B 1 233 ? 4.969 20.641 21.359 1 98.44 233 VAL B N 1
ATOM 4956 C CA . VAL B 1 233 ? 4.324 19.781 22.359 1 98.44 233 VAL B CA 1
ATOM 4957 C C . VAL B 1 233 ? 4.609 20.328 23.766 1 98.44 233 VAL B C 1
ATOM 4959 O O . VAL B 1 233 ? 5.762 20.609 24.094 1 98.44 233 VAL B O 1
ATOM 4962 N N . GLU B 1 234 ? 3.576 20.578 24.469 1 98.31 234 GLU B N 1
ATOM 4963 C CA . GLU B 1 234 ? 3.775 20.828 25.891 1 98.31 234 GLU B CA 1
ATOM 4964 C C . GLU B 1 234 ? 3.908 19.516 26.672 1 98.31 234 GLU B C 1
ATOM 4966 O O . GLU B 1 234 ? 2.93 18.781 26.828 1 98.31 234 GLU B O 1
ATOM 4971 N N . LYS B 1 235 ? 5.07 19.297 27.156 1 98.19 235 LYS B N 1
ATOM 4972 C CA . LYS B 1 235 ? 5.355 18.031 27.844 1 98.19 235 LYS B CA 1
ATOM 4973 C C . LYS B 1 235 ? 4.723 18.016 29.234 1 98.19 235 LYS B C 1
ATOM 4975 O O . LYS B 1 235 ? 4.355 19.078 29.766 1 98.19 235 LYS B O 1
ATOM 4980 N N . GLU B 1 236 ? 4.668 16.859 29.875 1 96.12 236 GLU B N 1
ATOM 4981 C CA . GLU B 1 236 ? 4.039 16.688 31.172 1 96.12 236 GLU B CA 1
ATOM 4982 C C . GLU B 1 236 ? 4.824 17.422 32.25 1 96.12 236 GLU B C 1
ATOM 4984 O O . GLU B 1 236 ? 4.246 17.875 33.25 1 96.12 236 GLU B O 1
ATOM 4989 N N . ASP B 1 237 ? 6.066 17.578 32.094 1 96.12 237 ASP B N 1
ATOM 4990 C CA . ASP B 1 237 ? 6.895 18.25 33.094 1 96.12 237 ASP B CA 1
ATOM 4991 C C . ASP B 1 237 ? 6.863 19.766 32.906 1 96.12 237 ASP B C 1
ATOM 4993 O O . ASP B 1 237 ? 7.582 20.5 33.594 1 96.12 237 ASP B O 1
ATOM 4997 N N . GLY B 1 238 ? 6.145 20.188 31.891 1 94.81 238 GLY B N 1
ATOM 4998 C CA . GLY B 1 238 ? 5.961 21.625 31.688 1 94.81 238 GLY B CA 1
ATOM 4999 C C . GLY B 1 238 ? 6.867 22.203 30.609 1 94.81 238 GLY B C 1
ATOM 5000 O O . GLY B 1 238 ? 6.648 23.312 30.141 1 94.81 238 GLY B O 1
ATOM 5001 N N . LYS B 1 239 ? 7.867 21.484 30.234 1 97.62 239 LYS B N 1
ATOM 5002 C CA . LYS B 1 239 ? 8.742 21.953 29.156 1 97.62 239 LYS B CA 1
ATOM 5003 C C . LYS B 1 239 ? 8.016 21.922 27.812 1 97.62 239 LYS B C 1
ATOM 5005 O O . LYS B 1 239 ? 7.109 21.109 27.609 1 97.62 239 LYS B O 1
ATOM 5010 N N . LEU B 1 240 ? 8.445 22.891 26.984 1 98.56 240 LEU B N 1
ATOM 5011 C CA . LEU B 1 240 ? 7.973 22.844 25.609 1 98.56 240 LEU B CA 1
ATOM 5012 C C . LEU B 1 240 ? 8.969 22.094 24.719 1 98.56 240 LEU B C 1
ATOM 5014 O O . LEU B 1 240 ? 10.18 22.312 24.828 1 98.56 240 LEU B O 1
ATOM 5018 N N . TRP B 1 241 ? 8.461 21.156 23.984 1 98.81 241 TRP B N 1
ATOM 5019 C CA . TRP B 1 241 ? 9.203 20.359 23.016 1 98.81 241 TRP B CA 1
ATOM 5020 C C . TRP B 1 241 ? 8.867 20.797 21.594 1 98.81 241 TRP B C 1
ATOM 5022 O O . TRP B 1 241 ? 7.699 20.781 21.188 1 98.81 241 TRP B O 1
ATOM 5032 N N . ALA B 1 242 ? 9.914 21.297 20.859 1 98.56 242 ALA B N 1
ATOM 5033 C CA . ALA B 1 242 ? 9.742 21.641 19.453 1 98.56 242 ALA B CA 1
ATOM 5034 C C . ALA B 1 242 ? 10.336 20.562 18.547 1 98.56 242 ALA B C 1
ATOM 5036 O O . ALA B 1 242 ? 11.453 20.078 18.781 1 98.56 242 ALA B O 1
ATOM 5037 N N . LEU B 1 243 ? 9.586 20.125 17.578 1 98.69 243 LEU B N 1
ATOM 5038 C CA . LEU B 1 243 ? 10.039 19.234 16.516 1 98.69 243 LEU B CA 1
ATOM 5039 C C . LEU B 1 243 ? 9.938 19.922 15.156 1 98.69 243 LEU B C 1
ATOM 5041 O O . LEU B 1 243 ? 8.898 20.484 14.828 1 98.69 243 LEU B O 1
ATOM 5045 N N . LEU B 1 244 ? 11.047 19.828 14.398 1 97.88 244 LEU B N 1
ATOM 5046 C CA . LEU B 1 244 ? 11.125 20.594 13.164 1 97.88 244 LEU B CA 1
ATOM 5047 C C . LEU B 1 244 ? 11.508 19.719 11.984 1 97.88 244 LEU B C 1
ATOM 5049 O O . LEU B 1 244 ? 12.227 18.719 12.156 1 97.88 244 LEU B O 1
ATOM 5053 N N . ARG B 1 245 ? 11.055 20.109 10.797 1 97.81 245 ARG B N 1
ATOM 5054 C CA . ARG B 1 245 ? 11.594 19.562 9.562 1 97.81 245 ARG B CA 1
ATOM 5055 C C . ARG B 1 245 ? 12.969 20.141 9.25 1 97.81 245 ARG B C 1
ATOM 5057 O O . ARG B 1 245 ? 13.133 21.359 9.203 1 97.81 245 ARG B O 1
ATOM 5064 N N . THR B 1 246 ? 13.938 19.344 9.055 1 96.88 246 THR B N 1
ATOM 5065 C CA . THR B 1 246 ? 15.281 19.719 8.625 1 96.88 246 THR B CA 1
ATOM 5066 C C . THR B 1 246 ? 15.734 18.859 7.449 1 96.88 246 THR B C 1
ATOM 5068 O O . THR B 1 246 ? 15.008 17.969 7.004 1 96.88 246 THR B O 1
ATOM 5071 N N . LYS B 1 247 ? 16.938 19.188 6.98 1 96.62 247 LYS B N 1
ATOM 5072 C CA . LYS B 1 247 ? 17.484 18.422 5.859 1 96.62 247 LYS B CA 1
ATOM 5073 C C . LYS B 1 247 ? 17.688 16.953 6.23 1 96.62 247 LYS B C 1
ATOM 5075 O O . LYS B 1 247 ? 17.531 16.078 5.387 1 96.62 247 LYS B O 1
ATOM 5080 N N . TYR B 1 248 ? 17.953 16.703 7.488 1 96.81 248 TYR B N 1
ATOM 5081 C CA . TYR B 1 248 ? 18.219 15.328 7.891 1 96.81 248 TYR B CA 1
ATOM 5082 C C . TYR B 1 248 ? 16.969 14.656 8.43 1 96.81 248 TYR B C 1
ATOM 5084 O O . TYR B 1 248 ? 17 13.5 8.867 1 96.81 248 TYR B O 1
ATOM 5092 N N . GLY B 1 249 ? 15.883 15.32 8.453 1 97.94 249 GLY B N 1
ATOM 5093 C CA . GLY B 1 249 ? 14.633 14.789 8.992 1 97.94 249 GLY B CA 1
ATOM 5094 C C . GLY B 1 249 ? 14.078 15.625 10.133 1 97.94 249 GLY B C 1
ATOM 5095 O O . GLY B 1 249 ? 13.898 16.844 9.984 1 97.94 249 GLY B O 1
ATOM 5096 N N . ILE B 1 250 ? 13.844 14.969 11.281 1 98.56 250 ILE B N 1
ATOM 5097 C CA . ILE B 1 250 ? 13.242 15.688 12.406 1 98.56 250 ILE B CA 1
ATOM 5098 C C . ILE B 1 250 ? 14.344 16.203 13.328 1 98.56 250 ILE B C 1
ATOM 5100 O O . ILE B 1 250 ? 15.172 15.438 13.812 1 98.56 250 ILE B O 1
ATOM 5104 N N . GLY B 1 251 ? 14.391 17.516 13.453 1 98.38 251 GLY B N 1
ATOM 5105 C CA . GLY B 1 251 ? 15.156 18.141 14.523 1 98.38 251 GLY B CA 1
ATOM 5106 C C . GLY B 1 251 ? 14.32 18.438 15.758 1 98.38 251 GLY B C 1
ATOM 5107 O O . GLY B 1 251 ? 13.102 18.609 15.656 1 98.38 251 GLY B O 1
ATOM 5108 N N . GLU B 1 252 ? 14.984 18.516 16.938 1 98.56 252 GLU B N 1
ATOM 5109 C CA . GLU B 1 252 ? 14.234 18.797 18.156 1 98.56 252 GLU B CA 1
ATOM 5110 C C . GLU B 1 252 ? 14.953 19.828 19.016 1 98.56 252 GLU B C 1
ATOM 5112 O O . GLU B 1 252 ? 16.172 19.938 18.969 1 98.56 252 GLU B O 1
ATOM 5117 N N . SER B 1 253 ? 14.258 20.562 19.672 1 98.5 253 SER B N 1
ATOM 5118 C CA . SER B 1 253 ? 14.688 21.578 20.641 1 98.5 253 SER B CA 1
ATOM 5119 C C . SER B 1 253 ? 13.703 21.703 21.797 1 98.5 253 SER B C 1
ATOM 5121 O O . SER B 1 253 ? 12.555 21.281 21.672 1 98.5 253 SER B O 1
ATOM 5123 N N . TYR B 1 254 ? 14.195 22.281 22.891 1 98.62 254 TYR B N 1
ATOM 5124 C CA . TYR B 1 254 ? 13.375 22.359 24.094 1 98.62 254 TYR B CA 1
ATOM 5125 C C . TYR B 1 254 ? 13.414 23.766 24.703 1 98.62 254 TYR B C 1
ATOM 5127 O O . TYR B 1 254 ? 14.414 24.469 24.578 1 98.62 254 TYR B O 1
ATOM 5135 N N . SER B 1 255 ? 12.367 24.141 25.297 1 98.69 255 SER B N 1
ATOM 5136 C CA . SER B 1 255 ? 12.281 25.375 26.062 1 98.69 255 SER B CA 1
ATOM 5137 C C . SER B 1 255 ? 11.797 25.125 27.484 1 98.69 255 SER B C 1
ATOM 5139 O O . SER B 1 255 ? 10.82 24.391 27.688 1 98.69 255 SER B O 1
ATOM 5141 N N . SER B 1 256 ? 12.438 25.766 28.453 1 98.06 256 SER B N 1
ATOM 5142 C CA . SER B 1 256 ? 12.047 25.656 29.859 1 98.06 256 SER B CA 1
ATOM 5143 C C . SER B 1 256 ? 11.445 26.969 30.375 1 98.06 256 SER B C 1
ATOM 5145 O O . SER B 1 256 ? 11.18 27.109 31.562 1 98.06 256 SER B O 1
ATOM 5147 N N . ASP B 1 257 ? 11.281 27.938 29.531 1 97.62 257 ASP B N 1
ATOM 5148 C CA . ASP B 1 257 ? 10.773 29.25 29.938 1 97.62 257 ASP B CA 1
ATOM 5149 C C . ASP B 1 257 ? 9.602 29.672 29.062 1 97.62 257 ASP B C 1
ATOM 5151 O O . ASP B 1 257 ? 9.531 30.828 28.641 1 97.62 257 ASP B O 1
ATOM 5155 N N . SER B 1 258 ? 8.773 28.719 28.719 1 95.56 258 SER B N 1
ATOM 5156 C CA . SER B 1 258 ? 7.512 28.922 28.016 1 95.56 258 SER B CA 1
ATOM 5157 C C . SER B 1 258 ? 7.734 29.484 26.609 1 95.56 258 SER B C 1
ATOM 5159 O O . SER B 1 258 ? 6.988 30.359 26.156 1 95.56 258 SER B O 1
ATOM 5161 N N . GLY B 1 259 ? 8.828 29.109 25.984 1 97.44 259 GLY B N 1
ATOM 5162 C CA . GLY B 1 259 ? 9.039 29.375 24.562 1 97.44 259 GLY B CA 1
ATOM 5163 C C . GLY B 1 259 ? 9.914 30.578 24.297 1 97.44 259 GLY B C 1
ATOM 5164 O O . GLY B 1 259 ? 10.219 30.906 23.156 1 97.44 259 GLY B O 1
ATOM 5165 N N . LYS B 1 260 ? 10.422 31.266 25.328 1 97.12 260 LYS B N 1
ATOM 5166 C CA . LYS B 1 260 ? 11.234 32.469 25.141 1 97.12 260 LYS B CA 1
ATOM 5167 C C . LYS B 1 260 ? 12.617 32.125 24.594 1 97.12 260 LYS B C 1
ATOM 5169 O O . LYS B 1 260 ? 13.148 32.812 23.734 1 97.12 260 LYS B O 1
ATOM 5174 N N . THR B 1 261 ? 13.164 31.125 25.188 1 97.5 261 THR B N 1
ATOM 5175 C CA . THR B 1 261 ? 14.453 30.625 24.703 1 97.5 261 THR B CA 1
ATOM 5176 C C . THR B 1 261 ? 14.391 29.125 24.469 1 97.5 261 THR B C 1
ATOM 5178 O O . THR B 1 261 ? 13.57 28.422 25.062 1 97.5 261 THR B O 1
ATOM 5181 N N . TRP B 1 262 ? 15.258 28.688 23.547 1 98.06 262 TRP B N 1
ATOM 5182 C CA . TRP B 1 262 ? 15.25 27.297 23.125 1 98.06 262 TRP B CA 1
ATOM 5183 C C . TRP B 1 262 ? 16.656 26.719 23.109 1 98.06 262 TRP B C 1
ATOM 5185 O O . TRP B 1 262 ? 17.625 27.438 22.812 1 98.06 262 TRP B O 1
ATOM 5195 N N . SER B 1 263 ? 16.766 25.438 23.453 1 98.12 263 SER B N 1
ATOM 5196 C CA . SER B 1 263 ? 18.047 24.75 23.359 1 98.12 263 SER B CA 1
ATOM 5197 C C . SER B 1 263 ? 18.516 24.609 21.922 1 98.12 263 SER B C 1
ATOM 5199 O O . SER B 1 263 ? 17.734 24.812 20.984 1 98.12 263 SER B O 1
ATOM 5201 N N . ALA B 1 264 ? 19.781 24.297 21.766 1 96.88 264 ALA B N 1
ATOM 5202 C CA . ALA B 1 264 ? 20.328 24.047 20.422 1 96.88 264 ALA B 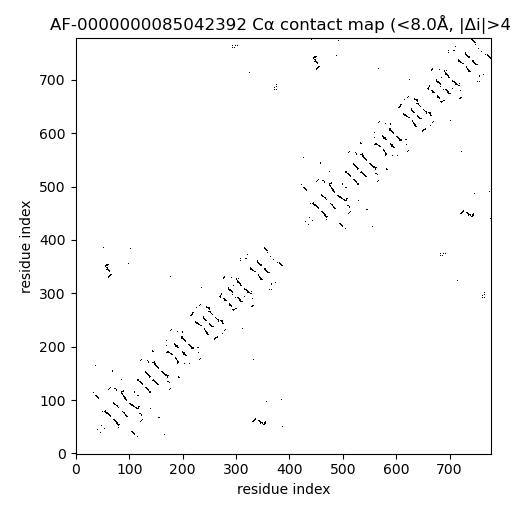CA 1
ATOM 5203 C C . ALA B 1 264 ? 19.578 22.906 19.734 1 96.88 264 ALA B C 1
ATOM 5205 O O . ALA B 1 264 ? 19.219 21.922 20.375 1 96.88 264 ALA B O 1
ATOM 5206 N N . LEU B 1 265 ? 19.422 23.094 18.438 1 97 265 LEU B N 1
ATOM 5207 C CA . LEU B 1 265 ? 18.734 22.078 17.641 1 97 265 LEU B CA 1
ATOM 5208 C C . LEU B 1 265 ? 19.562 20.797 17.578 1 97 265 LEU B C 1
ATOM 5210 O O . LEU B 1 265 ? 20.766 20.844 17.328 1 97 265 LEU B O 1
ATOM 5214 N N . GLU B 1 266 ? 18.922 19.656 17.797 1 98 266 GLU B N 1
ATOM 5215 C CA . GLU B 1 266 ? 19.547 18.344 17.688 1 98 266 GLU B CA 1
ATOM 5216 C C . GLU B 1 266 ? 18.75 17.422 16.781 1 98 266 GLU B C 1
ATOM 5218 O O . GLU B 1 266 ? 17.516 17.516 16.734 1 98 266 GLU B O 1
ATOM 5223 N N . GLU B 1 267 ? 19.438 16.578 16.094 1 98 267 GLU B N 1
ATOM 5224 C CA . GLU B 1 267 ? 18.75 15.57 15.297 1 98 267 GLU B CA 1
ATOM 5225 C C . GLU B 1 267 ? 17.984 14.594 16.188 1 98 267 GLU B C 1
ATOM 5227 O O . GLU B 1 267 ? 18.547 14.062 17.156 1 98 267 GLU B O 1
ATOM 5232 N N . SER B 1 268 ? 16.75 14.375 15.93 1 98.31 268 SER B N 1
ATOM 5233 C CA . SER B 1 268 ? 15.938 13.445 16.703 1 98.31 268 SER B CA 1
ATOM 5234 C C . SER B 1 268 ? 16.281 12 16.359 1 98.31 268 SER B C 1
ATOM 5236 O O . SER B 1 268 ? 16.719 11.703 15.25 1 98.31 268 SER B O 1
ATOM 5238 N N . PHE B 1 269 ? 16 11.062 17.312 1 97.44 269 PHE B N 1
ATOM 5239 C CA . PHE B 1 269 ? 16.156 9.641 17.031 1 97.44 269 PHE B CA 1
ATOM 5240 C C . PHE B 1 269 ? 15.016 9.141 16.156 1 97.44 269 PHE B C 1
ATOM 5242 O O . PHE B 1 269 ? 15.078 8.031 15.617 1 97.44 269 PHE B O 1
ATOM 5249 N N . ILE B 1 270 ? 13.938 9.883 16.047 1 97.81 270 ILE B N 1
ATOM 5250 C CA . ILE B 1 270 ? 12.828 9.562 15.156 1 97.81 270 ILE B CA 1
ATOM 5251 C C . ILE B 1 270 ? 13.242 9.781 13.711 1 97.81 270 ILE B C 1
ATOM 5253 O O . ILE B 1 270 ? 13.312 10.922 13.242 1 97.81 270 ILE B O 1
ATOM 5257 N N . ALA B 1 271 ? 13.445 8.695 13 1 96.56 271 ALA B N 1
ATOM 5258 C CA . ALA B 1 271 ? 13.867 8.789 11.602 1 96.56 271 ALA B CA 1
ATOM 5259 C C . ALA B 1 271 ? 12.719 9.234 10.711 1 96.56 271 ALA B C 1
ATOM 5261 O O . ALA B 1 271 ? 11.617 8.68 10.781 1 96.56 271 ALA B O 1
ATOM 5262 N N . HIS B 1 272 ? 12.938 10.195 9.898 1 98.06 272 HIS B N 1
ATOM 5263 C CA . HIS B 1 272 ? 11.914 10.781 9.031 1 98.06 272 HIS B CA 1
ATOM 5264 C C . HIS B 1 272 ? 12.547 11.5 7.848 1 98.06 272 HIS B C 1
ATOM 5266 O O . HIS B 1 272 ? 13.648 12.055 7.965 1 98.06 272 HIS B O 1
ATOM 5272 N N . PRO B 1 273 ? 11.93 11.398 6.668 1 98.06 273 PRO B N 1
ATOM 5273 C CA . PRO B 1 273 ? 12.445 12.242 5.59 1 98.06 273 PRO B CA 1
ATOM 5274 C C . PRO B 1 273 ? 12.234 13.734 5.855 1 98.06 273 PRO B C 1
ATOM 5276 O O . PRO B 1 273 ? 11.539 14.102 6.809 1 98.06 273 PRO B O 1
ATOM 5279 N N . SER B 1 274 ? 12.867 14.586 5.031 1 98 274 SER B N 1
ATOM 5280 C CA . SER B 1 274 ? 12.617 16.016 5.117 1 98 274 SER B CA 1
ATOM 5281 C C . SER B 1 274 ? 11.211 16.359 4.633 1 98 274 SER B C 1
ATOM 5283 O O . SER B 1 274 ? 11.031 16.781 3.484 1 98 274 SER B O 1
ATOM 5285 N N . ALA B 1 275 ? 10.273 16.219 5.473 1 97.81 275 ALA B N 1
ATOM 5286 C CA . ALA B 1 275 ? 8.859 16.406 5.168 1 97.81 275 ALA B CA 1
ATOM 5287 C C . ALA B 1 275 ? 8.062 16.688 6.438 1 97.81 275 ALA B C 1
ATOM 5289 O O . ALA B 1 275 ? 8.539 16.438 7.547 1 97.81 275 ALA B O 1
ATOM 5290 N N . ARG B 1 276 ? 6.859 17.125 6.215 1 97.88 276 ARG B N 1
ATOM 5291 C CA . ARG B 1 276 ? 5.965 17.391 7.336 1 97.88 276 ARG B CA 1
ATOM 5292 C C . ARG B 1 276 ? 5.504 16.094 7.996 1 97.88 276 ARG B C 1
ATOM 5294 O O . ARG B 1 276 ? 5.199 15.117 7.309 1 97.88 276 ARG B O 1
ATOM 5301 N N . PHE B 1 277 ? 5.469 16.047 9.281 1 98.62 277 PHE B N 1
ATOM 5302 C CA . PHE B 1 277 ? 4.852 15.023 10.117 1 98.62 277 PHE B CA 1
ATOM 5303 C C . PHE B 1 277 ? 3.758 15.625 10.992 1 98.62 277 PHE B C 1
ATOM 5305 O O . PHE B 1 277 ? 3.428 16.812 10.852 1 98.62 277 PHE B O 1
ATOM 5312 N N . PHE B 1 278 ? 3.064 14.797 11.781 1 98.69 278 PHE B N 1
ATOM 5313 C CA . PHE B 1 278 ? 1.997 15.258 12.656 1 98.69 278 PHE B CA 1
ATOM 5314 C C . PHE B 1 278 ? 2.166 14.695 14.062 1 98.69 278 PHE B C 1
ATOM 5316 O O . PHE B 1 278 ? 2.389 13.492 14.227 1 98.69 278 PHE B O 1
ATOM 5323 N N . ILE B 1 279 ? 2.102 15.523 15.062 1 98.81 279 ILE B N 1
ATOM 5324 C CA . ILE B 1 279 ? 2.209 15.078 16.453 1 98.81 279 ILE B CA 1
ATOM 5325 C C . ILE B 1 279 ? 1.24 15.867 17.328 1 98.81 279 ILE B C 1
ATOM 5327 O O . ILE B 1 279 ? 1.149 17.094 17.203 1 98.81 279 ILE B O 1
ATOM 5331 N N . ARG B 1 280 ? 0.553 15.125 18.172 1 98.06 280 ARG B N 1
ATOM 5332 C CA . ARG B 1 280 ? -0.409 15.75 19.078 1 98.06 280 ARG B CA 1
ATOM 5333 C C . ARG B 1 280 ? -0.621 14.898 20.328 1 98.06 280 ARG B C 1
ATOM 5335 O O . ARG B 1 280 ? -0.486 13.672 20.281 1 98.06 280 ARG B O 1
ATOM 5342 N N . ARG B 1 281 ? -0.93 15.625 21.422 1 98.12 281 ARG B N 1
ATOM 5343 C CA . ARG B 1 281 ? -1.402 14.914 22.609 1 98.12 281 ARG B CA 1
ATOM 5344 C C . ARG B 1 281 ? -2.863 14.5 22.453 1 98.12 281 ARG B C 1
ATOM 5346 O O . ARG B 1 281 ? -3.701 15.305 22.047 1 98.12 281 ARG B O 1
ATOM 5353 N N . LEU B 1 282 ? -3.135 13.234 22.781 1 98.31 282 LEU B N 1
ATOM 5354 C CA . LEU B 1 282 ? -4.488 12.703 22.688 1 98.31 282 LEU B CA 1
ATOM 5355 C C . LEU B 1 282 ? -5.227 12.875 24.016 1 98.31 282 LEU B C 1
ATOM 5357 O O . LEU B 1 282 ? -4.621 13.258 25.016 1 98.31 282 LEU B O 1
ATOM 5361 N N . GLN B 1 283 ? -6.543 12.57 24 1 97.25 283 GLN B N 1
ATOM 5362 C CA . GLN B 1 283 ? -7.383 12.688 25.188 1 97.25 283 GLN B CA 1
ATOM 5363 C C . GLN B 1 283 ? -6.887 11.773 26.297 1 97.25 283 GLN B C 1
ATOM 5365 O O . GLN B 1 283 ? -7.004 12.109 27.484 1 97.25 283 GLN B O 1
ATOM 5370 N N . SER B 1 284 ? -6.312 10.695 25.969 1 97.81 284 SER B N 1
ATOM 5371 C CA . SER B 1 284 ? -5.805 9.734 26.938 1 97.81 284 SER B CA 1
ATOM 5372 C C . SER B 1 284 ? -4.586 10.281 27.672 1 97.81 284 SER B C 1
ATOM 5374 O O . SER B 1 284 ? -4.176 9.742 28.703 1 97.81 284 SER B O 1
ATOM 5376 N N . GLY B 1 285 ? -3.986 11.305 27.125 1 97.94 285 GLY B N 1
ATOM 5377 C CA . GLY B 1 285 ? -2.715 11.812 27.609 1 97.94 285 GLY B CA 1
ATOM 5378 C C . GLY B 1 285 ? -1.524 11.305 26.828 1 97.94 285 GLY B C 1
ATOM 5379 O O . GLY B 1 285 ? -0.423 11.852 26.922 1 97.94 285 GLY B O 1
ATOM 5380 N N . ASN B 1 286 ? -1.733 10.281 26.047 1 98.44 286 ASN B N 1
ATOM 5381 C CA . ASN B 1 286 ? -0.661 9.758 25.203 1 98.44 286 ASN B CA 1
ATOM 5382 C C . ASN B 1 286 ? -0.372 10.68 24.016 1 98.44 286 ASN B C 1
ATOM 5384 O O . ASN B 1 286 ? -1.199 11.516 23.672 1 98.44 286 ASN B O 1
ATOM 5388 N N . LEU B 1 287 ? 0.836 10.531 23.438 1 98.69 287 LEU B N 1
ATOM 5389 C CA . LEU B 1 287 ? 1.176 11.281 22.234 1 98.69 287 LEU B CA 1
ATOM 5390 C C . LEU B 1 287 ? 0.925 10.445 20.984 1 98.69 287 LEU B C 1
ATOM 5392 O O . LEU B 1 287 ? 1.268 9.258 20.938 1 98.69 287 LEU B O 1
ATOM 5396 N N . LEU B 1 288 ? 0.295 11.047 20.031 1 98.62 288 LEU B N 1
ATOM 5397 C CA . LEU B 1 288 ? 0.17 10.508 18.688 1 98.62 288 LEU B CA 1
ATOM 5398 C C . LEU B 1 288 ? 1.229 11.102 17.766 1 98.62 288 LEU B C 1
ATOM 5400 O O . LEU B 1 288 ? 1.435 12.32 17.75 1 98.62 288 LEU B O 1
ATOM 5404 N N . LEU B 1 289 ? 1.925 10.273 17.031 1 98.62 289 LEU B N 1
ATOM 5405 C CA . LEU B 1 289 ? 2.838 10.672 15.969 1 98.62 289 LEU B CA 1
ATOM 5406 C C . LEU B 1 289 ? 2.453 10.016 14.648 1 98.62 289 LEU B C 1
ATOM 5408 O O . LEU B 1 289 ? 2.271 8.797 14.586 1 98.62 289 LEU B O 1
ATOM 5412 N N . VAL B 1 290 ? 2.199 10.766 13.633 1 98.5 290 VAL B N 1
ATOM 5413 C CA . VAL B 1 290 ? 2.014 10.258 12.273 1 98.5 290 VAL B CA 1
ATOM 5414 C C . VAL B 1 290 ? 3.186 10.695 11.398 1 98.5 290 VAL B C 1
ATOM 5416 O O . VAL B 1 290 ? 3.443 11.891 11.234 1 98.5 290 VAL B O 1
ATOM 5419 N N . LYS B 1 291 ? 3.877 9.766 10.844 1 98.12 291 LYS B N 1
ATOM 5420 C CA . LYS B 1 291 ? 5.09 10.031 10.07 1 98.12 291 LYS B CA 1
ATOM 5421 C C . LYS B 1 291 ? 5.305 8.969 9 1 98.12 291 LYS B C 1
ATOM 5423 O O . LYS B 1 291 ? 4.496 8.047 8.867 1 98.12 291 LYS B O 1
ATOM 5428 N N . HIS B 1 292 ? 6.391 9.242 8.25 1 97.38 292 HIS B N 1
ATOM 5429 C CA . HIS B 1 292 ? 6.742 8.273 7.223 1 97.38 292 HIS B CA 1
ATOM 5430 C C . HIS B 1 292 ? 7.668 7.195 7.777 1 97.38 292 HIS B C 1
ATOM 5432 O O . HIS B 1 292 ? 8.68 7.504 8.406 1 97.38 292 HIS B O 1
ATOM 5438 N N . GLY B 1 293 ? 7.27 5.906 7.555 1 94.31 293 GLY B N 1
ATOM 5439 C CA . GLY B 1 293 ? 8.109 4.77 7.898 1 94.31 293 GLY B CA 1
ATOM 5440 C C . GLY B 1 293 ? 8.102 4.453 9.383 1 94.31 293 GLY B C 1
ATOM 5441 O O . GLY B 1 293 ? 7.578 5.227 10.188 1 94.31 293 GLY B O 1
ATOM 5442 N N . PRO B 1 294 ? 8.734 3.367 9.797 1 92.69 294 PRO B N 1
ATOM 5443 C CA . PRO B 1 294 ? 8.922 3.023 11.203 1 92.69 294 PRO B CA 1
ATOM 5444 C C . PRO B 1 294 ? 9.797 4.035 11.945 1 92.69 294 PRO B C 1
ATOM 5446 O O . PRO B 1 294 ? 10.508 4.816 11.312 1 92.69 294 PRO B O 1
ATOM 5449 N N . ILE B 1 295 ? 9.758 3.965 13.219 1 94.38 295 ILE B N 1
ATOM 5450 C CA . ILE B 1 295 ? 10.391 4.977 14.062 1 94.38 295 ILE B CA 1
ATOM 5451 C C . ILE B 1 295 ? 11.867 5.09 13.711 1 94.38 295 ILE B C 1
ATOM 5453 O O . ILE B 1 295 ? 12.43 6.188 13.688 1 94.38 295 ILE B O 1
ATOM 5457 N N . SER B 1 296 ? 12.531 3.938 13.367 1 92.5 296 SER B N 1
ATOM 5458 C CA . SER B 1 296 ? 13.984 3.938 13.227 1 92.5 296 SER B CA 1
ATOM 5459 C C . SER B 1 296 ? 14.398 3.795 11.766 1 92.5 296 SER B C 1
ATOM 5461 O O . SER B 1 296 ? 15.57 3.557 11.469 1 92.5 296 SER B O 1
ATOM 5463 N N . VAL B 1 297 ? 13.453 3.875 10.883 1 92.31 297 VAL B N 1
ATOM 5464 C CA . VAL B 1 297 ? 13.75 3.672 9.469 1 92.31 297 VAL B CA 1
ATOM 5465 C C . VAL B 1 297 ? 13.336 4.906 8.672 1 92.31 297 VAL B C 1
ATOM 5467 O O . VAL B 1 297 ? 12.195 5.359 8.766 1 92.31 297 VAL B O 1
ATOM 5470 N N . LYS B 1 298 ? 14.242 5.434 7.973 1 93.25 298 LYS B N 1
ATOM 5471 C CA . LYS B 1 298 ? 13.938 6.547 7.074 1 93.25 298 LYS B CA 1
ATOM 5472 C C . LYS B 1 298 ? 13.453 6.047 5.719 1 93.25 298 LYS B C 1
ATOM 5474 O O . LYS B 1 298 ? 14.117 5.227 5.082 1 93.25 298 LYS B O 1
ATOM 5479 N N . THR B 1 299 ? 12.344 6.418 5.422 1 93 299 THR B N 1
ATOM 5480 C CA . THR B 1 299 ? 11.812 6.195 4.078 1 93 299 THR B CA 1
ATOM 5481 C C . THR B 1 299 ? 11.719 7.512 3.311 1 93 299 THR B C 1
ATOM 5483 O O . THR B 1 299 ? 12.047 8.57 3.842 1 93 299 THR B O 1
ATOM 5486 N N . GLY B 1 300 ? 11.391 7.535 2.041 1 94.88 300 GLY B N 1
ATOM 5487 C CA . GLY B 1 300 ? 10.875 8.727 1.388 1 94.88 300 GLY B CA 1
ATOM 5488 C C . GLY B 1 300 ? 9.438 9.039 1.767 1 94.88 300 GLY B C 1
ATOM 5489 O O . GLY B 1 300 ? 8.953 8.578 2.801 1 94.88 300 GLY B O 1
ATOM 5490 N N . ARG B 1 301 ? 8.828 9.828 1.067 1 96.56 301 ARG B N 1
ATOM 5491 C CA . ARG B 1 301 ? 7.418 10.117 1.282 1 96.56 301 ARG B CA 1
ATOM 5492 C C . ARG B 1 301 ? 6.551 8.922 0.894 1 96.56 301 ARG B C 1
ATOM 5494 O O . ARG B 1 301 ? 5.895 8.938 -0.149 1 96.56 301 ARG B O 1
ATOM 5501 N N . SER B 1 302 ? 6.648 7.961 1.731 1 94.94 302 SER B N 1
ATOM 5502 C CA . SER B 1 302 ? 5.906 6.707 1.615 1 94.94 302 SER B CA 1
ATOM 5503 C C . SER B 1 302 ? 5.68 6.07 2.982 1 94.94 302 SER B C 1
ATOM 5505 O O . SER B 1 302 ? 6.219 6.539 3.988 1 94.94 302 SER B O 1
ATOM 5507 N N . HIS B 1 303 ? 4.852 5.012 3.084 1 93.75 303 HIS B N 1
ATOM 5508 C CA . HIS B 1 303 ? 4.613 4.246 4.301 1 93.75 303 HIS B CA 1
ATOM 5509 C C . HIS B 1 303 ? 4.195 5.156 5.453 1 93.75 303 HIS B C 1
ATOM 5511 O O . HIS B 1 303 ? 4.797 5.121 6.527 1 93.75 303 HIS B O 1
ATOM 5517 N N . MET B 1 304 ? 3.158 5.844 5.246 1 95.88 304 MET B N 1
ATOM 5518 C CA . MET B 1 304 ? 2.656 6.676 6.336 1 95.88 304 MET B CA 1
ATOM 5519 C C . MET B 1 304 ? 2.133 5.812 7.48 1 95.88 304 MET B C 1
ATOM 5521 O O . MET B 1 304 ? 1.293 4.938 7.27 1 95.88 304 MET B O 1
ATOM 5525 N N . MET B 1 305 ? 2.609 6.09 8.68 1 94.94 305 MET B N 1
ATOM 5526 C CA . MET B 1 305 ? 2.279 5.277 9.844 1 94.94 305 MET B CA 1
ATOM 5527 C C . MET B 1 305 ? 1.892 6.156 11.031 1 94.94 305 MET B C 1
ATOM 5529 O O . MET B 1 305 ? 2.279 7.324 11.094 1 94.94 305 MET B O 1
ATOM 5533 N N . ALA B 1 306 ? 1.147 5.566 11.922 1 95.62 306 ALA B N 1
ATOM 5534 C CA . ALA B 1 306 ? 0.768 6.215 13.18 1 95.62 306 ALA B CA 1
ATOM 5535 C C . ALA B 1 306 ? 1.354 5.477 14.375 1 95.62 306 ALA B C 1
ATOM 5537 O O . ALA B 1 306 ? 1.349 4.242 14.414 1 95.62 306 ALA B O 1
ATOM 5538 N N . PHE B 1 307 ? 1.842 6.242 15.359 1 96 307 PHE B N 1
ATOM 5539 C CA . PHE B 1 307 ? 2.473 5.695 16.547 1 96 307 PHE B CA 1
ATOM 5540 C C . PHE B 1 307 ? 1.893 6.328 17.812 1 96 307 PHE B C 1
ATOM 5542 O O . PHE B 1 307 ? 1.424 7.469 17.781 1 96 307 PHE B O 1
ATOM 5549 N N . ILE B 1 308 ? 2.008 5.609 18.922 1 96.94 308 ILE B N 1
ATOM 5550 C CA . ILE B 1 308 ? 1.61 6.102 20.25 1 96.94 308 ILE B CA 1
ATOM 5551 C C . ILE B 1 308 ? 2.814 6.094 21.188 1 96.94 308 ILE B C 1
ATOM 5553 O O . ILE B 1 308 ? 3.59 5.137 21.203 1 96.94 308 ILE B O 1
ATOM 5557 N N . SER B 1 309 ? 3.021 7.148 21.859 1 98.31 309 SER B N 1
ATOM 5558 C CA . SER B 1 309 ? 3.938 7.18 23 1 98.31 309 SER B CA 1
ATOM 5559 C C . SER B 1 309 ? 3.182 7.332 24.312 1 98.31 309 SER B C 1
ATOM 5561 O O . SER B 1 309 ? 2.373 8.25 24.469 1 98.31 309 SER B O 1
ATOM 5563 N N . LYS B 1 310 ? 3.506 6.496 25.281 1 97.81 310 LYS B N 1
ATOM 5564 C CA . LYS B 1 310 ? 2.881 6.543 26.609 1 97.81 310 LYS B CA 1
ATOM 5565 C C . LYS B 1 310 ? 3.793 7.23 27.609 1 97.81 310 LYS B C 1
ATOM 5567 O O . LYS B 1 310 ? 3.424 7.391 28.781 1 97.81 310 LYS B O 1
ATOM 5572 N N . ASP B 1 311 ? 4.965 7.586 27.141 1 98.38 311 ASP B N 1
ATOM 5573 C CA . ASP B 1 311 ? 5.949 8.141 28.062 1 98.38 311 ASP B CA 1
ATOM 5574 C C . ASP B 1 311 ? 6.477 9.484 27.562 1 98.38 311 ASP B C 1
ATOM 5576 O O . ASP B 1 311 ? 7.672 9.758 27.656 1 98.38 311 ASP B O 1
ATOM 5580 N N . ASP B 1 312 ? 5.633 10.211 26.906 1 98 312 ASP B N 1
ATOM 5581 C CA . ASP B 1 312 ? 5.859 11.609 26.562 1 98 312 ASP B CA 1
ATOM 5582 C C . ASP B 1 312 ? 6.961 11.734 25.5 1 98 312 ASP B C 1
ATOM 5584 O O . ASP B 1 312 ? 7.762 12.672 25.547 1 98 312 ASP B O 1
ATOM 5588 N N . GLY B 1 313 ? 7.07 10.781 24.625 1 97.94 313 GLY B N 1
ATOM 5589 C CA . GLY B 1 313 ? 7.906 10.891 23.453 1 97.94 313 GLY B CA 1
ATOM 5590 C C . GLY B 1 313 ? 9.219 10.141 23.578 1 97.94 313 GLY B C 1
ATOM 5591 O O . GLY B 1 313 ? 10.023 10.125 22.641 1 97.94 313 GLY B O 1
ATOM 5592 N N . ALA B 1 314 ? 9.414 9.445 24.688 1 97.69 314 ALA B N 1
ATOM 5593 C CA . ALA B 1 314 ? 10.672 8.719 24.875 1 97.69 314 ALA B CA 1
ATOM 5594 C C . ALA B 1 314 ? 10.68 7.422 24.078 1 97.69 314 ALA B C 1
ATOM 5596 O O . ALA B 1 314 ? 11.711 7.031 23.531 1 97.69 314 ALA B O 1
ATOM 5597 N N . THR B 1 315 ? 9.602 6.711 24.125 1 97 315 THR B N 1
ATOM 5598 C CA . THR B 1 315 ? 9.445 5.5 23.328 1 97 315 THR B CA 1
ATOM 5599 C C . THR B 1 315 ? 8.125 5.52 22.562 1 97 315 THR B C 1
ATOM 5601 O O . THR B 1 315 ? 7.227 6.297 22.891 1 97 315 THR B O 1
ATOM 5604 N N . TRP B 1 316 ? 8.086 4.738 21.562 1 95.06 316 TRP B N 1
ATOM 5605 C CA . TRP B 1 316 ? 6.922 4.711 20.688 1 95.06 316 TRP B CA 1
ATOM 5606 C C . TRP B 1 316 ? 6.484 3.279 20.406 1 95.06 316 TRP B C 1
ATOM 5608 O O . TRP B 1 316 ? 7.297 2.355 20.438 1 95.06 316 TRP B O 1
ATOM 5618 N N . SER B 1 317 ? 5.199 3.08 20.109 1 91.62 317 SER B N 1
ATOM 5619 C CA . SER B 1 317 ? 4.645 1.786 19.719 1 91.62 317 SER B CA 1
ATOM 5620 C C . SER B 1 317 ? 5.215 1.312 18.391 1 91.62 317 SER B C 1
ATOM 5622 O O . SER B 1 317 ? 5.914 2.062 17.703 1 91.62 317 SER B O 1
ATOM 5624 N N . LYS B 1 318 ? 4.902 0.065 18 1 84.19 318 LYS B N 1
ATOM 5625 C CA . LYS B 1 318 ? 5.367 -0.501 16.734 1 84.19 318 LYS B CA 1
ATOM 5626 C C . LYS B 1 318 ? 4.766 0.239 15.539 1 84.19 318 LYS B C 1
ATOM 5628 O O . LYS B 1 318 ? 5.387 0.335 14.477 1 84.19 318 LYS B O 1
ATOM 5633 N N . GLY B 1 319 ? 3.488 0.689 15.766 1 88.62 319 GLY B N 1
ATOM 5634 C CA . GLY B 1 319 ? 2.891 1.566 14.773 1 88.62 319 GLY B CA 1
ATOM 5635 C C . GLY B 1 319 ? 1.823 0.883 13.938 1 88.62 319 GLY B C 1
ATOM 5636 O O . GLY B 1 319 ? 1.733 -0.346 13.922 1 88.62 319 GLY B O 1
ATOM 5637 N N . LEU B 1 320 ? 0.979 1.615 13.328 1 89.88 320 LEU B N 1
ATOM 5638 C CA . LEU B 1 320 ? -0.093 1.222 12.422 1 89.88 320 LEU B CA 1
ATOM 5639 C C . LEU B 1 320 ? 0.128 1.813 11.031 1 89.88 320 LEU B C 1
ATOM 5641 O O . LEU B 1 320 ? 0.232 3.033 10.883 1 89.88 320 LEU B O 1
ATOM 5645 N N . LEU B 1 321 ? 0.202 0.926 10 1 91.06 321 LEU B N 1
ATOM 5646 C CA . LEU B 1 321 ? 0.358 1.397 8.625 1 91.06 321 LEU B CA 1
ATOM 5647 C C . LEU B 1 321 ? -0.944 1.997 8.109 1 91.06 321 LEU B C 1
ATOM 5649 O O . LEU B 1 321 ? -1.979 1.326 8.086 1 91.06 321 LEU B O 1
ATOM 5653 N N . LEU B 1 322 ? -0.887 3.236 7.711 1 92.81 322 LEU B N 1
ATOM 5654 C CA . LEU B 1 322 ? -2.061 3.922 7.18 1 92.81 322 LEU B CA 1
ATOM 5655 C C . LEU B 1 322 ? -2.105 3.826 5.66 1 92.81 322 LEU B C 1
ATOM 5657 O O . LEU B 1 322 ? -3.17 3.602 5.078 1 92.81 322 LEU B O 1
ATOM 5661 N N . ASP B 1 323 ? -1.016 3.98 5.039 1 93.31 323 ASP B N 1
ATOM 5662 C CA . ASP B 1 323 ? -0.907 3.984 3.582 1 93.31 323 ASP B CA 1
ATOM 5663 C C . ASP B 1 323 ? 0.517 3.66 3.137 1 93.31 323 ASP B C 1
ATOM 5665 O O . ASP B 1 323 ? 1.438 4.449 3.355 1 93.31 323 ASP B O 1
ATOM 5669 N N . GLN B 1 324 ? 0.715 2.574 2.455 1 92.44 324 GLN B N 1
ATOM 5670 C CA . GLN B 1 324 ? 2.031 2.064 2.082 1 92.44 324 GLN B CA 1
ATOM 5671 C C . GLN B 1 324 ? 2.562 2.773 0.839 1 92.44 324 GLN B C 1
ATOM 5673 O O . GLN B 1 324 ? 3.764 2.736 0.563 1 92.44 324 GLN B O 1
ATOM 5678 N N . ARG B 1 325 ? 1.812 3.408 -0.001 1 93.06 325 ARG B N 1
ATOM 5679 C CA . ARG B 1 325 ? 2.135 3.859 -1.352 1 93.06 325 ARG B CA 1
ATOM 5680 C C . ARG B 1 325 ? 3.195 4.953 -1.324 1 93.06 325 ARG B C 1
ATOM 5682 O O . ARG B 1 325 ? 3.41 5.594 -0.291 1 93.06 325 ARG B O 1
ATOM 5689 N N . ILE B 1 326 ? 3.818 5.156 -2.502 1 92.94 326 ILE B N 1
ATOM 5690 C CA . ILE B 1 326 ? 4.773 6.246 -2.672 1 92.94 326 ILE B CA 1
ATOM 5691 C C . ILE B 1 326 ? 4.023 7.559 -2.891 1 92.94 326 ILE B C 1
ATOM 5693 O O . ILE B 1 326 ? 2.869 7.559 -3.328 1 92.94 326 ILE B O 1
ATOM 5697 N N . ASN B 1 327 ? 4.656 8.68 -2.555 1 95.94 327 ASN B N 1
ATOM 5698 C CA . ASN B 1 327 ? 4.18 10.047 -2.758 1 95.94 327 ASN B CA 1
ATOM 5699 C C . ASN B 1 327 ? 2.959 10.352 -1.894 1 95.94 327 ASN B C 1
ATOM 5701 O O . ASN B 1 327 ? 2.064 11.086 -2.312 1 95.94 327 ASN B O 1
ATOM 5705 N N . VAL B 1 328 ? 2.82 9.656 -0.8 1 96.62 328 VAL B N 1
ATOM 5706 C CA . VAL B 1 328 ? 1.901 10.047 0.261 1 96.62 328 VAL B CA 1
ATOM 5707 C C . VAL B 1 328 ? 2.604 11 1.226 1 96.62 328 VAL B C 1
ATOM 5709 O O . VAL B 1 328 ? 3.76 10.781 1.591 1 96.62 328 VAL B O 1
ATOM 5712 N N . SER B 1 329 ? 1.883 12.086 1.58 1 97.44 329 SER B N 1
ATOM 5713 C CA . SER B 1 329 ? 2.643 13.023 2.404 1 97.44 329 SER B CA 1
ATOM 5714 C C . SER B 1 329 ? 1.719 13.984 3.146 1 97.44 329 SER B C 1
ATOM 5716 O O . SER B 1 329 ? 0.53 14.07 2.8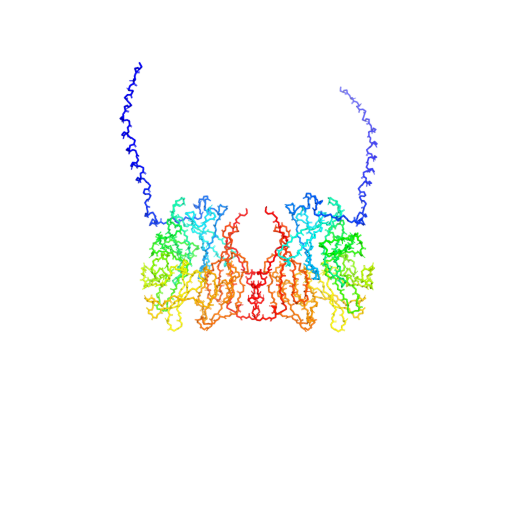36 1 97.44 329 SER B O 1
ATOM 5718 N N . TYR B 1 330 ? 2.285 14.594 4.176 1 98.25 330 TYR B N 1
ATOM 5719 C CA . TYR B 1 330 ? 1.795 15.773 4.871 1 98.25 330 TYR B CA 1
ATOM 5720 C C . TYR B 1 330 ? 0.526 15.461 5.656 1 98.25 330 TYR B C 1
ATOM 5722 O O . TYR B 1 330 ? -0.529 16.047 5.402 1 98.25 330 TYR B O 1
ATOM 5730 N N . PRO B 1 331 ? 0.68 14.672 6.633 1 98.62 331 PRO B N 1
ATOM 5731 C CA . PRO B 1 331 ? -0.458 14.344 7.496 1 98.62 331 PRO B CA 1
ATOM 5732 C C . PRO B 1 331 ? -0.869 15.516 8.391 1 98.62 331 PRO B C 1
ATOM 5734 O O . PRO B 1 331 ? -0.018 16.297 8.812 1 98.62 331 PRO B O 1
ATOM 5737 N N . ASP B 1 332 ? -2.104 15.594 8.617 1 98.69 332 ASP B N 1
ATOM 5738 C CA . ASP B 1 332 ? -2.754 16.469 9.594 1 98.69 332 ASP B CA 1
ATOM 5739 C C . ASP B 1 332 ? -4.066 15.859 10.086 1 98.69 332 ASP B C 1
ATOM 5741 O O . ASP B 1 332 ? -4.613 14.953 9.453 1 98.69 332 ASP B O 1
ATOM 5745 N N . GLY B 1 333 ? -4.516 16.344 11.281 1 98.25 333 GLY B N 1
ATOM 5746 C CA . GLY B 1 333 ? -5.742 15.688 11.703 1 98.25 333 GLY B CA 1
ATOM 5747 C C . GLY B 1 333 ? -6.266 16.203 13.031 1 98.25 333 GLY B C 1
ATOM 5748 O O . GLY B 1 333 ? -5.848 17.266 13.5 1 98.25 333 GLY B O 1
ATOM 5749 N N . GLN B 1 334 ? -7.211 15.469 13.547 1 98.25 334 GLN B N 1
ATOM 5750 C CA . GLN B 1 334 ? -7.898 15.797 14.789 1 98.25 334 GLN B CA 1
ATOM 5751 C C . GLN B 1 334 ? -8.531 14.555 15.414 1 98.25 334 GLN B C 1
ATOM 5753 O O . GLN B 1 334 ? -9.094 13.719 14.703 1 98.25 334 GLN B O 1
ATOM 5758 N N . GLN B 1 335 ? -8.422 14.445 16.719 1 98.12 335 GLN B N 1
ATOM 5759 C CA . GLN B 1 335 ? -9.203 13.461 17.453 1 98.12 335 GLN B CA 1
ATOM 5760 C C . GLN B 1 335 ? -10.555 14.039 17.859 1 98.12 335 GLN B C 1
ATOM 5762 O O . GLN B 1 335 ? -10.633 15.164 18.359 1 98.12 335 GLN B O 1
ATOM 5767 N N . THR B 1 336 ? -11.594 13.281 17.703 1 97.5 336 THR B N 1
ATOM 5768 C CA . THR B 1 336 ? -12.922 13.703 18.141 1 97.5 336 THR B CA 1
ATOM 5769 C C . THR B 1 336 ? -13.203 13.195 19.562 1 97.5 336 THR B C 1
ATOM 5771 O O . THR B 1 336 ? -12.438 12.398 20.109 1 97.5 336 THR B O 1
ATOM 5774 N N . ALA B 1 337 ? -14.312 13.617 20.125 1 96.25 337 ALA B N 1
ATOM 5775 C CA . ALA B 1 337 ? -14.648 13.359 21.531 1 96.25 337 ALA B CA 1
ATOM 5776 C C . ALA B 1 337 ? -14.82 11.867 21.781 1 96.25 337 ALA B C 1
ATOM 5778 O O . ALA B 1 337 ? -14.516 11.375 22.875 1 96.25 337 ALA B O 1
ATOM 5779 N N . ASP B 1 338 ? -15.273 11.141 20.828 1 95.88 338 ASP B N 1
ATOM 5780 C CA . ASP B 1 338 ? -15.508 9.711 21 1 95.88 338 ASP B CA 1
ATOM 5781 C C . ASP B 1 338 ? -14.211 8.914 20.891 1 95.88 338 ASP B C 1
ATOM 5783 O O . ASP B 1 338 ? -14.219 7.684 20.953 1 95.88 338 ASP B O 1
ATOM 5787 N N . GLY B 1 339 ? -13.148 9.609 20.656 1 97.38 339 GLY B N 1
ATOM 5788 C CA . GLY B 1 339 ? -11.844 8.969 20.641 1 97.38 339 GLY B CA 1
ATOM 5789 C C . GLY B 1 339 ? -11.359 8.633 19.25 1 97.38 339 GLY B C 1
ATOM 5790 O O . GLY B 1 339 ? -10.227 8.164 19.078 1 97.38 339 GLY B O 1
ATOM 5791 N N . THR B 1 340 ? -12.141 8.883 18.234 1 96.56 340 THR B N 1
ATOM 5792 C CA . THR B 1 340 ? -11.727 8.594 16.875 1 96.56 340 THR B CA 1
ATOM 5793 C C . THR B 1 340 ? -10.695 9.617 16.406 1 96.56 340 THR B C 1
ATOM 5795 O O . THR B 1 340 ? -10.859 10.82 16.625 1 96.56 340 THR B O 1
ATOM 5798 N N . ILE B 1 341 ? -9.641 9.133 15.82 1 98.19 341 ILE B N 1
ATOM 5799 C CA . ILE B 1 341 ? -8.594 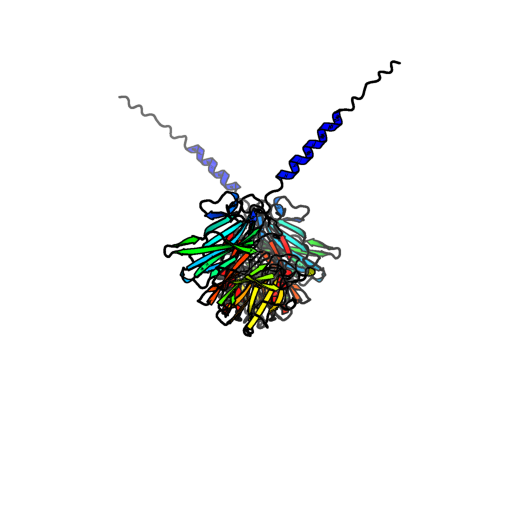9.969 15.25 1 98.19 341 ILE B CA 1
ATOM 5800 C C . ILE B 1 341 ? -8.758 10.047 13.734 1 98.19 341 ILE B C 1
ATOM 5802 O O . ILE B 1 341 ? -8.711 9.023 13.047 1 98.19 341 ILE B O 1
ATOM 5806 N N . TYR B 1 342 ? -8.977 11.227 13.203 1 98.31 342 TYR B N 1
ATOM 5807 C CA . TYR B 1 342 ? -9.062 11.469 11.766 1 98.31 342 TYR B CA 1
ATOM 5808 C C . TYR B 1 342 ? -7.785 12.102 11.234 1 98.31 342 TYR B C 1
ATOM 5810 O O . TYR B 1 342 ? -7.27 13.055 11.828 1 98.31 342 TYR B O 1
ATOM 5818 N N . ILE B 1 343 ? -7.238 11.523 10.133 1 98.62 343 ILE B N 1
ATOM 5819 C CA . ILE B 1 343 ? -6.02 12.039 9.523 1 98.62 343 ILE B CA 1
ATOM 5820 C C . ILE B 1 343 ? -6.258 12.297 8.031 1 98.62 343 ILE B C 1
ATOM 5822 O O . ILE B 1 343 ? -6.832 11.461 7.332 1 98.62 343 ILE B O 1
ATOM 5826 N N . THR B 1 344 ? -5.898 13.469 7.539 1 98.69 344 THR B N 1
ATOM 5827 C CA . THR B 1 344 ? -5.84 13.742 6.105 1 98.69 344 THR B CA 1
ATOM 5828 C C . THR B 1 344 ? -4.398 13.734 5.609 1 98.69 344 THR B C 1
ATOM 5830 O O . THR B 1 344 ? -3.467 13.953 6.391 1 98.69 344 THR B O 1
ATOM 5833 N N . TYR B 1 345 ? -4.184 13.477 4.41 1 98.62 345 TYR B N 1
ATOM 5834 C CA . TYR B 1 345 ? -2.895 13.531 3.727 1 98.62 345 TYR B CA 1
ATOM 5835 C C . TYR B 1 345 ? -3.082 13.578 2.215 1 98.62 345 TYR B C 1
ATOM 5837 O O . TYR B 1 345 ? -4.184 13.352 1.711 1 98.62 345 TYR B O 1
ATOM 5845 N N . ASP B 1 346 ? -2.041 13.992 1.505 1 98.38 346 ASP B N 1
ATOM 5846 C CA . ASP B 1 346 ? -2.133 14.07 0.05 1 98.38 346 ASP B CA 1
ATOM 5847 C C . ASP B 1 346 ? -1.312 12.961 -0.611 1 98.38 346 ASP B C 1
ATOM 5849 O O . ASP B 1 346 ? -0.483 12.32 0.04 1 98.38 346 ASP B O 1
ATOM 5853 N N . ARG B 1 347 ? -1.587 12.719 -1.844 1 96.88 347 ARG B N 1
ATOM 5854 C CA . ARG B 1 347 ? -0.807 11.773 -2.639 1 96.88 347 ARG B CA 1
ATOM 5855 C C . ARG B 1 347 ? -0.725 12.219 -4.094 1 96.88 347 ARG B C 1
ATOM 5857 O O . ARG B 1 347 ? -1.73 12.625 -4.684 1 96.88 347 ARG B O 1
ATOM 5864 N N . SER B 1 348 ? 0.502 12.109 -4.73 1 95.94 348 SER B N 1
ATOM 5865 C CA . SER B 1 348 ? 0.704 12.328 -6.156 1 95.94 348 SER B CA 1
ATOM 5866 C C . SER B 1 348 ? 0.196 13.703 -6.582 1 95.94 348 SER B C 1
ATOM 5868 O O . SER B 1 348 ? -0.667 13.805 -7.457 1 95.94 348 SER B O 1
ATOM 5870 N N . ARG B 1 349 ? 0.857 14.758 -6.09 1 97.56 349 ARG B N 1
ATOM 5871 C CA . ARG B 1 349 ? 0.383 16.141 -6.117 1 97.56 349 ARG B CA 1
ATOM 5872 C C . ARG B 1 349 ? 0.217 16.625 -7.551 1 97.56 349 ARG B C 1
ATOM 5874 O O . ARG B 1 349 ? -0.591 17.516 -7.82 1 97.56 349 ARG B O 1
ATOM 5881 N N . THR B 1 350 ? 0.985 16.094 -8.5 1 96.81 350 THR B N 1
ATOM 5882 C CA . THR B 1 350 ? 0.906 16.578 -9.875 1 96.81 350 THR B CA 1
ATOM 5883 C C . THR B 1 350 ? 0.406 15.477 -10.805 1 96.81 350 THR B C 1
ATOM 5885 O O . THR B 1 350 ? 0.227 15.703 -12.008 1 96.81 350 THR B O 1
ATOM 5888 N N . GLY B 1 351 ? 0.255 14.273 -10.328 1 93.75 351 GLY B N 1
ATOM 5889 C CA . GLY B 1 351 ? -0.278 13.156 -11.094 1 93.75 351 GLY B CA 1
ATOM 5890 C C . GLY B 1 351 ? -1.746 12.891 -10.82 1 93.75 351 GLY B C 1
ATOM 5891 O O . GLY B 1 351 ? -2.619 13.477 -11.469 1 93.75 351 GLY B O 1
ATOM 5892 N N . ASP B 1 352 ? -2.027 12.188 -9.719 1 90.44 352 ASP B N 1
ATOM 5893 C CA . ASP B 1 352 ? -3.402 11.82 -9.398 1 90.44 352 ASP B CA 1
ATOM 5894 C C . ASP B 1 352 ? -4.105 12.93 -8.617 1 90.44 352 ASP B C 1
ATOM 5896 O O . ASP B 1 352 ? -5.336 12.961 -8.547 1 90.44 352 ASP B O 1
ATOM 5900 N N . GLN B 1 353 ? -3.344 13.797 -7.914 1 96.38 353 GLN B N 1
ATOM 5901 C CA . GLN B 1 353 ? -3.85 14.945 -7.168 1 96.38 353 GLN B CA 1
ATOM 5902 C C . GLN B 1 353 ? -4.91 14.516 -6.156 1 96.38 353 GLN B C 1
ATOM 5904 O O . GLN B 1 353 ? -6.012 15.07 -6.133 1 96.38 353 GLN B O 1
ATOM 5909 N N . GLU B 1 354 ? -4.52 13.594 -5.258 1 96.81 354 GLU B N 1
ATOM 5910 C CA . GLU B 1 354 ? -5.48 13.039 -4.312 1 96.81 354 GLU B CA 1
ATOM 5911 C C . GLU B 1 354 ? -5.324 13.664 -2.93 1 96.81 354 GLU B C 1
ATOM 5913 O O . GLU B 1 354 ? -4.203 13.812 -2.434 1 96.81 354 GLU B O 1
ATOM 5918 N N . ILE B 1 355 ? -6.387 14.055 -2.398 1 98.31 355 ILE B N 1
ATOM 5919 C CA . ILE B 1 355 ? -6.484 14.406 -0.984 1 98.31 355 ILE B CA 1
ATOM 5920 C C . ILE B 1 355 ? -7.297 13.344 -0.248 1 98.31 355 ILE B C 1
ATOM 5922 O O . ILE B 1 355 ? -8.461 13.102 -0.577 1 98.31 355 ILE B O 1
ATOM 5926 N N . TRP B 1 356 ? -6.68 12.75 0.758 1 97.62 356 TRP B N 1
ATOM 5927 C CA . TRP B 1 356 ? -7.293 11.609 1.438 1 97.62 356 TRP B CA 1
ATOM 5928 C C . TRP B 1 356 ? -7.625 11.953 2.885 1 97.62 356 TRP B C 1
ATOM 5930 O O . TRP B 1 356 ? -7.008 12.844 3.475 1 97.62 356 TRP B O 1
ATOM 5940 N N . MET B 1 357 ? -8.602 11.219 3.393 1 97.88 357 MET B N 1
ATOM 5941 C CA . MET B 1 357 ? -8.852 11.133 4.828 1 97.88 357 MET B CA 1
ATOM 5942 C C . MET B 1 357 ? -9 9.688 5.273 1 97.88 357 MET B C 1
ATOM 5944 O O . MET B 1 357 ? -9.57 8.859 4.555 1 97.88 357 MET B O 1
ATOM 5948 N N . THR B 1 358 ? -8.547 9.328 6.418 1 96.38 358 THR B N 1
ATOM 5949 C CA . THR B 1 358 ? -8.789 8.039 7.059 1 96.38 358 THR B CA 1
ATOM 5950 C C . THR B 1 358 ? -9.023 8.219 8.555 1 96.38 358 THR B C 1
ATOM 5952 O O . THR B 1 358 ? -8.977 9.336 9.07 1 96.38 358 THR B O 1
ATOM 5955 N N . HIS B 1 359 ? -9.445 7.16 9.242 1 96.44 359 HIS B N 1
ATOM 5956 C CA . HIS B 1 359 ? -9.648 7.262 10.68 1 96.44 359 HIS B CA 1
ATOM 5957 C C . HIS B 1 359 ? -9.391 5.926 11.375 1 96.44 359 HIS B C 1
ATOM 5959 O O . HIS B 1 359 ? -9.492 4.871 10.742 1 96.44 359 HIS B O 1
ATOM 5965 N N . PHE B 1 360 ? -9.023 5.969 12.609 1 94.56 360 PHE B N 1
ATOM 5966 C CA . PHE B 1 360 ? -8.703 4.855 13.5 1 94.56 360 PHE B CA 1
ATOM 5967 C C . PHE B 1 360 ? -8.773 5.293 14.953 1 94.56 360 PHE B C 1
ATOM 5969 O O . PHE B 1 360 ? -9.109 6.438 15.25 1 94.56 360 PHE B O 1
ATOM 5976 N N . THR B 1 361 ? -8.523 4.371 15.891 1 94.31 361 THR B N 1
ATOM 5977 C CA . THR B 1 361 ? -8.484 4.652 17.312 1 94.31 361 THR B CA 1
ATOM 5978 C C . THR B 1 361 ? -7.113 4.32 17.891 1 94.31 361 THR B C 1
ATOM 5980 O O . THR B 1 361 ? -6.285 3.697 17.234 1 94.31 361 THR B O 1
ATOM 5983 N N . GLU B 1 362 ? -6.926 4.797 19.094 1 94.5 362 GLU B N 1
ATOM 5984 C CA . GLU B 1 362 ? -5.699 4.422 19.797 1 94.5 362 GLU B CA 1
ATOM 5985 C C . GLU B 1 362 ? -5.555 2.906 19.875 1 94.5 362 GLU B C 1
ATOM 5987 O O . GLU B 1 362 ? -4.449 2.375 19.734 1 94.5 362 GLU B O 1
ATOM 5992 N N . ASP B 1 363 ? -6.613 2.238 20.125 1 89.94 363 ASP B N 1
ATOM 5993 C CA . ASP B 1 363 ? -6.602 0.784 20.266 1 89.94 363 ASP B CA 1
ATOM 5994 C C . ASP B 1 363 ? -6.18 0.12 18.953 1 89.94 363 ASP B C 1
ATOM 5996 O O . ASP B 1 363 ? -5.539 -0.932 18.953 1 89.94 363 ASP B O 1
ATOM 6000 N N . ASP B 1 364 ? -6.578 0.686 17.859 1 88.75 364 ASP B N 1
ATOM 6001 C CA . ASP B 1 364 ? -6.16 0.152 16.562 1 88.75 364 ASP B CA 1
ATOM 6002 C C . ASP B 1 364 ? -4.637 0.156 16.438 1 88.75 364 ASP B C 1
ATOM 6004 O O . ASP B 1 364 ? -4.062 -0.73 15.797 1 88.75 364 ASP B O 1
ATOM 6008 N N . ILE B 1 365 ? -3.951 1.128 16.938 1 89.69 365 ILE B N 1
ATOM 6009 C CA . ILE B 1 365 ? -2.502 1.268 16.844 1 89.69 365 ILE B CA 1
ATOM 6010 C C . ILE B 1 365 ? -1.83 0.29 17.812 1 89.69 365 ILE B C 1
ATOM 6012 O O . ILE B 1 365 ? -0.811 -0.318 17.469 1 89.69 365 ILE B O 1
ATOM 6016 N N . LEU B 1 366 ? -2.326 0.136 19.031 1 84.69 366 LEU B N 1
ATOM 6017 C CA . LEU B 1 366 ? -1.648 -0.522 20.141 1 84.69 366 LEU B CA 1
ATOM 6018 C C . LEU B 1 366 ? -1.832 -2.035 20.078 1 84.69 366 LEU B C 1
ATOM 6020 O O . LEU B 1 366 ? -1 -2.789 20.578 1 84.69 366 LEU B O 1
ATOM 6024 N N . TYR B 1 367 ? -2.812 -2.559 19.516 1 73.12 367 TYR B N 1
ATOM 6025 C CA . TYR B 1 367 ? -3.102 -3.977 19.703 1 73.12 367 TYR B CA 1
ATOM 6026 C C . TYR B 1 367 ? -2.586 -4.793 18.516 1 73.12 367 TYR B C 1
ATOM 6028 O O . TYR B 1 367 ? -2.463 -4.277 17.406 1 73.12 367 TYR B O 1
ATOM 6036 N N . ALA B 1 368 ? -2.164 -6.152 18.906 1 56.72 368 ALA B N 1
ATOM 6037 C CA . ALA B 1 368 ? -1.462 -7.203 18.172 1 56.72 368 ALA B CA 1
ATOM 6038 C C . ALA B 1 368 ? -2.182 -7.535 16.859 1 56.72 368 ALA B C 1
ATOM 6040 O O . ALA B 1 368 ? -1.566 -8.023 15.914 1 56.72 368 ALA B O 1
ATOM 6041 N N . SER B 1 369 ? -3.422 -7.156 16.812 1 62.19 369 SER B N 1
ATOM 6042 C CA . SER B 1 369 ? -4.105 -7.539 15.586 1 62.19 369 SER B CA 1
ATOM 6043 C C . SER B 1 369 ? -3.787 -6.57 14.453 1 62.19 369 SER B C 1
ATOM 6045 O O . SER B 1 369 ? -4.676 -6.176 13.695 1 62.19 369 SER B O 1
ATOM 6047 N N . TYR B 1 370 ? -2.514 -6.25 14.43 1 60.62 370 TYR B N 1
ATOM 6048 C CA . TYR B 1 370 ? -2.002 -5.219 13.531 1 60.62 370 TYR B CA 1
ATOM 6049 C C . TYR B 1 370 ? -2.43 -5.484 12.094 1 60.62 370 TYR B C 1
ATOM 6051 O O . TYR B 1 370 ? -2.912 -4.582 11.406 1 60.62 370 TYR B O 1
ATOM 6059 N N . ASP B 1 371 ? -2.477 -6.719 11.945 1 65.25 371 ASP B N 1
ATOM 6060 C CA . ASP B 1 371 ? -2.707 -7.027 10.539 1 65.25 371 ASP B CA 1
ATOM 6061 C C . ASP B 1 371 ? -4.16 -6.777 10.156 1 65.25 371 ASP B C 1
ATOM 6063 O O . ASP B 1 371 ? -4.441 -6.273 9.062 1 65.25 371 ASP B O 1
ATOM 6067 N N . GLU B 1 372 ? -4.988 -7.031 11.125 1 75.5 372 GLU B N 1
ATOM 6068 C CA . GLU B 1 372 ? -6.398 -6.781 10.836 1 75.5 372 GLU B CA 1
ATOM 6069 C C . GLU B 1 372 ? -6.703 -5.289 10.828 1 75.5 372 GLU B C 1
ATOM 6071 O O . GLU B 1 372 ? -7.512 -4.82 10.016 1 75.5 372 GLU B O 1
ATOM 6076 N N . GLN B 1 373 ? -5.965 -4.66 11.656 1 79.25 373 GLN B N 1
ATOM 6077 C CA . GLN B 1 373 ? -6.219 -3.229 11.773 1 79.25 373 GLN B CA 1
ATOM 6078 C C . GLN B 1 373 ? -5.734 -2.477 10.539 1 79.25 373 GLN B C 1
ATOM 6080 O O . GLN B 1 373 ? -6.336 -1.479 10.141 1 79.25 373 GLN B O 1
ATOM 6085 N N . MET B 1 374 ? -4.699 -3.006 9.992 1 81.06 374 MET B N 1
ATOM 6086 C CA . MET B 1 374 ? -4.195 -2.348 8.789 1 81.06 374 MET B CA 1
ATOM 6087 C C . MET B 1 374 ? -5.219 -2.41 7.664 1 81.06 374 MET B C 1
ATOM 6089 O O . MET B 1 374 ? -5.387 -1.443 6.918 1 81.06 374 MET B O 1
ATOM 6093 N N . VAL B 1 375 ? -5.941 -3.508 7.547 1 84.19 375 VAL B N 1
ATOM 6094 C CA . VAL B 1 375 ? -6.961 -3.668 6.52 1 84.19 375 VAL B CA 1
ATOM 6095 C C . VAL B 1 375 ? -8.141 -2.74 6.809 1 84.19 375 VAL B C 1
ATOM 6097 O O . VAL B 1 375 ? -8.656 -2.08 5.902 1 84.19 375 VAL B O 1
ATOM 6100 N N . LYS B 1 376 ? -8.508 -2.74 8.055 1 82.62 376 LYS B N 1
ATOM 6101 C CA . LYS B 1 376 ? -9.609 -1.873 8.461 1 82.62 376 LYS B CA 1
ATOM 6102 C C . LYS B 1 376 ? -9.32 -0.416 8.109 1 82.62 376 LYS B C 1
ATOM 6104 O O . LYS B 1 376 ? -10.156 0.257 7.496 1 82.62 376 LYS B O 1
ATOM 6109 N N . VAL B 1 377 ? -8.219 0.051 8.484 1 84.75 377 VAL B N 1
ATOM 6110 C CA . VAL B 1 377 ? -7.871 1.451 8.273 1 84.75 377 VAL B CA 1
ATOM 6111 C C . VAL B 1 377 ? -7.766 1.74 6.781 1 84.75 377 VAL B C 1
ATOM 6113 O O . VAL B 1 377 ? -8.172 2.809 6.32 1 84.75 377 VAL B O 1
ATOM 6116 N N . PHE B 1 378 ? -7.152 0.807 6.027 1 85.44 378 PHE B N 1
ATOM 6117 C CA . PHE B 1 378 ? -7.102 0.953 4.578 1 85.44 378 PHE B CA 1
ATOM 6118 C C . PHE B 1 378 ? -8.508 1.128 4.004 1 85.44 378 PHE B C 1
ATOM 6120 O O . PHE B 1 378 ? -8.734 1.999 3.162 1 85.44 378 PHE B O 1
ATOM 6127 N N . ASN B 1 379 ? -9.438 0.304 4.492 1 83.75 379 ASN B N 1
ATOM 6128 C CA . ASN B 1 379 ? -10.805 0.338 3.98 1 83.75 379 ASN B CA 1
ATOM 6129 C C . ASN B 1 379 ? -11.539 1.595 4.434 1 83.75 379 ASN B C 1
ATOM 6131 O O . ASN B 1 379 ? -12.531 1.994 3.816 1 83.75 379 ASN B O 1
ATOM 6135 N N . ASN B 1 380 ? -11.094 2.225 5.516 1 86.06 380 ASN B N 1
ATOM 6136 C CA . ASN B 1 380 ? -11.695 3.449 6.039 1 86.06 380 ASN B CA 1
ATOM 6137 C C . ASN B 1 380 ? -11.297 4.664 5.207 1 86.06 380 ASN B C 1
ATOM 6139 O O . ASN B 1 380 ? -11.844 5.754 5.395 1 86.06 380 ASN B O 1
ATOM 6143 N N . ARG B 1 381 ? -10.367 4.512 4.324 1 87 381 ARG B N 1
ATOM 6144 C CA . ARG B 1 381 ? -9.914 5.66 3.549 1 87 381 ARG B CA 1
ATOM 6145 C C . ARG B 1 381 ? -11.016 6.184 2.641 1 87 381 ARG B C 1
ATOM 6147 O O . ARG B 1 381 ? -11.719 5.406 1.994 1 87 381 ARG B O 1
ATOM 6154 N N . LYS B 1 382 ? -11.164 7.527 2.709 1 86.94 382 LYS B N 1
ATOM 6155 C CA . LYS B 1 382 ? -12.102 8.266 1.87 1 86.94 382 LYS B CA 1
ATOM 6156 C C . LYS B 1 382 ? -11.391 9.344 1.064 1 86.94 382 LYS B C 1
ATOM 6158 O O . LYS B 1 382 ? -10.438 9.961 1.55 1 86.94 382 LYS B O 1
ATOM 6163 N N . ILE B 1 383 ? -11.844 9.555 -0.141 1 85.62 383 ILE B N 1
ATOM 6164 C CA . ILE B 1 383 ? -11.258 10.57 -1.006 1 85.62 383 ILE B CA 1
ATOM 6165 C C . ILE B 1 383 ? -11.953 11.914 -0.766 1 85.62 383 ILE B C 1
ATOM 6167 O O . ILE B 1 383 ? -13.188 11.984 -0.771 1 85.62 383 ILE B O 1
ATOM 6171 N N . ILE B 1 384 ? -11.172 12.883 -0.497 1 93.88 384 ILE B N 1
ATOM 6172 C CA . ILE B 1 384 ? -11.68 14.25 -0.371 1 93.88 384 ILE B CA 1
ATOM 6173 C C . ILE B 1 384 ? -11.703 14.914 -1.743 1 93.88 384 ILE B C 1
ATOM 6175 O O . ILE B 1 384 ? -12.68 15.57 -2.107 1 93.88 384 ILE B O 1
ATOM 6179 N N . SER B 1 385 ? -10.656 14.75 -2.461 1 90.75 385 SER B N 1
ATOM 6180 C CA . SER B 1 385 ? -10.523 15.336 -3.791 1 90.75 385 SER B CA 1
ATOM 6181 C C . SER B 1 385 ? -9.547 14.539 -4.648 1 90.75 385 SER B C 1
ATOM 6183 O O . SER B 1 385 ? -8.555 14.008 -4.145 1 90.75 385 SER B O 1
ATOM 6185 N N . LYS B 1 386 ? -9.844 14.477 -5.879 1 87.5 386 LYS B N 1
ATOM 6186 C CA . LYS B 1 386 ? -8.938 13.867 -6.844 1 87.5 386 LYS B CA 1
ATOM 6187 C C . LYS B 1 386 ? -9.07 14.516 -8.219 1 87.5 386 LYS B C 1
ATOM 6189 O O . LYS B 1 386 ? -10.078 15.172 -8.5 1 87.5 386 LYS B O 1
ATOM 6194 N N . LYS B 1 387 ? -8.039 14.32 -8.977 1 82.81 387 LYS B N 1
ATOM 6195 C CA . LYS B 1 387 ? -8.062 14.805 -10.359 1 82.81 387 LYS B CA 1
ATOM 6196 C C . LYS B 1 387 ? -9.242 14.211 -11.125 1 82.81 387 LYS B C 1
ATOM 6198 O O . LYS B 1 387 ? -9.539 13.023 -10.992 1 82.81 387 LYS B O 1
ATOM 6203 N N . LYS B 1 388 ? -9.906 15.039 -11.781 1 72.12 388 LYS B N 1
ATOM 6204 C CA . LYS B 1 388 ? -10.984 14.547 -12.633 1 72.12 388 LYS B CA 1
ATOM 6205 C C . LYS B 1 388 ? -10.453 14.102 -13.992 1 72.12 388 LYS B C 1
ATOM 6207 O O . LYS B 1 388 ? -9.57 14.742 -14.562 1 72.12 388 LYS B O 1
ATOM 6212 N N . GLU B 1 389 ? -10.547 12.625 -14.398 1 64.44 389 GLU B N 1
ATOM 6213 C CA . GLU B 1 389 ? -10.117 12.086 -15.688 1 64.44 389 GLU B CA 1
ATOM 6214 C C . GLU B 1 389 ? -10.758 12.844 -16.844 1 64.44 389 GLU B C 1
ATOM 6216 O O . GLU B 1 389 ? -11.891 13.312 -16.734 1 64.44 389 GLU B O 1
#

Foldseek 3Di:
DDPPPPDPPPPPPPPPPPPPPPPVPPPPPPQCLLVDFWDKFWPVRDDPFRDLQQWQFWFQKAWEALVVQQKIKMKIKIANDNDQFQRIKMWIWMDNPNQQAIDTTIITARPHPAQKHWGQWYWYQFPVRKIKIKTWIARGSLLLPIFIKIWIWDADPVGDIDIDGIDTAGRAGFNADWDQDPVGKIWTQGASLDQDFFRRWTWIDPPRRPHIDTQTGAGDHSVWGDRFNKDWDQFPVRKIKIWTQTQQGIWIWIDPPNHNDIDHIDDDQFGAHRADWHWDQFPVRKIKTWGADFRRDYDAQFFIWIWIGPRRPPDIARTAGQGGDPQKGNKYWDADPVQKTKIWIFGDGRPFNWIKIWIDGPCLTHDPVRVVSNVVRNVRMHTNDTHDD/DDPPPPPPDPPPPPPPPPPPPPVVPPPPPPQCLLVDFWDKFWPVRDDPFRDLQQWQFKFQKAWEALVVQQKIKMKIKIANDNDQFQRIKMWIWMDNPNQQAIDTTIITRRPHPAQKHWGQWYWYQFPVRKIKIKTWIARGSLLLPIFIKIWIWDADPVGDIDIDGIDTAGRAGFNADWDQDPVGKIWTQGASLDQDFFRRWTWIDPPRRPHIDTQTGAGDHSVWGDRFNKDWDQFPVRKIKIWTQTQQGIWIWIDPPNHNDIDHIDDDQFGAHRADWHWDQFPVRKIKTWGADFRRDYDAQFFIWIWIGPRRPPDIARTAGQGGDHQKGNKYWDADPVAKTKIWIFGDGRPWNWIKIWIDGPCLTHDPVRVVSNVVRNVRMHTNDTHDD

InterPro domains:
  IPR011040 Sialidase [PF13088] (70-343)
  IPR036278 Sialidase superfamily [SSF50939] (54-366)

Nearest PDB structures (foldseek):
  8gn6-assembly3_C  TM=7.595E-01  e=4.007E-13  Porphyromonas gingivalis
  4nc5-assembly1_A  TM=6.846E-01  e=2.8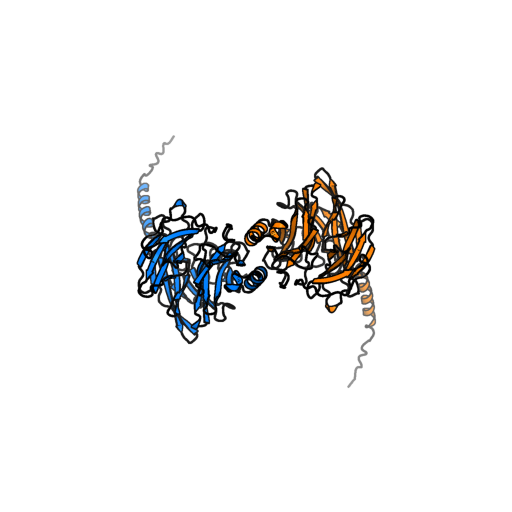11E-11  Homo sapiens
  8axs-assembly1_A  TM=5.982E-01  e=1.447E-10  Akkermansia muciniphila
  7zns-assembly2_B  TM=4.448E-01  e=2.843E-05  Bacteroides thetaiotaomicron VPI-5482
  8gn6-assembly3_C  TM=7.597E-01  e=3.700E-13  Porphyromonas gingivalis

Solvent-accessible surface area (backbone atoms only — not comparable to full-atom values): 40182 Å² total; per-residue (Å²): 141,84,81,79,80,80,84,80,80,75,75,78,69,68,73,70,66,66,67,66,68,63,68,62,63,69,70,61,61,71,89,58,62,57,72,50,75,56,40,76,39,44,54,92,65,59,50,73,65,66,36,67,74,48,43,28,22,27,38,48,30,18,28,25,65,41,69,97,74,46,36,36,38,39,29,23,21,32,13,54,42,73,57,87,44,34,53,23,19,29,39,36,29,37,16,74,60,83,50,73,49,60,41,71,50,32,34,36,38,50,47,62,88,39,51,29,17,21,36,50,23,29,37,42,60,47,97,88,66,38,37,35,42,33,26,17,30,16,55,49,83,74,29,70,59,32,26,24,31,34,32,45,32,48,69,47,92,88,73,49,70,50,68,49,74,69,41,80,64,45,70,10,40,32,59,44,79,68,42,73,46,94,88,65,35,38,36,39,36,28,24,36,66,46,87,51,81,32,28,46,24,39,29,35,13,85,62,85,70,75,52,62,44,78,56,23,33,41,52,58,58,67,92,40,56,43,76,32,68,36,46,72,40,79,43,94,87,66,33,35,40,38,40,25,22,16,61,85,3,36,28,32,31,41,14,85,61,86,44,50,48,56,44,76,62,38,79,46,81,53,31,25,40,66,50,58,54,33,69,46,75,44,93,88,67,34,32,39,38,37,36,29,34,34,61,81,36,67,37,61,52,20,31,34,23,35,31,44,12,87,61,83,71,76,50,67,51,82,42,31,61,57,42,70,52,75,47,34,45,31,44,24,49,48,69,49,94,89,50,44,35,36,40,22,26,16,30,37,38,60,73,54,21,26,33,37,34,32,47,50,41,70,65,51,38,72,41,89,56,42,53,56,36,32,52,52,31,47,68,48,48,33,66,61,42,58,55,58,132,139,85,80,80,78,80,80,80,81,77,73,80,68,66,72,73,64,66,70,68,66,63,68,64,63,68,69,62,62,71,88,58,61,56,71,49,74,54,41,76,39,43,54,93,66,57,50,74,64,66,35,67,72,48,42,28,22,27,39,49,30,18,26,24,66,42,68,96,74,45,37,35,38,38,28,25,21,30,12,55,42,73,57,88,45,35,54,22,19,30,40,36,29,36,15,74,61,83,50,71,49,59,44,73,52,32,34,36,38,49,46,61,87,39,51,30,17,22,36,50,23,29,37,41,59,46,98,87,64,38,39,37,43,33,26,18,30,16,53,50,82,74,31,72,61,31,25,23,32,34,33,44,32,48,70,47,93,90,72,49,68,49,66,49,74,69,42,79,63,46,71,11,41,34,60,45,77,68,42,73,45,95,88,65,35,36,34,40,35,30,24,36,66,44,85,52,81,33,28,45,23,40,30,37,14,85,61,85,70,75,50,64,44,77,58,24,32,40,50,57,57,66,93,40,57,45,75,31,67,35,47,74,41,79,44,94,87,66,33,35,39,37,40,25,22,16,61,85,4,35,29,32,32,42,15,85,62,85,44,49,49,54,46,76,63,37,79,45,80,52,32,27,42,66,52,58,55,33,70,45,77,43,95,88,66,32,33,39,38,35,36,30,34,35,61,81,36,67,37,61,52,21,29,33,22,35,31,45,13,86,61,83,70,75,50,66,51,83,41,31,61,57,42,71,52,75,47,35,44,30,43,25,51,45,69,49,94,90,51,44,33,37,40,22,26,15,30,37,38,60,72,55,22,27,33,38,35,34,47,51,40,68,63,50,38,72,41,88,56,42,53,57,37,33,52,51,32,47,69,47,50,32,66,61,42,57,55,60,132

Secondary structure (DSSP, 8-state):
----------GGGGGGGGGGGGGGSTT---TTGGGSPPPEEEGGG--GGGSGGG-SEEEEEEEEEEGGGTEEEEEEEEESSSSSSTT-EEEEEEESSTTSS-EEEEEE-SSTTSS-EEEEEEEEE-TTSPEEEEEEEESSTT-SSEEEEEEEEEE-TTS-EEEPPPEEEEESB--S--EE-TTS-EEEEEE---SSTT-EEEEEESSTTS--EEEEEE---TTTEEEEEEEEEE-TTS-EEEEEEETTEEEEEEESSTTSS-PPPEE-SS---SS--EEEE-TTSPEEEEEES-TT---SSEEEEEEEESSTTSS----EEEEEEETEEEEEEEE-TTSPEEEEEEE-TTTT-EEEEEEE-HHHHHSSTHHHHHHHHHHT-EEEE----/----------GGGGGGGGGGTGGGSTT---TTGGGSPPPEEEGGG--GGGSGGG-SEEEEEEEEEEGGGTEEEEEEEEESSSSSSTT-EEEEEEESSTTSS-EEEEEE-SSTTSS-EEEEEEEEE-TTSPEEEEEEEESSTT-SSEEEEEEEEEE-TTS-EEEPPPEEEEESB--S--EE-TTS-EEEEEE---SSTT-EEEEEESSTTS--EEEEEE---TTTEEEEEEEEEE-TTS-EEEEEEETTEEEEEEESSTTSS-PPPEE-SS---SS--EEEE-TTSPEEEEEES-TT---SSEEEEEEEESSTTSS----EEEEEEETEEEEEEEE-TTSPEEEEEEE-TTTT-EEEEEEE-HHHHHSSTHHHHHHHHHHT-EEEE----

pLDDT: mean 87.68, std 18.18, range [25.36, 98.81]

Organism: Cyclobacterium marinum (strain ATCC 25205 / DSM 745 / LMG 13164 / NCIMB 1802) (NCBI:txid880070)

Sequence (778 aa):
MNQILMKRNPNLFLVFSIVFLICQSLYGQDKAAFLNPPKVIPVSDYEDWHQIENRKFSGISSLAIQEDKGEFWAVWYAGISPDEDENNYVVLSSSTDKGETWKETLVIDPDGGGMVRAFDPEVWVDPSGKVWVFWAQAVDKDAKIGGVWAIIGETSVDGGTSWSAPRRLTDGVMMCKPLILNNGDWVLPASTWRETDHSAKMVVSKDQGKTWEVVGGVHVPKEFRSFDEHHFVEKEDGKLWALLRTKYGIGESYSSDSGKTWSALEESFIAHPSARFFIRRLQSGNLLLVKHGPISVKTGRSHMMAFISKDDGATWSKGLLLDQRINVSYPDGQQTADGTIYITYDRSRTGDQEIWMTHFTEDDILYASYDEQMVKVFNNRKIISKKKEMNQILMKRNPNLFLVFSIVFLICQSLYGQDKAAFLNPPKVIPVSDYEDWHQIENRKFSGISSLAIQEDKGEFWAVWYAGISPDEDENNYVVLSSSTDKGETWKETLVIDPDGGGMVRAFDPEVWVDPSGKVWVFWAQAVDKDAKIGGVWAIIGETSVDGGTSWSAPRRLTDGVMMCKPLILNNGDWVLPASTWRETDHSAKMVVSKDQGKTWEVVGGVHVPKEFRSFDEHHFVEKEDGKLWALLRTKYGIGESYSSDSGKTWSALEESFIAHPSARFFIRRLQSGNLLLVKHGPISVKTGRSHMMAFISKDDGATWSKGLLLDQRINVSYPDGQQTADGTIYITYDRSRTGDQEIWMTHFTEDDILYASYDEQMVKVFNNRKIISKKKE

Radius of gyration: 34.31 Å; Cα contacts (8 Å, |Δi|>4): 2109; chains: 2; bounding box: 112×106×102 Å